Protein AF-0000000084468673 (afdb_homodimer)

Structure (mmCIF, N/CA/C/O backbone):
data_AF-0000000084468673-model_v1
#
loop_
_entity.id
_entity.type
_entity.pdbx_description
1 polymer 'DUF775-domain-containing protein'
#
loop_
_atom_site.group_PDB
_atom_site.id
_atom_site.type_symbol
_atom_site.label_atom_id
_atom_site.label_alt_id
_atom_site.label_comp_id
_atom_site.label_asym_id
_atom_site.label_entity_id
_atom_site.label_seq_id
_atom_site.pdbx_PDB_ins_code
_atom_site.Cartn_x
_atom_site.Cartn_y
_atom_site.Cartn_z
_atom_site.occupancy
_atom_site.B_iso_or_equiv
_atom_site.auth_seq_id
_atom_site.auth_comp_id
_atom_site.auth_asym_id
_atom_site.auth_atom_id
_atom_site.pdbx_PDB_model_num
ATOM 1 N N . MET A 1 1 ? -8.273 -17.797 -14.602 1 93.62 1 MET A N 1
ATOM 2 C CA . MET A 1 1 ? -8.211 -16.484 -15.266 1 93.62 1 MET A CA 1
ATOM 3 C C . MET A 1 1 ? -7.746 -15.406 -14.297 1 93.62 1 MET A C 1
ATOM 5 O O . MET A 1 1 ? -6.793 -14.68 -14.586 1 93.62 1 MET A O 1
ATOM 9 N N . PHE A 1 2 ? -8.375 -15.32 -13.102 1 97.5 2 PHE A N 1
ATOM 10 C CA . PHE A 1 2 ? -8.047 -14.281 -12.125 1 97.5 2 PHE A CA 1
ATOM 11 C C . PHE A 1 2 ? -7.535 -14.898 -10.828 1 97.5 2 PHE A C 1
ATOM 13 O O . PHE A 1 2 ? -7.828 -16.062 -10.531 1 97.5 2 PHE A O 1
ATOM 20 N N . GLY A 1 3 ? -6.715 -14.148 -10.109 1 97.88 3 GLY A N 1
ATOM 21 C CA . GLY A 1 3 ? -6.297 -14.469 -8.758 1 97.88 3 GLY A CA 1
ATOM 22 C C . GLY A 1 3 ? -6.465 -13.305 -7.793 1 97.88 3 GLY A C 1
ATOM 23 O O . GLY A 1 3 ? -6.547 -12.148 -8.211 1 97.88 3 GLY A O 1
ATOM 24 N N . ALA A 1 4 ? -6.555 -13.641 -6.617 1 98.5 4 ALA A N 1
ATOM 25 C CA . ALA A 1 4 ? -6.672 -12.648 -5.555 1 98.5 4 ALA A CA 1
ATOM 26 C C . ALA A 1 4 ? -5.82 -13.031 -4.344 1 98.5 4 ALA A C 1
ATOM 28 O O . ALA A 1 4 ? -5.734 -14.211 -3.99 1 98.5 4 ALA A O 1
ATOM 29 N N . ILE A 1 5 ? -5.211 -12.039 -3.734 1 98.5 5 ILE A N 1
ATOM 30 C CA . ILE A 1 5 ? -4.41 -12.258 -2.537 1 98.5 5 ILE A CA 1
ATOM 31 C C . ILE A 1 5 ? -4.77 -11.219 -1.479 1 98.5 5 ILE A C 1
ATOM 33 O O . ILE A 1 5 ? -4.523 -10.023 -1.663 1 98.5 5 ILE A O 1
ATOM 37 N N . VAL A 1 6 ? -5.406 -11.703 -0.438 1 97.69 6 VAL A N 1
ATOM 38 C CA . VAL A 1 6 ? -5.43 -10.883 0.769 1 97.69 6 VAL A CA 1
ATOM 39 C C . VAL A 1 6 ? -4.059 -10.914 1.439 1 97.69 6 VAL A C 1
ATOM 41 O O . VAL A 1 6 ? -3.521 -11.98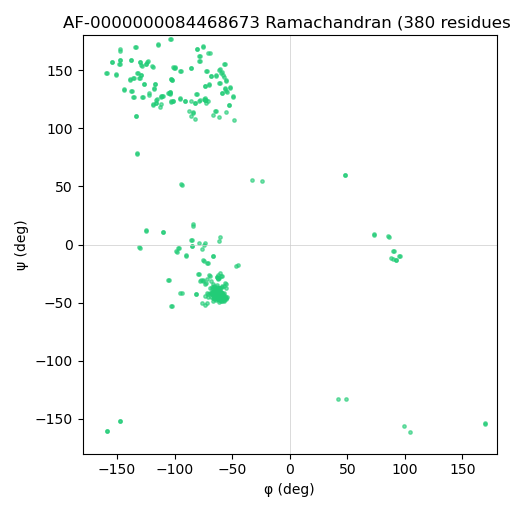4 1.72 1 97.69 6 VAL A O 1
ATOM 44 N N . ALA A 1 7 ? -3.477 -9.719 1.648 1 96.75 7 ALA A N 1
ATOM 45 C CA . ALA A 1 7 ? -2.145 -9.688 2.246 1 96.75 7 ALA A CA 1
ATOM 46 C C . ALA A 1 7 ? -2.082 -10.562 3.496 1 96.75 7 ALA A C 1
ATOM 48 O O . ALA A 1 7 ? -2.934 -10.445 4.383 1 96.75 7 ALA A O 1
ATOM 49 N N . GLY A 1 8 ? -1.075 -11.477 3.51 1 97.31 8 GLY A N 1
ATOM 50 C CA . GLY A 1 8 ? -0.888 -12.352 4.656 1 97.31 8 GLY A CA 1
ATOM 51 C C . GLY A 1 8 ? -1.551 -13.703 4.484 1 97.31 8 GLY A C 1
ATOM 52 O O . GLY A 1 8 ? -1.34 -14.609 5.289 1 97.31 8 GLY A O 1
ATOM 53 N N . ARG A 1 9 ? -2.342 -13.859 3.477 1 97.69 9 ARG A N 1
ATOM 54 C CA . ARG A 1 9 ? -3.059 -15.109 3.25 1 97.69 9 ARG A CA 1
ATOM 55 C C . ARG A 1 9 ? -2.59 -15.781 1.968 1 97.69 9 ARG A C 1
ATOM 57 O O . ARG A 1 9 ? -1.819 -15.203 1.199 1 97.69 9 ARG A O 1
ATOM 64 N N . LEU A 1 10 ? -3.068 -17 1.771 1 97.62 10 LEU A N 1
ATOM 65 C CA . LEU A 1 10 ? -2.73 -17.734 0.564 1 97.62 10 LEU A CA 1
ATOM 66 C C . LEU A 1 10 ? -3.441 -17.156 -0.652 1 97.62 10 LEU A C 1
ATOM 68 O O . LEU A 1 10 ? -4.555 -16.641 -0.538 1 97.62 10 LEU A O 1
ATOM 72 N N . VAL A 1 11 ? -2.807 -17.281 -1.728 1 97.94 11 VAL A N 1
ATOM 73 C CA . VAL A 1 11 ? -3.4 -16.859 -2.994 1 97.94 11 VAL A CA 1
ATOM 74 C C . VAL A 1 11 ? -4.672 -17.672 -3.256 1 97.94 11 VAL A C 1
ATOM 76 O O . VAL A 1 11 ? -4.727 -18.875 -2.975 1 97.94 11 VAL A O 1
ATOM 79 N N . GLN A 1 12 ? -5.691 -16.984 -3.758 1 97.06 12 GLN A N 1
ATOM 80 C CA . GLN A 1 12 ? -6.93 -17.641 -4.164 1 97.06 12 GLN A CA 1
ATOM 81 C C . GLN A 1 12 ? -7.09 -17.609 -5.68 1 97.06 12 GLN A C 1
ATOM 83 O O . GLN A 1 12 ? -6.93 -16.562 -6.312 1 97.06 12 GLN A O 1
ATOM 88 N N . THR A 1 13 ? -7.324 -18.75 -6.266 1 94.88 13 THR A N 1
ATOM 89 C CA . THR A 1 13 ? -7.621 -18.844 -7.688 1 94.88 13 THR A CA 1
ATOM 90 C C . THR A 1 13 ? -8.938 -19.578 -7.914 1 94.88 13 THR A C 1
ATOM 92 O O . THR A 1 13 ? -9.234 -20 -9.031 1 94.88 13 THR A O 1
ATOM 95 N N . ASN A 1 14 ? -9.672 -19.766 -6.82 1 93.88 14 ASN A N 1
ATOM 96 C CA . ASN A 1 14 ? -10.922 -20.531 -6.848 1 93.88 14 ASN A CA 1
ATOM 97 C C . ASN A 1 14 ? -12.125 -19.609 -7.055 1 93.88 14 ASN A C 1
ATOM 99 O O . ASN A 1 14 ? -13.125 -19.719 -6.336 1 93.88 14 ASN A O 1
ATOM 103 N N . MET A 1 15 ? -12.07 -18.781 -8.039 1 93.75 15 MET A N 1
ATOM 104 C CA . MET A 1 15 ? -13.18 -17.875 -8.297 1 93.75 15 MET A CA 1
ATOM 105 C C . MET A 1 15 ? -14.414 -18.625 -8.766 1 93.75 15 MET A C 1
ATOM 107 O O . MET A 1 15 ? -14.297 -19.688 -9.383 1 93.75 15 MET A O 1
ATOM 111 N N . GLN A 1 16 ? -15.484 -18.141 -8.375 1 96.56 16 GLN A N 1
ATOM 112 C CA . GLN A 1 16 ? -16.75 -18.656 -8.906 1 96.56 16 GLN A CA 1
ATOM 113 C C . GLN A 1 16 ? -17.188 -17.875 -10.141 1 96.56 16 GLN A C 1
ATOM 115 O O . GLN A 1 16 ? -17.328 -16.656 -10.094 1 96.56 16 GLN A O 1
ATOM 120 N N . ARG A 1 17 ? -17.375 -18.562 -11.148 1 96 17 ARG A N 1
ATOM 121 C CA . ARG A 1 17 ? -17.891 -17.938 -12.367 1 96 17 ARG A CA 1
ATOM 122 C C . ARG A 1 17 ? -19.406 -17.828 -12.328 1 96 17 ARG A C 1
ATOM 124 O O . ARG A 1 17 ? -20.109 -18.844 -12.281 1 96 17 ARG A O 1
ATOM 131 N N . ILE A 1 18 ? -19.906 -16.656 -12.281 1 96.38 18 ILE A N 1
ATOM 132 C CA . ILE A 1 18 ? -21.344 -16.422 -12.242 1 96.38 18 ILE A CA 1
ATOM 133 C C . ILE A 1 18 ? -21.922 -16.516 -13.648 1 96.38 18 ILE A C 1
ATOM 135 O O . ILE A 1 18 ? -23 -17.078 -13.852 1 96.38 18 ILE A O 1
ATOM 139 N N . ASP A 1 19 ? -21.172 -15.906 -14.648 1 95.94 19 ASP A N 1
ATOM 140 C CA . ASP A 1 19 ? -21.469 -15.992 -16.078 1 95.94 19 ASP A CA 1
ATOM 141 C C . ASP A 1 19 ? -20.219 -15.688 -16.906 1 95.94 19 ASP A C 1
ATOM 143 O O . ASP A 1 19 ? -19.094 -15.805 -16.406 1 95.94 19 ASP A O 1
ATOM 147 N N . ASP A 1 20 ? -20.391 -15.359 -18.109 1 94.62 20 ASP A N 1
ATOM 148 C CA . ASP A 1 20 ? -19.25 -15.25 -19.016 1 94.62 20 ASP A CA 1
ATOM 149 C C . ASP A 1 20 ? -18.406 -14.023 -18.688 1 94.62 20 ASP A C 1
ATOM 151 O O . ASP A 1 20 ? -17.25 -13.93 -19.094 1 94.62 20 ASP A O 1
ATOM 155 N N . THR A 1 21 ? -18.922 -13.086 -17.922 1 96 21 THR A N 1
ATOM 156 C CA . THR A 1 21 ? -18.219 -11.836 -17.719 1 96 21 THR A CA 1
ATOM 157 C C . THR A 1 21 ? -18.125 -11.484 -16.234 1 96 21 THR A C 1
ATOM 159 O O . THR A 1 21 ? -17.547 -10.469 -15.859 1 96 21 THR A O 1
ATOM 162 N N . HIS A 1 22 ? -18.75 -12.344 -15.383 1 97.44 22 HIS A N 1
ATOM 163 C CA . HIS A 1 22 ? -18.75 -12.031 -13.953 1 97.44 22 HIS A CA 1
ATOM 164 C C . HIS A 1 22 ? -18.125 -13.164 -13.141 1 97.44 22 HIS A C 1
ATOM 166 O O . HIS A 1 22 ? -18.5 -14.32 -13.281 1 97.44 22 HIS A O 1
ATOM 172 N N . PHE A 1 23 ? -17.234 -12.789 -12.32 1 97.81 23 PHE A N 1
ATOM 173 C CA . PHE A 1 23 ? -16.5 -13.711 -11.461 1 97.81 23 PHE A CA 1
ATOM 174 C C . PHE A 1 23 ? -16.469 -13.203 -10.023 1 97.81 23 PHE A C 1
ATOM 176 O O . PHE A 1 23 ? -16.375 -12 -9.789 1 97.81 23 PHE A O 1
ATOM 183 N N . VAL A 1 24 ? -16.469 -14.156 -9.094 1 98.31 24 VAL A N 1
ATOM 184 C CA . VAL A 1 24 ? -16.562 -13.727 -7.703 1 98.31 24 VAL A CA 1
ATOM 185 C C . VAL A 1 24 ? -15.586 -14.539 -6.848 1 98.31 24 VAL A C 1
ATOM 187 O O . VAL A 1 24 ? -15.469 -15.758 -7.016 1 98.31 24 VAL A O 1
ATOM 190 N N . PHE A 1 25 ? -14.82 -13.891 -6.02 1 98.19 25 PHE A N 1
ATOM 191 C CA . PHE A 1 25 ? -14.062 -14.508 -4.934 1 98.19 25 PHE A CA 1
ATOM 192 C C . PHE A 1 25 ? -14.75 -14.25 -3.592 1 98.19 25 PHE A C 1
ATOM 194 O O . PHE A 1 25 ? -15.258 -13.156 -3.346 1 98.19 25 PHE A O 1
ATOM 201 N N . THR A 1 26 ? -14.711 -15.211 -2.758 1 97.94 26 THR A N 1
ATOM 202 C CA . THR A 1 26 ? -15.18 -15.062 -1.386 1 97.94 26 THR A CA 1
ATOM 203 C C . THR A 1 26 ? -14.008 -14.938 -0.422 1 97.94 26 THR A C 1
ATOM 205 O O . THR A 1 26 ? -13.055 -15.711 -0.491 1 97.94 26 THR A O 1
ATOM 208 N N . LEU A 1 27 ? -14.07 -13.969 0.42 1 97.38 27 LEU A N 1
ATOM 209 C CA . LEU A 1 27 ? -12.969 -13.695 1.332 1 97.38 27 LEU A CA 1
ATOM 210 C C . LEU A 1 27 ? -13.414 -13.836 2.783 1 97.38 27 LEU A C 1
ATOM 212 O O . LEU A 1 27 ? -14.266 -13.078 3.252 1 97.38 27 LEU A O 1
ATOM 216 N N . GLU A 1 28 ? -12.797 -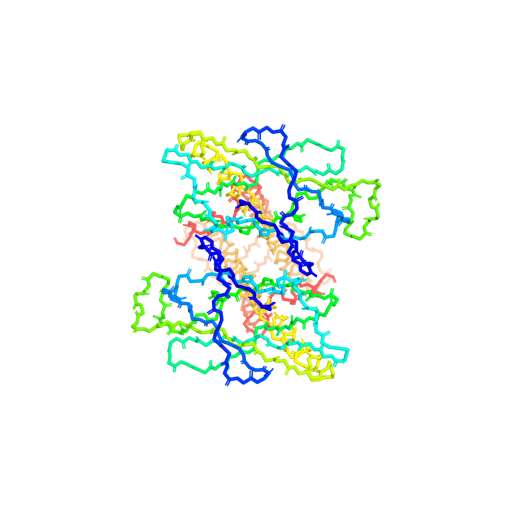14.688 3.469 1 95.94 28 GLU A N 1
ATOM 217 C CA . GLU A 1 28 ? -13.109 -14.883 4.883 1 95.94 28 GLU A CA 1
ATOM 218 C C . GLU A 1 28 ? -12.477 -13.789 5.742 1 95.94 28 GLU A C 1
ATOM 220 O O . GLU A 1 28 ? -11.602 -13.062 5.281 1 95.94 28 GLU A O 1
ATOM 225 N N . ARG A 1 29 ? -12.977 -13.625 7 1 94.94 29 ARG A N 1
ATOM 226 C CA . ARG A 1 29 ? -12.469 -12.633 7.945 1 94.94 29 ARG A CA 1
ATOM 227 C C . ARG A 1 29 ? -12.328 -11.266 7.277 1 94.94 29 ARG A C 1
ATOM 229 O O . ARG A 1 29 ? -11.242 -10.68 7.285 1 94.94 29 ARG A O 1
ATOM 236 N N . PRO A 1 30 ? -13.469 -10.766 6.781 1 96.19 30 PRO A N 1
ATOM 237 C CA . PRO A 1 30 ? -13.43 -9.586 5.918 1 96.19 30 PRO A CA 1
ATOM 238 C C . PRO A 1 30 ? -12.883 -8.352 6.633 1 96.19 30 PRO A C 1
ATOM 240 O O . PRO A 1 30 ? -12.18 -7.539 6.02 1 96.19 30 PRO A O 1
ATOM 243 N N . TYR A 1 31 ? -13.055 -8.258 7.898 1 93.88 31 TYR A N 1
ATOM 244 C CA . TYR A 1 31 ? -12.75 -7.008 8.586 1 93.88 31 TYR A CA 1
ATOM 245 C C . TYR A 1 31 ? -11.273 -6.934 8.953 1 93.88 31 TYR A C 1
ATOM 247 O O . TYR A 1 31 ? -10.797 -5.906 9.445 1 93.88 31 TYR A O 1
ATOM 255 N N . ASP A 1 32 ? -10.531 -7.992 8.625 1 92.88 32 ASP A N 1
ATOM 256 C CA . ASP A 1 32 ? -9.086 -8.008 8.844 1 92.88 32 ASP A CA 1
ATOM 257 C C . ASP A 1 32 ? -8.336 -7.641 7.57 1 92.88 32 ASP A C 1
ATOM 259 O O . ASP A 1 32 ? -7.102 -7.551 7.57 1 92.88 32 ASP A O 1
ATOM 263 N N . ILE A 1 33 ? -9.109 -7.445 6.535 1 94.75 33 ILE A N 1
ATOM 264 C CA . ILE A 1 33 ? -8.477 -7.203 5.238 1 94.75 33 ILE A CA 1
ATOM 265 C C . ILE A 1 33 ? -7.992 -5.758 5.164 1 94.75 33 ILE A C 1
ATOM 267 O O . ILE A 1 33 ? -8.773 -4.82 5.359 1 94.75 33 ILE A O 1
ATOM 271 N N . ASN A 1 34 ? -6.715 -5.621 4.91 1 91.69 34 ASN A N 1
ATOM 272 C CA . ASN A 1 34 ? -6.145 -4.293 4.703 1 91.69 34 ASN A CA 1
ATOM 273 C C . ASN A 1 34 ? -5.906 -4.008 3.225 1 91.69 34 ASN A C 1
ATOM 275 O O . ASN A 1 34 ? -6.441 -3.043 2.68 1 91.69 34 ASN A O 1
ATOM 279 N N . TYR A 1 35 ? -5.207 -4.879 2.555 1 94.44 35 TYR A N 1
ATOM 280 C CA . TYR A 1 35 ? -4.871 -4.75 1.142 1 94.44 35 TYR A CA 1
ATOM 281 C C . TYR A 1 35 ? -5.223 -6.023 0.378 1 94.44 35 TYR A C 1
ATOM 283 O O . TYR A 1 35 ? -5.113 -7.129 0.914 1 94.44 35 TYR A O 1
ATOM 291 N N . LEU A 1 36 ? -5.598 -5.754 -0.799 1 96.62 36 LEU A N 1
ATOM 292 C CA . LEU A 1 36 ? -5.965 -6.824 -1.72 1 96.62 36 LEU A CA 1
ATOM 293 C C . LEU A 1 36 ? -5.211 -6.695 -3.037 1 96.62 36 LEU A C 1
ATOM 295 O O . LEU A 1 36 ? -5.16 -5.609 -3.625 1 96.62 36 LEU A O 1
ATOM 299 N N . THR A 1 37 ? -4.555 -7.738 -3.436 1 98.31 37 THR A N 1
ATOM 300 C CA . THR A 1 37 ? -3.982 -7.801 -4.777 1 98.31 37 THR A CA 1
ATOM 301 C C . THR A 1 37 ? -4.855 -8.641 -5.699 1 98.31 37 THR A C 1
ATOM 303 O O . THR A 1 37 ? -5.199 -9.781 -5.371 1 98.31 37 THR A O 1
ATOM 306 N N . VAL A 1 38 ? -5.301 -8.094 -6.801 1 98.56 38 VAL A N 1
ATOM 307 C CA . VAL A 1 38 ? -6.051 -8.82 -7.82 1 98.56 38 VAL A CA 1
ATOM 308 C C . VAL A 1 38 ? -5.262 -8.836 -9.133 1 98.56 38 VAL A C 1
ATOM 310 O O . VAL A 1 38 ? -4.656 -7.828 -9.508 1 98.56 38 VAL A O 1
ATOM 313 N N . PHE A 1 39 ? -5.25 -9.984 -9.805 1 98.5 39 PHE A N 1
ATOM 314 C CA . PHE A 1 39 ? -4.375 -10.078 -10.969 1 98.5 39 PHE A CA 1
ATOM 315 C C . PHE A 1 39 ? -4.895 -11.109 -11.953 1 98.5 39 PHE A C 1
ATOM 317 O O . PHE A 1 39 ? -5.676 -11.992 -11.586 1 98.5 39 PHE A O 1
ATOM 324 N N . LEU A 1 40 ? -4.5 -10.977 -13.219 1 97.75 40 LEU A N 1
ATOM 325 C CA . LEU A 1 40 ? -4.629 -12.039 -14.219 1 97.75 40 LEU A CA 1
ATOM 326 C C . LEU A 1 40 ? -3.596 -13.133 -13.977 1 97.75 40 LEU A C 1
ATOM 328 O O . LEU A 1 40 ? -2.432 -12.844 -13.688 1 97.75 40 LEU A O 1
ATOM 332 N N . THR A 1 41 ? -3.967 -14.359 -14.07 1 94.69 41 THR A N 1
ATOM 333 C CA . THR A 1 41 ? -3.043 -15.453 -13.797 1 94.69 41 THR A CA 1
ATOM 334 C C . THR A 1 41 ? -2.059 -15.625 -14.953 1 94.69 41 THR A C 1
ATOM 336 O O . THR A 1 41 ? -1.041 -16.312 -14.812 1 94.69 41 THR A O 1
ATOM 339 N N . GLY A 1 42 ? -2.326 -15.008 -16.078 1 89.75 42 GLY A N 1
ATOM 340 C CA . GLY A 1 42 ? -1.45 -15.102 -17.234 1 89.75 42 GLY A CA 1
ATOM 341 C C . GLY A 1 42 ? -1.794 -16.25 -18.156 1 89.75 42 GLY A C 1
ATOM 342 O O . GLY A 1 42 ? -1.178 -16.422 -19.219 1 89.75 42 GLY A O 1
ATOM 343 N N . GLU A 1 43 ? -2.727 -17.031 -17.719 1 89.88 43 GLU A N 1
ATOM 344 C CA . GLU A 1 43 ? -3.16 -18.141 -18.578 1 89.88 43 GLU A CA 1
ATOM 345 C C . GLU A 1 43 ? -3.795 -17.641 -19.859 1 89.88 43 GLU A C 1
ATOM 347 O O . GLU A 1 43 ? -3.553 -18.188 -20.938 1 89.88 43 GLU A O 1
ATOM 352 N N . MET A 1 44 ? -4.641 -16.625 -19.781 1 91.5 44 MET A N 1
ATOM 353 C CA . MET A 1 44 ? -5.297 -15.992 -20.922 1 91.5 44 MET A CA 1
ATOM 354 C C . MET A 1 44 ? -5.441 -14.484 -20.719 1 91.5 44 MET A C 1
ATOM 356 O O . MET A 1 44 ? -5.883 -14.047 -19.656 1 91.5 44 MET A O 1
ATOM 360 N N . PRO A 1 45 ? -5.078 -13.805 -21.75 1 95.44 45 PRO A N 1
ATOM 361 C CA . PRO A 1 45 ? -5.34 -12.367 -21.672 1 95.44 45 PRO A CA 1
ATOM 362 C C . PRO A 1 45 ? -6.812 -12.023 -21.875 1 95.44 45 PRO A C 1
ATOM 364 O O . PRO A 1 45 ? -7.609 -12.898 -22.234 1 95.44 45 PRO A O 1
ATOM 367 N N . PHE A 1 46 ? -7.113 -10.812 -21.609 1 96.69 46 PHE A N 1
ATOM 368 C CA . PHE A 1 46 ? -8.43 -10.344 -22.047 1 96.69 46 PHE A CA 1
ATOM 369 C C . PHE A 1 46 ? -8.539 -10.359 -23.562 1 96.69 46 PHE A C 1
ATOM 371 O O . PHE A 1 46 ? -7.559 -10.133 -24.266 1 96.69 46 PHE A O 1
ATOM 378 N N . PRO A 1 47 ? -9.773 -10.672 -24.016 1 95.56 47 PRO A N 1
ATOM 379 C CA . PRO A 1 47 ? -9.961 -10.453 -25.438 1 95.56 47 PRO A CA 1
ATOM 380 C C . PRO A 1 47 ? -9.648 -9.016 -25.875 1 95.56 47 PRO A C 1
ATOM 382 O O . PRO A 1 47 ? -9.688 -8.102 -25.047 1 95.56 47 PRO A O 1
ATOM 385 N N . GLU A 1 48 ? -9.328 -8.898 -27.094 1 96.06 48 GLU A N 1
ATOM 386 C CA . GLU A 1 48 ? -9.047 -7.555 -27.594 1 96.06 48 GLU A CA 1
ATOM 387 C C . GLU A 1 48 ? -10.219 -6.609 -27.328 1 96.06 48 GLU A C 1
ATOM 389 O O . GLU A 1 48 ? -11.375 -6.965 -27.562 1 96.06 48 GLU A O 1
ATOM 394 N N . GLY A 1 49 ? -9.922 -5.453 -26.797 1 96.75 49 GLY A N 1
ATOM 395 C CA . GLY A 1 49 ? -10.938 -4.445 -26.547 1 96.75 49 GLY A CA 1
ATOM 396 C C . GLY A 1 49 ? -11.648 -4.629 -25.219 1 96.75 49 GLY A C 1
ATOM 397 O O . GLY A 1 49 ? -12.625 -3.938 -24.922 1 96.75 49 GLY A O 1
ATOM 398 N N . TYR A 1 50 ? -11.156 -5.551 -24.438 1 98 50 TYR A N 1
ATOM 399 C CA . TYR A 1 50 ? -11.836 -5.805 -23.172 1 98 50 TYR A CA 1
ATOM 400 C C . TYR A 1 50 ? -10.875 -5.656 -22 1 98 50 TYR A C 1
ATOM 402 O O . TYR A 1 50 ? -9.656 -5.711 -22.172 1 98 50 TYR A O 1
ATOM 410 N N . GLY A 1 51 ? -11.336 -5.418 -20.891 1 98.25 51 GLY A N 1
ATOM 411 C CA . GLY A 1 51 ? -10.703 -5.402 -19.578 1 98.25 51 GLY A CA 1
ATOM 412 C C . GLY A 1 51 ? -11.641 -5.832 -18.469 1 98.25 51 GLY A C 1
ATOM 413 O O . GLY A 1 51 ? -12.531 -6.652 -18.688 1 98.25 51 GLY A O 1
ATOM 414 N N . ALA A 1 52 ? -11.359 -5.293 -17.266 1 98.38 52 ALA A N 1
ATOM 415 C CA . ALA A 1 52 ? -12.227 -5.695 -16.156 1 98.38 52 ALA A CA 1
ATOM 416 C C . ALA A 1 52 ? -12.32 -4.598 -15.102 1 98.38 52 ALA A C 1
ATOM 418 O O . ALA A 1 52 ? -11.391 -3.807 -14.938 1 98.38 52 ALA A O 1
ATOM 419 N N . THR A 1 53 ? -13.461 -4.535 -14.531 1 98.06 53 THR A N 1
ATOM 420 C CA . THR A 1 53 ? -13.625 -3.73 -13.328 1 98.06 53 THR A CA 1
ATOM 421 C C . THR A 1 53 ? -13.641 -4.613 -12.086 1 98.06 53 THR A C 1
ATOM 423 O O . THR A 1 53 ? -14.164 -5.73 -12.117 1 98.06 53 THR A O 1
ATOM 426 N N . VAL A 1 54 ? -13.047 -4.16 -11.031 1 97.94 54 VAL A N 1
ATOM 427 C CA . VAL A 1 54 ? -12.945 -4.895 -9.781 1 97.94 54 VAL A CA 1
ATOM 428 C C . VAL A 1 54 ? -13.781 -4.207 -8.703 1 97.94 54 VAL A C 1
ATOM 430 O O . VAL A 1 54 ? -13.609 -3.014 -8.445 1 97.94 54 VAL A O 1
ATOM 433 N N . HIS A 1 55 ? -14.633 -4.977 -8.086 1 97.88 55 HIS A N 1
ATOM 434 C CA . HIS A 1 55 ? -15.547 -4.469 -7.066 1 97.88 55 HIS A CA 1
ATOM 435 C C . HIS A 1 55 ? -15.398 -5.246 -5.762 1 97.88 55 HIS A C 1
ATOM 437 O O . HIS A 1 55 ? -14.977 -6.402 -5.766 1 97.88 55 HIS A O 1
ATOM 443 N N . PHE A 1 56 ? -15.773 -4.57 -4.719 1 97.62 56 PHE A N 1
ATOM 444 C CA . PHE A 1 56 ? -15.703 -5.176 -3.393 1 97.62 56 PHE A CA 1
ATOM 445 C C . PHE A 1 56 ? -17.016 -5 -2.643 1 97.62 56 PHE A C 1
ATOM 447 O O . PHE A 1 56 ? -17.672 -3.971 -2.779 1 97.62 56 PHE A O 1
ATOM 454 N N . ALA A 1 57 ? -17.375 -6.023 -1.887 1 97.12 57 ALA A N 1
ATOM 455 C CA . ALA A 1 57 ? -18.562 -5.934 -1.046 1 97.12 57 ALA A CA 1
ATOM 456 C C . ALA A 1 57 ? -18.297 -6.496 0.346 1 97.12 57 ALA A C 1
ATOM 458 O O . ALA A 1 57 ? -17.844 -7.637 0.485 1 97.12 57 ALA A O 1
ATOM 459 N N . TRP A 1 58 ? -18.594 -5.715 1.303 1 95.75 58 TRP A N 1
ATOM 460 C CA . TRP A 1 58 ? -18.578 -6.195 2.68 1 95.75 58 TRP A CA 1
ATOM 461 C C . TRP A 1 58 ? -19.75 -7.152 2.928 1 95.75 58 TRP A C 1
ATOM 463 O O . TRP A 1 58 ? -20.656 -7.266 2.102 1 95.75 58 TRP A O 1
ATOM 473 N N . PRO A 1 59 ? -19.609 -7.867 4.051 1 94.06 59 PRO A N 1
ATOM 474 C CA . PRO A 1 59 ? -20.734 -8.758 4.352 1 94.06 59 PRO A CA 1
ATOM 475 C C . PRO A 1 59 ? -22.078 -8.031 4.344 1 94.06 59 PRO A C 1
ATOM 477 O O . PRO A 1 59 ? -22.281 -7.098 5.121 1 94.06 59 PRO A O 1
ATOM 480 N N . GLY A 1 60 ? -22.922 -8.484 3.48 1 90.31 60 GLY A N 1
ATOM 481 C CA . GLY A 1 60 ? -24.266 -7.922 3.416 1 90.31 60 GLY A CA 1
ATOM 482 C C . GLY A 1 60 ? -24.297 -6.531 2.809 1 90.31 60 GLY A C 1
ATOM 483 O O . GLY A 1 60 ? -25.328 -5.863 2.822 1 90.31 60 GLY A O 1
ATOM 484 N N . GLY A 1 61 ? -23.203 -6.082 2.268 1 92 61 GLY A N 1
ATOM 485 C CA . GLY A 1 61 ? -23.141 -4.734 1.724 1 92 61 GLY A CA 1
ATOM 486 C C . GLY A 1 61 ? -23.203 -4.699 0.208 1 92 61 GLY A C 1
ATOM 487 O O . GLY A 1 61 ? -23.297 -5.746 -0.44 1 92 61 GLY A O 1
ATOM 488 N N . GLU A 1 62 ? -23.219 -3.438 -0.267 1 94.38 62 GLU A N 1
ATOM 489 C CA . GLU A 1 62 ? -23.219 -3.232 -1.712 1 94.38 62 GLU A CA 1
ATOM 490 C C . GLU A 1 62 ? -21.812 -3.244 -2.283 1 94.38 62 GLU A C 1
ATOM 492 O O . GLU A 1 62 ? -20.844 -2.922 -1.58 1 94.38 62 GLU A O 1
ATOM 497 N N . TYR A 1 63 ? -21.797 -3.645 -3.494 1 95.56 63 TYR A N 1
ATOM 498 C CA . TYR A 1 63 ? -20.516 -3.607 -4.188 1 95.56 63 TYR A CA 1
ATOM 499 C C . TYR A 1 63 ? -20.094 -2.172 -4.457 1 95.56 63 TYR A C 1
ATOM 501 O O . TYR A 1 63 ? -20.906 -1.326 -4.816 1 95.56 63 TYR A O 1
ATOM 509 N N . PHE A 1 64 ? -18.828 -1.932 -4.234 1 94 64 PHE A N 1
ATOM 510 C CA . PHE A 1 64 ? -18.25 -0.662 -4.672 1 94 64 PHE A CA 1
ATOM 511 C C . PHE A 1 64 ? -16.984 -0.89 -5.492 1 94 64 PHE A C 1
ATOM 513 O O . PHE A 1 64 ? -16.312 -1.91 -5.336 1 94 64 PHE A O 1
ATOM 520 N N . LEU A 1 65 ? -16.719 0.106 -6.367 1 95.56 65 LEU A N 1
ATOM 521 C CA . LEU A 1 65 ? -15.609 0.007 -7.312 1 95.56 65 LEU A CA 1
ATOM 522 C C . LEU A 1 65 ? -14.266 0.198 -6.609 1 95.56 65 LEU A C 1
ATOM 524 O O . LEU A 1 65 ? -14.078 1.183 -5.891 1 95.56 65 LEU A O 1
ATOM 528 N N . LEU A 1 66 ? -13.375 -0.761 -6.793 1 94.12 66 LEU A N 1
ATOM 529 C CA . LEU A 1 66 ? -12.016 -0.621 -6.293 1 94.12 66 LEU A CA 1
ATOM 530 C C . LEU A 1 66 ? -11.094 -0.081 -7.383 1 94.12 66 LEU A C 1
ATOM 532 O O . LEU A 1 66 ? -10.227 0.758 -7.109 1 94.12 66 LEU A O 1
ATOM 536 N N . GLY A 1 67 ? -11.305 -0.637 -8.602 1 96.31 67 GLY A N 1
ATOM 537 C CA . GLY A 1 67 ? -10.469 -0.229 -9.719 1 96.31 67 GLY A CA 1
ATOM 538 C C . GLY A 1 67 ? -10.648 -1.098 -10.953 1 96.31 67 GLY A C 1
ATOM 539 O O . GLY A 1 67 ? -11.75 -1.58 -11.219 1 96.31 67 GLY A O 1
ATOM 540 N N . THR A 1 68 ? -9.562 -1.129 -11.758 1 97.56 68 THR A N 1
ATOM 541 C CA . THR A 1 68 ? -9.695 -1.806 -13.047 1 97.56 68 THR A CA 1
ATOM 542 C C . THR A 1 68 ? -8.461 -2.643 -13.352 1 97.56 68 THR A C 1
ATOM 544 O O . THR A 1 68 ? -7.418 -2.471 -12.711 1 97.56 68 THR A O 1
ATOM 547 N N . LEU A 1 69 ? -8.625 -3.604 -14.227 1 97.81 69 LEU A N 1
ATOM 548 C CA . LEU A 1 69 ? -7.551 -4.402 -14.82 1 97.81 69 LEU A CA 1
ATOM 549 C C . LEU A 1 69 ? -7.625 -4.371 -16.344 1 97.81 69 LEU A C 1
ATOM 551 O O . LEU A 1 69 ? -8.711 -4.414 -16.922 1 97.81 69 LEU A O 1
ATOM 555 N N . THR A 1 70 ? -6.555 -4.254 -16.953 1 97.81 70 THR A N 1
ATOM 556 C CA . THR A 1 70 ? -6.41 -4.344 -18.391 1 97.81 70 THR A CA 1
ATOM 557 C C . THR A 1 70 ? -5.223 -5.227 -18.766 1 97.81 70 THR A C 1
ATOM 559 O O . THR A 1 70 ? -4.48 -5.676 -17.891 1 97.81 70 THR A O 1
ATOM 562 N N . ASN A 1 71 ? -5.137 -5.543 -20.078 1 97.25 71 ASN A N 1
ATOM 563 C CA . ASN A 1 71 ? -3.963 -6.297 -20.5 1 97.25 71 ASN A CA 1
ATOM 564 C C . ASN A 1 71 ? -2.674 -5.52 -20.25 1 97.25 71 ASN A C 1
ATOM 566 O O . ASN A 1 71 ? -1.623 -6.109 -20 1 97.25 71 ASN A O 1
ATOM 570 N N . ALA A 1 72 ? -2.734 -4.23 -20.281 1 95.94 72 ALA A N 1
ATOM 571 C CA . ALA A 1 72 ? -1.57 -3.383 -20.031 1 95.94 72 ALA A CA 1
ATOM 572 C C . ALA A 1 72 ? -1.281 -3.264 -18.531 1 95.94 72 ALA A C 1
ATOM 574 O O . ALA A 1 72 ? -0.15 -2.979 -18.141 1 95.94 72 ALA A O 1
ATOM 575 N N . ARG A 1 73 ? -2.295 -3.449 -17.703 1 97.12 73 ARG A N 1
ATOM 576 C CA . ARG A 1 73 ? -2.199 -3.424 -16.25 1 97.12 73 ARG A CA 1
ATOM 577 C C . ARG A 1 73 ? -2.914 -4.621 -15.633 1 97.12 73 ARG A C 1
ATOM 579 O O . ARG A 1 73 ? -3.998 -4.48 -15.062 1 97.12 73 ARG A O 1
ATOM 586 N N . PRO A 1 74 ? -2.24 -5.75 -15.688 1 98.31 74 PRO A N 1
ATOM 587 C CA . PRO A 1 74 ? -2.934 -7.012 -15.406 1 98.31 74 PRO A CA 1
ATOM 588 C C . PRO A 1 74 ? -2.996 -7.332 -13.914 1 98.31 74 PRO A C 1
ATOM 590 O O . PRO A 1 74 ? -3.447 -8.414 -13.523 1 98.31 74 PRO A O 1
ATOM 593 N N . SER A 1 75 ? -2.502 -6.414 -13.102 1 98.44 75 SER A N 1
ATOM 594 C CA . SER A 1 75 ? -2.615 -6.57 -11.648 1 98.44 75 SER A CA 1
ATOM 595 C C . SER A 1 75 ? -2.744 -5.215 -10.961 1 98.44 75 SER A C 1
ATOM 597 O O . SER A 1 75 ? -2.42 -4.18 -11.547 1 98.44 75 SER A O 1
ATOM 599 N N . ALA A 1 76 ? -3.287 -5.281 -9.75 1 97.38 76 ALA A N 1
ATOM 600 C CA . ALA A 1 76 ? -3.398 -4.059 -8.961 1 97.38 76 ALA A CA 1
ATOM 601 C C . ALA A 1 76 ? -3.545 -4.383 -7.473 1 97.38 76 ALA A C 1
ATOM 603 O O . ALA A 1 76 ? -4.039 -5.453 -7.109 1 97.38 76 ALA A O 1
ATOM 604 N N . ILE A 1 77 ? -3.016 -3.52 -6.664 1 96.19 77 ILE A N 1
ATOM 605 C CA . ILE A 1 77 ? -3.178 -3.584 -5.215 1 96.19 77 ILE A CA 1
ATOM 606 C C . ILE A 1 77 ? -4.191 -2.539 -4.762 1 96.19 77 ILE A C 1
ATOM 608 O O . ILE A 1 77 ? -4.098 -1.368 -5.141 1 96.19 77 ILE A O 1
ATOM 612 N N . TYR A 1 78 ? -5.148 -2.939 -3.98 1 93.75 78 TYR A N 1
ATOM 613 C CA . TYR A 1 78 ? -6.195 -2.057 -3.482 1 93.75 78 TYR A CA 1
ATOM 614 C C . TYR A 1 78 ? -6.16 -1.971 -1.961 1 93.75 78 TYR A C 1
ATOM 616 O O . TYR A 1 78 ? -5.992 -2.986 -1.28 1 93.75 78 TYR A O 1
ATOM 624 N N . LYS A 1 79 ? -6.254 -0.813 -1.452 1 91.12 79 LYS A N 1
ATOM 625 C CA . LYS A 1 79 ? -6.469 -0.625 -0.021 1 91.12 79 LYS A CA 1
ATOM 626 C C . LYS A 1 79 ? -7.949 -0.757 0.333 1 91.12 79 LYS A C 1
ATOM 628 O O . LYS A 1 79 ? -8.781 -0.016 -0.188 1 91.12 79 LYS A O 1
ATOM 633 N N . VAL A 1 80 ? -8.273 -1.649 1.184 1 91.12 80 VAL A N 1
ATOM 634 C CA . VAL A 1 80 ? -9.664 -1.931 1.521 1 91.12 80 VAL A CA 1
ATOM 635 C C . VAL A 1 80 ? -9.992 -1.356 2.898 1 91.12 80 VAL A C 1
ATOM 637 O O . VAL A 1 80 ? -11.125 -0.944 3.156 1 91.12 80 VAL A O 1
ATOM 640 N N . ARG A 1 81 ? -8.969 -1.324 3.746 1 86 81 ARG A N 1
ATOM 641 C CA . ARG A 1 81 ? -9.141 -0.91 5.133 1 86 81 ARG A CA 1
ATOM 642 C C . ARG A 1 81 ? -9.766 0.478 5.219 1 86 81 ARG A C 1
ATOM 644 O O . ARG A 1 81 ? -10.531 0.767 6.141 1 86 81 ARG A O 1
ATOM 651 N N . GLY A 1 82 ? -9.461 1.344 4.273 1 80.38 82 GLY A N 1
ATOM 652 C CA . GLY A 1 82 ? -9.984 2.701 4.273 1 80.38 82 GLY A CA 1
ATOM 653 C C . GLY A 1 82 ? -11.484 2.76 4.066 1 80.38 82 GLY A C 1
ATOM 654 O O . GLY A 1 82 ? -12.109 3.795 4.305 1 80.38 82 GLY A O 1
ATOM 655 N N . HIS A 1 83 ? -12.062 1.688 3.729 1 84.81 83 HIS A N 1
ATOM 656 C CA . HIS A 1 83 ? -13.484 1.647 3.406 1 84.81 83 HIS A CA 1
ATOM 657 C C . HIS A 1 83 ? -14.266 0.907 4.484 1 84.81 83 HIS A C 1
ATOM 659 O O . HIS A 1 83 ? -15.422 0.538 4.27 1 84.81 83 HIS A O 1
ATOM 665 N N . LEU A 1 84 ? -13.625 0.649 5.539 1 86.12 84 LEU A N 1
ATOM 666 C CA . LEU A 1 84 ? -14.305 -0.079 6.605 1 86.12 84 LEU A CA 1
ATOM 667 C C . LEU A 1 84 ? -15.625 0.589 6.961 1 86.12 84 LEU A C 1
ATOM 669 O O . LEU A 1 84 ? -15.695 1.814 7.074 1 86.12 84 LEU A O 1
ATOM 673 N N . PRO A 1 85 ? -16.641 -0.204 7.102 1 86 85 PRO A N 1
ATOM 674 C CA . PRO A 1 85 ? -17.938 0.374 7.496 1 86 85 PRO A CA 1
ATOM 675 C C . PRO A 1 85 ? -17.859 1.1 8.836 1 86 85 PRO A C 1
ATOM 677 O O . PRO A 1 85 ? -17.078 0.722 9.711 1 86 85 PRO A O 1
ATOM 680 N N . PRO A 1 86 ? -18.641 2.062 8.93 1 83.81 86 PRO A N 1
ATOM 681 C CA . PRO A 1 86 ? -18.672 2.785 10.203 1 83.81 86 PRO A CA 1
ATOM 682 C C . PRO A 1 86 ? -18.984 1.878 11.391 1 83.81 86 PRO A C 1
ATOM 684 O O . PRO A 1 86 ? -19.859 1.02 11.297 1 83.81 86 PRO A O 1
ATOM 687 N N . GLY A 1 87 ? -18.219 2.035 12.469 1 84.88 87 GLY A N 1
ATOM 688 C CA . GLY A 1 87 ? -18.469 1.299 13.695 1 84.88 87 GLY A CA 1
ATOM 689 C C . GLY A 1 87 ? -17.781 -0.047 13.75 1 84.88 87 GLY A C 1
ATOM 690 O O . GLY A 1 87 ? -17.844 -0.749 14.758 1 84.88 87 GLY A O 1
ATOM 691 N N . VAL A 1 88 ? -17.266 -0.465 12.664 1 87.25 88 VAL A N 1
ATOM 692 C CA . VAL A 1 88 ? -16.594 -1.76 12.633 1 87.25 88 VAL A CA 1
ATOM 693 C C . VAL A 1 88 ? -15.094 -1.569 12.844 1 87.25 88 VAL A C 1
ATOM 695 O O . VAL A 1 88 ? -14.461 -0.766 12.148 1 87.25 88 VAL A O 1
ATOM 698 N N . ALA A 1 89 ? -14.531 -2.273 13.82 1 83.5 89 ALA A N 1
ATOM 699 C CA . ALA A 1 89 ? -13.102 -2.227 14.102 1 83.5 89 ALA A CA 1
ATOM 700 C C . ALA A 1 89 ? -12.391 -3.443 13.516 1 83.5 89 ALA A C 1
ATOM 702 O O . ALA A 1 89 ? -12.992 -4.508 13.352 1 83.5 89 ALA A O 1
ATOM 703 N N . PRO A 1 90 ? -11.117 -3.23 13.195 1 81.19 90 PRO A N 1
ATOM 704 C CA . PRO A 1 90 ? -10.359 -4.406 12.773 1 81.19 90 PRO A CA 1
ATOM 705 C C . PRO A 1 90 ? -10.398 -5.539 13.797 1 81.19 90 PRO A C 1
ATOM 707 O O . PRO A 1 90 ? -10.359 -5.281 15.008 1 81.19 90 PRO A O 1
ATOM 710 N N . GLY A 1 91 ? -10.5 -6.754 13.281 1 82.69 91 GLY A N 1
ATOM 711 C CA . GLY A 1 91 ? -10.539 -7.898 14.18 1 82.69 91 GLY A CA 1
ATOM 712 C C . GLY A 1 91 ?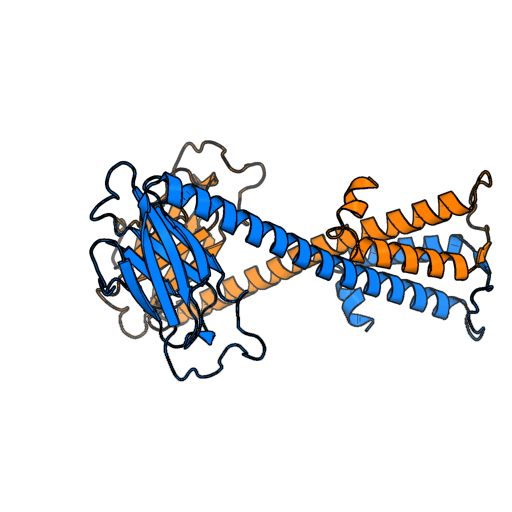 -11.945 -8.312 14.562 1 82.69 91 GLY A C 1
ATOM 713 O O . GLY A 1 91 ? -12.148 -9.375 15.148 1 82.69 91 GLY A O 1
ATOM 714 N N . THR A 1 92 ? -12.898 -7.43 14.258 1 88.19 92 THR A N 1
ATOM 715 C CA . THR A 1 92 ? -14.289 -7.793 14.516 1 88.19 92 THR A CA 1
ATOM 716 C C . THR A 1 92 ? -14.664 -9.062 13.75 1 88.19 92 THR A C 1
ATOM 718 O O . THR A 1 92 ? -14.328 -9.203 12.578 1 88.19 92 THR A O 1
ATOM 721 N N . VAL A 1 93 ? -15.242 -9.969 14.477 1 87.94 93 VAL A N 1
ATOM 722 C CA . VAL A 1 93 ? -15.648 -11.227 13.852 1 87.94 93 VAL A CA 1
ATOM 723 C C . VAL A 1 93 ? -16.859 -10.992 12.953 1 87.94 93 VAL A C 1
ATOM 725 O O . VAL A 1 93 ? -17.891 -10.461 13.406 1 87.94 93 VAL A O 1
ATOM 728 N N . ALA A 1 94 ? -16.734 -11.367 11.711 1 86.5 94 ALA A N 1
ATOM 729 C CA . ALA A 1 94 ? -17.828 -11.195 10.75 1 86.5 94 ALA A CA 1
ATOM 730 C C . ALA A 1 94 ? -18.672 -12.461 10.648 1 86.5 94 ALA A C 1
ATOM 732 O O . ALA A 1 94 ? -18.156 -13.57 10.812 1 86.5 94 ALA A O 1
ATOM 733 N N . ASN A 1 95 ? -19.922 -12.297 10.367 1 86.62 95 ASN A N 1
ATOM 734 C CA . ASN A 1 95 ? 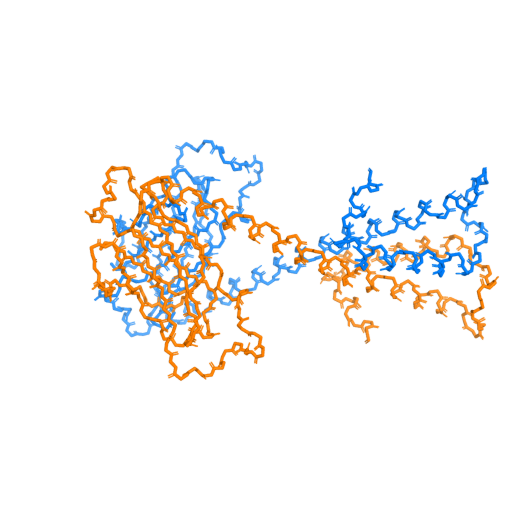-20.844 -13.422 10.227 1 86.62 95 ASN A CA 1
ATOM 735 C C . ASN A 1 95 ? -20.906 -13.93 8.789 1 86.62 95 ASN A C 1
ATOM 737 O O . ASN A 1 95 ? -21.562 -14.938 8.508 1 86.62 95 ASN A O 1
ATOM 741 N N . ALA A 1 96 ? -20.344 -13.266 7.914 1 93.44 96 ALA A N 1
ATOM 742 C CA . ALA A 1 96 ? -20.328 -13.602 6.496 1 93.44 96 ALA A CA 1
ATOM 743 C C . ALA A 1 96 ? -19.047 -13.133 5.832 1 93.44 96 ALA A C 1
ATOM 745 O O . ALA A 1 96 ? -18.375 -12.227 6.336 1 93.44 96 ALA A O 1
ATOM 746 N N . PRO A 1 97 ? -18.688 -13.773 4.766 1 96.5 97 PRO A N 1
ATOM 747 C CA . PRO A 1 97 ? -17.469 -13.344 4.062 1 96.5 97 PRO A CA 1
ATOM 748 C C . PRO A 1 97 ? -17.703 -12.102 3.205 1 96.5 97 PRO A C 1
ATOM 750 O O . PRO A 1 97 ? -18.844 -11.719 2.955 1 96.5 97 PRO A O 1
ATOM 753 N N . ALA A 1 98 ? -16.672 -11.406 2.916 1 97.5 98 ALA A N 1
ATOM 754 C CA . ALA A 1 98 ? -16.688 -10.375 1.878 1 97.5 98 ALA A CA 1
ATOM 755 C C . ALA A 1 98 ? -16.547 -10.992 0.491 1 97.5 98 ALA A C 1
ATOM 757 O O . ALA A 1 98 ? -16.266 -12.188 0.363 1 97.5 98 ALA A O 1
ATOM 758 N N . GLN A 1 99 ? -16.781 -10.203 -0.507 1 98 99 GLN A N 1
ATOM 759 C CA . GLN A 1 99 ? -16.672 -10.719 -1.868 1 98 99 GLN A CA 1
ATOM 760 C C . GLN A 1 99 ? -15.938 -9.727 -2.771 1 98 99 GLN A C 1
ATOM 762 O O . GLN A 1 99 ? -16.094 -8.516 -2.633 1 98 99 GLN A O 1
ATOM 767 N N . ILE A 1 100 ? -15.172 -10.234 -3.646 1 98.25 100 ILE A N 1
ATOM 768 C CA . ILE A 1 100 ? -14.648 -9.5 -4.789 1 98.25 100 ILE A CA 1
ATOM 769 C C . ILE A 1 100 ? -15.422 -9.883 -6.051 1 98.25 100 ILE A C 1
ATOM 771 O O . ILE A 1 100 ? -15.578 -11.062 -6.355 1 98.25 100 ILE A O 1
ATOM 775 N N . GLY A 1 101 ? -15.945 -8.953 -6.641 1 98.38 101 GLY A N 1
ATOM 776 C CA . GLY A 1 101 ? -16.547 -9.156 -7.949 1 98.38 101 GLY A CA 1
ATOM 777 C C . GLY A 1 101 ? -15.727 -8.586 -9.086 1 98.38 101 GLY A C 1
ATOM 778 O O . GLY A 1 101 ? -15.32 -7.426 -9.039 1 98.38 101 GLY A O 1
ATOM 779 N N . ILE A 1 102 ? -15.508 -9.359 -10.062 1 98.38 102 ILE A N 1
ATOM 780 C CA . ILE A 1 102 ? -14.773 -8.938 -11.25 1 98.38 102 ILE A CA 1
ATOM 781 C C . ILE A 1 102 ? -15.695 -8.977 -12.461 1 98.38 102 ILE A C 1
ATOM 783 O O . ILE A 1 102 ? -16.328 -9.992 -12.734 1 98.38 102 ILE A O 1
ATOM 787 N N . GLU A 1 103 ? -15.758 -7.895 -13.078 1 98.19 103 GLU A N 1
ATOM 788 C CA . GLU A 1 103 ? -16.594 -7.805 -14.266 1 98.19 103 GLU A CA 1
ATOM 789 C C . GLU A 1 103 ? -15.758 -7.523 -15.508 1 98.19 103 GLU A C 1
ATOM 791 O O . GLU A 1 103 ? -15.062 -6.508 -15.578 1 98.19 103 GLU A O 1
ATOM 796 N N . VAL A 1 104 ? -15.852 -8.422 -16.484 1 98 104 VAL A N 1
ATOM 797 C CA . VAL A 1 104 ? -15.211 -8.188 -17.766 1 98 104 VAL A CA 1
ATOM 798 C C . VAL A 1 104 ? -16.094 -7.281 -18.625 1 98 104 VAL A C 1
ATOM 800 O O . VAL A 1 104 ? -17.297 -7.523 -18.75 1 98 104 VAL A O 1
ATOM 803 N N . ALA A 1 105 ? -15.523 -6.258 -19.141 1 98.12 105 ALA A N 1
ATOM 804 C CA . ALA A 1 105 ? -16.266 -5.25 -19.875 1 98.12 105 ALA A CA 1
ATOM 805 C C . ALA A 1 105 ? -15.422 -4.656 -21 1 98.12 105 ALA A C 1
ATOM 807 O O . ALA A 1 105 ? -14.227 -4.934 -21.094 1 98.12 105 ALA A O 1
ATOM 808 N N . THR A 1 106 ? -16.125 -3.949 -21.859 1 97.62 106 THR A N 1
ATOM 809 C CA . THR A 1 106 ? -15.398 -3.275 -22.938 1 97.62 106 THR A CA 1
ATOM 810 C C . THR A 1 106 ? -14.398 -2.273 -22.375 1 97.62 106 THR A C 1
ATOM 812 O O . THR A 1 106 ? -14.609 -1.713 -21.297 1 97.62 106 THR A O 1
ATOM 815 N N . ILE A 1 107 ? -13.336 -2.037 -23.078 1 97 107 ILE A N 1
ATOM 816 C CA . ILE A 1 107 ? -12.258 -1.16 -22.625 1 97 107 ILE A CA 1
ATOM 817 C C . ILE A 1 107 ? -12.812 0.239 -22.359 1 97 107 ILE A C 1
ATOM 819 O O . ILE A 1 107 ? -12.359 0.931 -21.453 1 97 107 ILE A O 1
ATOM 823 N N . GLY A 1 108 ? -13.781 0.683 -23.188 1 96.12 108 GLY A N 1
ATOM 824 C CA . GLY A 1 108 ? -14.438 1.958 -22.938 1 96.12 108 GLY A CA 1
ATOM 825 C C . GLY A 1 108 ? -15.078 2.039 -21.562 1 96.12 108 GLY A C 1
ATOM 826 O O . GLY A 1 108 ? -14.914 3.033 -20.844 1 96.12 108 GLY A O 1
ATOM 827 N N . ALA A 1 109 ? -15.82 1.062 -21.188 1 95.75 109 ALA A N 1
ATOM 828 C CA . ALA A 1 109 ? -16.469 0.998 -19.875 1 95.75 109 ALA A CA 1
ATOM 829 C C . ALA A 1 109 ? -15.43 0.946 -18.766 1 95.75 109 ALA A C 1
ATOM 831 O O . ALA A 1 109 ? -15.602 1.573 -17.719 1 95.75 109 ALA A O 1
ATOM 832 N N . VAL A 1 110 ? -14.391 0.251 -18.984 1 96.69 110 VAL A N 1
ATOM 833 C CA . VAL A 1 110 ? -13.32 0.084 -18 1 96.69 110 VAL A CA 1
ATOM 834 C C . VAL A 1 110 ? -12.625 1.423 -17.766 1 96.69 110 VAL A C 1
ATOM 836 O O . VAL A 1 110 ? -12.352 1.788 -16.625 1 96.69 110 VAL A O 1
ATOM 839 N N . GLU A 1 111 ? -12.367 2.109 -18.812 1 94.19 111 GLU A N 1
ATOM 840 C CA . GLU A 1 111 ? -11.719 3.414 -18.703 1 94.19 111 GLU A CA 1
ATOM 841 C C . GLU A 1 111 ? -12.602 4.406 -17.953 1 94.19 111 GLU A C 1
ATOM 843 O O . GLU A 1 111 ? -12.102 5.219 -17.172 1 94.19 111 GLU A O 1
ATOM 848 N N . THR A 1 112 ? -13.875 4.391 -18.234 1 93.81 112 THR A N 1
ATOM 849 C CA . THR A 1 112 ? -14.82 5.246 -17.516 1 93.81 112 THR A CA 1
ATOM 850 C C . THR A 1 112 ? -14.805 4.938 -16.016 1 93.81 112 THR A C 1
ATOM 852 O O . THR A 1 112 ? -14.805 5.855 -15.195 1 93.81 112 THR A O 1
ATOM 855 N N . ALA A 1 113 ? -14.734 3.688 -15.734 1 92 113 ALA A N 1
ATOM 856 C CA . ALA A 1 113 ? -14.68 3.26 -14.336 1 92 113 ALA A CA 1
ATOM 857 C C . ALA A 1 113 ? -13.375 3.697 -13.68 1 92 113 ALA A C 1
ATOM 859 O O . ALA A 1 113 ? -13.359 4.082 -12.508 1 92 113 ALA A O 1
ATOM 860 N N . ALA A 1 114 ? -12.305 3.557 -14.422 1 90.88 114 ALA A N 1
ATOM 861 C CA . ALA A 1 114 ? -10.992 3.965 -13.922 1 90.88 114 ALA A CA 1
ATOM 862 C C . ALA A 1 114 ? -10.992 5.441 -13.531 1 90.88 114 ALA A C 1
ATOM 864 O O . ALA A 1 114 ? -10.422 5.82 -12.508 1 90.88 114 ALA A O 1
ATOM 865 N N . GLN A 1 115 ? -11.594 6.191 -14.344 1 88.69 115 GLN A N 1
ATOM 866 C CA . GLN A 1 115 ? -11.68 7.625 -14.078 1 88.69 115 GLN A CA 1
ATOM 867 C C . GLN A 1 115 ? -12.5 7.902 -12.82 1 88.69 115 GLN A C 1
ATOM 869 O O . GLN A 1 115 ? -12.133 8.766 -12.016 1 88.69 115 GLN A O 1
ATOM 874 N N . ALA A 1 116 ? -13.477 7.184 -12.633 1 84.06 116 ALA A N 1
ATOM 875 C CA . ALA A 1 116 ? -14.328 7.34 -11.453 1 84.06 116 ALA A CA 1
ATOM 876 C C . ALA A 1 116 ? -13.57 6.984 -10.18 1 84.06 116 ALA A C 1
ATOM 878 O O . ALA A 1 116 ? -13.703 7.668 -9.156 1 84.06 116 ALA A O 1
ATOM 879 N N . SER A 1 117 ? -12.797 5.949 -10.211 1 82.75 117 SER A N 1
ATOM 880 C CA . SER A 1 117 ? -12.039 5.496 -9.055 1 82.75 117 SER A CA 1
ATOM 881 C C . SER A 1 117 ? -10.93 6.48 -8.703 1 82.75 117 SER A C 1
ATOM 883 O O . SER A 1 117 ? -10.664 6.734 -7.523 1 82.75 117 SER A O 1
ATOM 885 N N . ALA A 1 118 ? -10.297 6.949 -9.703 1 77.56 118 ALA A N 1
ATOM 886 C CA . ALA A 1 118 ? -9.211 7.906 -9.5 1 77.56 118 ALA A CA 1
ATOM 887 C C . ALA A 1 118 ? -9.719 9.18 -8.836 1 77.56 118 ALA A C 1
ATOM 889 O O . ALA A 1 118 ? -9.055 9.75 -7.969 1 77.56 118 ALA A O 1
ATOM 890 N N . GLU A 1 119 ? -10.867 9.562 -9.203 1 71.31 119 GLU A N 1
ATOM 891 C CA . GLU A 1 119 ? -11.469 10.766 -8.641 1 71.31 119 GLU A CA 1
ATOM 892 C C . GLU A 1 119 ? -11.797 10.586 -7.16 1 71.31 119 GLU A C 1
ATOM 894 O O . GLU A 1 119 ? -11.578 11.484 -6.352 1 71.31 119 GLU A O 1
ATOM 899 N N . LYS A 1 120 ? -12.203 9.414 -6.848 1 70.5 120 LYS A N 1
ATOM 900 C CA . LYS A 1 120 ? -12.547 9.117 -5.461 1 70.5 120 LYS A CA 1
ATOM 901 C C . LYS A 1 120 ? -11.305 9.07 -4.578 1 70.5 120 LYS A C 1
ATOM 903 O O . LYS A 1 120 ? -11.305 9.594 -3.465 1 70.5 120 LYS A O 1
ATOM 908 N N . THR A 1 121 ? -10.305 8.406 -5.066 1 68.12 121 THR A N 1
ATOM 909 C CA . THR A 1 121 ? -9.047 8.305 -4.34 1 68.12 121 THR A CA 1
ATOM 910 C C . THR A 1 121 ? -8.414 9.688 -4.164 1 68.12 121 THR A C 1
ATOM 912 O O . THR A 1 121 ? -7.879 10 -3.096 1 68.12 121 THR A O 1
ATOM 915 N N . GLY A 1 122 ? -8.414 10.367 -5.234 1 62.31 122 GLY A N 1
ATOM 916 C CA . GLY A 1 122 ? -7.891 11.719 -5.156 1 62.31 122 GLY A CA 1
ATOM 917 C C . GLY A 1 122 ? -8.578 12.57 -4.105 1 62.31 122 GLY A C 1
ATOM 918 O O . GLY A 1 122 ? -7.918 13.234 -3.309 1 62.31 122 GLY A O 1
ATOM 919 N N . LYS A 1 123 ? -9.844 12.523 -4.066 1 60.66 123 LYS A N 1
ATOM 920 C CA . LYS A 1 123 ? -10.625 13.289 -3.094 1 60.66 123 LYS A CA 1
ATOM 921 C C . LYS A 1 123 ? -10.344 12.812 -1.671 1 60.66 123 LYS A C 1
ATOM 923 O O . LYS A 1 123 ? -10.258 13.617 -0.746 1 60.66 123 LYS A O 1
ATOM 928 N N . GLY A 1 124 ? -10.195 11.508 -1.585 1 59.69 124 GLY A N 1
ATOM 929 C CA . GLY A 1 124 ? -9.875 10.961 -0.276 1 59.69 124 GLY A CA 1
ATOM 930 C C . GLY A 1 124 ? -8.523 11.406 0.249 1 59.69 124 GLY A C 1
ATOM 931 O O . GLY A 1 124 ? -8.398 11.773 1.419 1 59.69 124 GLY A O 1
ATOM 932 N N . ARG A 1 125 ? -7.621 11.367 -0.607 1 62.69 125 ARG A N 1
ATOM 933 C CA . ARG A 1 125 ? -6.281 11.812 -0.234 1 62.69 125 ARG A CA 1
ATOM 934 C C . ARG A 1 125 ? -6.289 13.281 0.17 1 62.69 125 ARG A C 1
ATOM 936 O O . ARG A 1 125 ? -5.609 13.672 1.12 1 62.69 125 ARG A O 1
ATOM 943 N N . GLU A 1 126 ? -7.004 13.984 -0.524 1 60.72 126 GLU A N 1
ATOM 944 C CA . GLU A 1 126 ? -7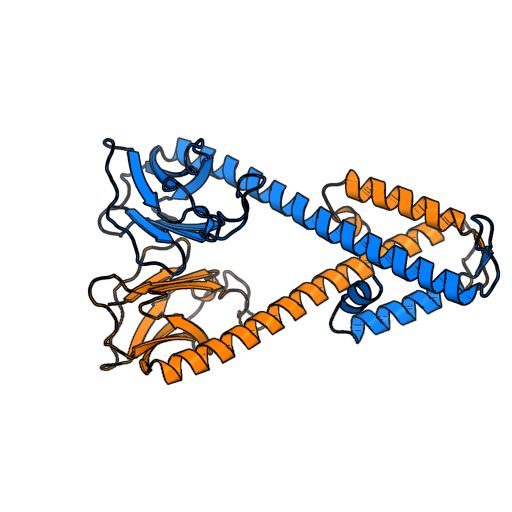.117 15.406 -0.219 1 60.72 126 GLU A CA 1
ATOM 945 C C . GLU A 1 126 ? -7.727 15.633 1.163 1 60.72 126 GLU A C 1
ATOM 947 O O . GLU A 1 126 ? -7.246 16.469 1.932 1 60.72 126 GLU A O 1
ATOM 952 N N . VAL A 1 127 ? -8.75 14.93 1.41 1 59.31 127 VAL A N 1
ATOM 953 C CA . VAL A 1 127 ? -9.422 15.047 2.699 1 59.31 127 VAL A CA 1
ATOM 954 C C . VAL A 1 127 ? -8.477 14.617 3.818 1 59.31 127 VAL A C 1
ATOM 956 O O . VAL A 1 127 ? -8.375 15.281 4.848 1 59.31 127 VAL A O 1
ATOM 959 N N . ALA A 1 128 ? -7.785 13.508 3.617 1 60 128 ALA A N 1
ATOM 960 C CA . ALA A 1 128 ? -6.84 13.016 4.613 1 60 128 ALA A CA 1
ATOM 961 C C . ALA A 1 128 ? -5.734 14.031 4.871 1 60 128 ALA A C 1
ATOM 963 O O . ALA A 1 128 ? -5.34 14.25 6.02 1 60 128 ALA A O 1
ATOM 964 N N . GLN A 1 129 ? -5.238 14.531 3.877 1 62.31 129 GLN A N 1
ATOM 965 C CA . GLN A 1 129 ? -4.199 15.547 4.004 1 62.31 129 GLN A CA 1
ATOM 966 C C . GLN A 1 129 ? -4.711 16.766 4.766 1 62.31 129 GLN A C 1
ATOM 968 O O . GLN A 1 129 ? -3.994 17.344 5.59 1 62.31 129 GLN A O 1
ATOM 973 N N . ARG A 1 130 ? -5.949 17.172 4.586 1 60.94 130 ARG A N 1
ATOM 974 C CA . ARG A 1 130 ? -6.559 18.297 5.266 1 60.94 130 ARG A CA 1
ATOM 975 C C . ARG A 1 130 ? -6.676 18.047 6.766 1 60.94 130 ARG A C 1
ATOM 977 O O . ARG A 1 130 ? -6.406 18.938 7.574 1 60.94 130 ARG A O 1
ATOM 984 N N . VAL A 1 131 ? -7.082 16.875 7.004 1 61.78 131 VAL A N 1
ATOM 985 C CA . VAL A 1 131 ? -7.273 16.531 8.406 1 61.78 131 VAL A CA 1
ATOM 986 C C . VAL A 1 131 ? -5.93 16.531 9.133 1 61.78 131 VAL A C 1
ATOM 988 O O . VAL A 1 131 ? -5.816 17.062 10.242 1 61.78 131 VAL A O 1
ATOM 991 N N . ASP A 1 132 ? -4.98 16.062 8.469 1 69.62 132 ASP A N 1
ATOM 992 C CA . ASP A 1 132 ? -3.65 16 9.062 1 69.62 132 ASP A CA 1
ATOM 993 C C . ASP A 1 132 ? -3.076 17.391 9.281 1 69.62 132 ASP A C 1
ATOM 995 O O . ASP A 1 132 ? -2.531 17.688 10.344 1 69.62 132 ASP A O 1
ATOM 999 N N . VAL A 1 133 ? -3.271 18.203 8.312 1 68.06 133 VAL A N 1
ATOM 1000 C CA . VAL A 1 133 ? -2.777 19.578 8.398 1 68.06 133 VAL A CA 1
ATOM 1001 C C . VAL A 1 133 ? -3.527 20.328 9.5 1 68.06 133 VAL A C 1
ATOM 1003 O O . VAL A 1 133 ? -2.93 21.094 10.258 1 68.06 133 VAL A O 1
ATOM 1006 N N . GLY A 1 134 ? -4.848 20.109 9.531 1 69.94 134 GLY A N 1
ATOM 1007 C CA . GLY A 1 134 ? -5.656 20.719 10.57 1 69.94 134 GLY A CA 1
ATOM 1008 C C . GLY A 1 134 ? -5.223 20.344 11.969 1 69.94 134 GLY A C 1
ATOM 1009 O O . GLY A 1 134 ? -5.141 21.203 12.852 1 69.94 134 GLY A O 1
ATOM 1010 N N . LEU A 1 135 ? -4.957 19.125 12.102 1 73.19 135 LEU A N 1
ATOM 1011 C CA . LEU A 1 135 ? -4.531 18.641 13.414 1 73.19 135 LEU A CA 1
ATOM 1012 C C . LEU A 1 135 ? -3.174 19.219 13.789 1 73.19 135 LEU A C 1
ATOM 1014 O O . LEU A 1 135 ? -2.965 19.641 14.93 1 73.19 135 LEU A O 1
ATOM 1018 N N . VAL A 1 136 ? -2.402 19.234 12.836 1 74.38 136 VAL A N 1
ATOM 1019 C CA . VAL A 1 136 ? -1.072 19.797 13.07 1 74.38 136 VAL A CA 1
ATOM 1020 C C . VAL A 1 136 ? -1.182 21.281 13.383 1 74.38 136 VAL A C 1
ATOM 1022 O O . VAL A 1 136 ? -0.524 21.781 14.297 1 74.38 136 VAL A O 1
ATOM 1025 N N . ALA A 1 137 ? -1.978 22.016 12.68 1 75.62 137 ALA A N 1
ATOM 1026 C CA . ALA A 1 137 ? -2.197 23.438 12.914 1 75.62 137 ALA A CA 1
ATOM 1027 C C . ALA A 1 137 ? -2.725 23.688 14.32 1 75.62 137 ALA A C 1
ATOM 1029 O O . ALA A 1 137 ? -2.264 24.609 15.008 1 75.62 137 ALA A O 1
ATOM 1030 N N . GLN A 1 138 ? -3.604 22.891 14.695 1 77.31 138 GLN A N 1
ATOM 1031 C CA . GLN A 1 138 ? -4.172 23.016 16.031 1 77.31 138 GLN A CA 1
ATOM 1032 C C . GLN A 1 138 ? -3.113 22.781 17.109 1 77.31 138 GLN A C 1
ATOM 1034 O O . GLN A 1 138 ? -3.084 23.484 18.125 1 77.31 138 GLN A O 1
ATOM 1039 N N . LYS A 1 139 ? -2.311 21.859 16.859 1 79.62 139 LYS A N 1
ATOM 1040 C CA . LYS A 1 139 ? -1.246 21.562 17.812 1 79.62 139 LYS A CA 1
ATOM 1041 C C . LYS A 1 139 ? -0.243 22.719 17.891 1 79.62 139 LYS A C 1
ATOM 1043 O O . LYS A 1 139 ? 0.236 23.047 18.969 1 79.62 139 LYS A O 1
ATOM 1048 N N . ILE A 1 140 ? 0.066 23.25 16.812 1 80 140 ILE A N 1
ATOM 1049 C CA . ILE A 1 140 ? 1.002 24.359 16.766 1 80 140 ILE A CA 1
ATOM 1050 C C . ILE A 1 140 ? 0.416 25.562 17.5 1 80 140 ILE A C 1
ATOM 1052 O O . ILE A 1 140 ? 1.104 26.219 18.281 1 80 140 ILE A O 1
ATOM 1056 N N . VAL A 1 141 ? -0.816 25.844 17.25 1 78.12 141 VAL A N 1
ATOM 1057 C CA . VAL A 1 141 ? -1.488 26.984 17.875 1 78.12 141 VAL A CA 1
ATOM 1058 C C . VAL A 1 141 ? -1.539 26.766 19.391 1 78.12 141 VAL A C 1
ATOM 1060 O O . VAL A 1 141 ? -1.272 27.688 20.156 1 78.12 141 VAL A O 1
ATOM 1063 N N . LYS A 1 142 ? -1.915 25.641 19.703 1 82.19 142 LYS A N 1
ATOM 1064 C CA . LYS A 1 142 ? -1.935 25.312 21.125 1 82.19 142 LYS A CA 1
ATOM 1065 C C . LYS A 1 142 ? -0.555 25.5 21.75 1 82.19 142 LYS A C 1
ATOM 1067 O O . LYS A 1 142 ? -0.434 26.031 22.859 1 82.19 142 LYS A O 1
ATOM 1072 N N . ASN A 1 143 ? 0.443 25.031 21.109 1 82.38 143 ASN A N 1
ATOM 1073 C CA . ASN A 1 143 ? 1.821 25.219 21.547 1 82.38 143 ASN A CA 1
ATOM 1074 C C . ASN A 1 143 ? 2.172 26.688 21.719 1 82.38 143 ASN A C 1
ATOM 1076 O O . ASN A 1 143 ? 2.789 27.078 22.703 1 82.38 143 ASN A O 1
ATOM 1080 N N . LEU A 1 144 ? 1.8 27.453 20.766 1 83.38 144 LEU A N 1
ATOM 1081 C CA . LEU A 1 144 ? 2.027 28.891 20.797 1 83.38 144 LEU A CA 1
ATOM 1082 C C . LEU A 1 144 ? 1.32 29.516 22 1 83.38 144 LEU A C 1
ATOM 1084 O O . LEU A 1 144 ? 1.925 30.281 22.75 1 83.38 144 LEU A O 1
ATOM 1088 N N . PHE A 1 145 ? 0.103 29.109 22.141 1 80.06 145 PHE A N 1
ATOM 1089 C CA . PHE A 1 145 ? -0.681 29.672 23.234 1 80.06 145 PHE A CA 1
ATOM 1090 C C . PHE A 1 145 ? -0.093 29.281 24.578 1 80.06 145 PHE A C 1
ATOM 1092 O O . PHE A 1 145 ? -0.053 30.109 25.516 1 80.06 145 PHE A O 1
ATOM 1099 N N . ASN A 1 146 ? 0.31 28.141 24.688 1 82.19 146 ASN A N 1
ATOM 1100 C CA . ASN A 1 146 ? 0.975 27.688 25.906 1 82.19 146 ASN A CA 1
ATOM 1101 C C . ASN A 1 146 ? 2.248 28.484 26.172 1 82.19 146 ASN A C 1
ATOM 1103 O O . ASN A 1 146 ? 2.533 28.844 27.312 1 82.19 146 ASN A O 1
ATOM 1107 N N . TYR A 1 147 ? 2.947 28.688 25.156 1 84.75 147 TYR A N 1
ATOM 1108 C CA . TYR A 1 147 ? 4.164 29.484 25.25 1 84.75 147 TYR A CA 1
ATOM 1109 C C . TYR A 1 147 ? 3.852 30.906 25.719 1 84.75 147 TYR A C 1
ATOM 1111 O O . TYR A 1 147 ? 4.527 31.438 26.594 1 84.75 147 TYR A O 1
ATOM 1119 N N . LEU A 1 148 ? 2.838 31.5 25.078 1 80.25 148 LEU A N 1
ATOM 1120 C CA . LEU A 1 148 ? 2.449 32.875 25.438 1 80.25 148 LEU A CA 1
ATOM 1121 C C . LEU A 1 148 ? 1.968 32.938 26.875 1 80.25 148 LEU A C 1
ATOM 1123 O O . LEU A 1 148 ? 2.242 33.906 27.594 1 80.25 148 LEU A O 1
ATOM 1127 N N . HIS A 1 149 ? 1.286 31.875 27.281 1 78.75 149 HIS A N 1
ATOM 1128 C CA . HIS A 1 149 ? 0.799 31.812 28.656 1 78.75 149 HIS A CA 1
ATOM 1129 C C . HIS A 1 149 ? 1.951 31.672 29.641 1 78.75 149 HIS A C 1
ATOM 1131 O O . HIS A 1 149 ? 1.872 32.156 30.781 1 78.75 149 HIS A O 1
ATOM 1137 N N . SER A 1 150 ? 2.959 31.047 29.219 1 76.62 150 SER A N 1
ATOM 1138 C CA . SER A 1 150 ? 4.121 30.859 30.094 1 76.62 150 SER A CA 1
ATOM 1139 C C . SER A 1 150 ? 4.875 32.188 30.266 1 76.62 150 SER A C 1
ATOM 1141 O O . SER A 1 150 ? 5.484 32.406 31.312 1 76.62 150 SER A O 1
ATOM 1143 N N . PHE A 1 151 ? 4.855 32.969 29.234 1 67 151 PHE A N 1
ATOM 1144 C CA . PHE A 1 151 ? 5.496 34.281 29.266 1 67 151 PHE A CA 1
ATOM 1145 C C . PHE A 1 151 ? 4.703 35.25 30.141 1 67 151 PHE A C 1
ATOM 1147 O O . PHE A 1 151 ? 5.285 36.062 30.859 1 67 151 PHE A O 1
ATOM 1154 N N . GLY A 1 152 ? 3.453 35.344 29.922 1 64.81 152 GLY A N 1
ATOM 1155 C CA . GLY A 1 152 ? 2.607 36.281 30.625 1 64.81 152 GLY A CA 1
ATOM 1156 C C . GLY A 1 152 ? 2.559 36.062 32.125 1 64.81 152 GLY A C 1
ATOM 1157 O O . GLY A 1 152 ? 2.059 36.938 32.875 1 64.81 152 GLY A O 1
ATOM 1158 N N . GLY A 1 153 ? 3.332 35.094 32.656 1 61.38 153 GLY A N 1
ATOM 1159 C CA . GLY A 1 153 ? 3.242 34.844 34.094 1 61.38 153 GLY A CA 1
ATOM 1160 C C . GLY A 1 153 ? 1.813 34.719 34.562 1 61.38 153 GLY A C 1
ATOM 1161 O O . GLY A 1 153 ? 1.001 34.031 33.969 1 61.38 153 GLY A O 1
ATOM 1162 N N . ASP A 1 154 ? 1.446 35.469 35.75 1 61.22 154 ASP A N 1
ATOM 1163 C CA . ASP A 1 154 ? 0.167 35.469 36.438 1 61.22 154 ASP A CA 1
ATOM 1164 C C . ASP A 1 154 ? -0.85 36.344 35.719 1 61.22 154 ASP A C 1
ATOM 1166 O O . ASP A 1 154 ? -1.981 36.5 36.188 1 61.22 154 ASP A O 1
ATOM 1170 N N . VAL A 1 155 ? -0.418 36.938 34.562 1 61.25 155 VAL A N 1
ATOM 1171 C CA . VAL A 1 155 ? -1.326 37.875 33.938 1 61.25 155 VAL A CA 1
ATOM 1172 C C . VAL A 1 155 ? -2.271 37.125 33 1 61.25 155 VAL A C 1
ATOM 1174 O O . VAL A 1 155 ? -1.835 36.281 32.188 1 61.25 155 VAL A O 1
ATOM 1177 N N . LYS A 1 156 ? -3.482 37.156 33.344 1 69.75 156 LYS A N 1
ATOM 1178 C CA . LYS A 1 156 ? -4.512 36.562 32.469 1 69.75 156 LYS A CA 1
ATOM 1179 C C . LYS A 1 156 ? -4.441 37.15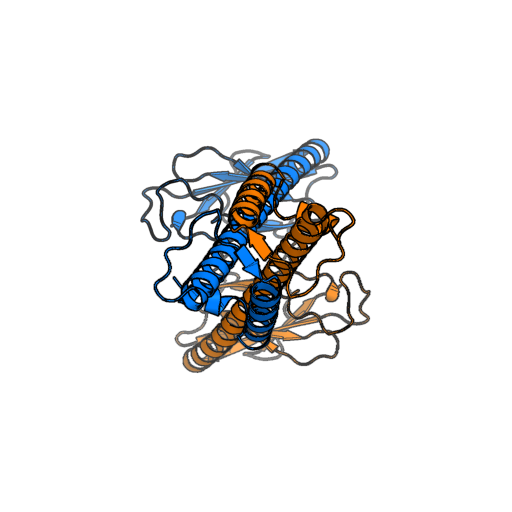6 31.062 1 69.75 156 LYS A C 1
ATOM 1181 O O . LYS A 1 156 ? -4.609 38.375 30.875 1 69.75 156 LYS A O 1
ATOM 1186 N N . LEU A 1 157 ? -4.094 36.375 30.109 1 71.94 157 LEU A N 1
ATOM 1187 C CA . LEU A 1 157 ? -4.039 36.812 28.719 1 71.94 157 LEU A CA 1
ATOM 1188 C C . LEU A 1 157 ? -5.438 37.125 28.203 1 71.94 157 LEU A C 1
ATOM 1190 O O . LEU A 1 157 ? -6.371 36.344 28.391 1 71.94 157 LEU A O 1
ATOM 1194 N N . THR A 1 158 ? -5.652 38.406 27.969 1 76.44 158 THR A N 1
ATOM 1195 C CA . THR A 1 158 ? -6.883 38.875 27.344 1 76.44 158 THR A CA 1
ATOM 1196 C C . THR A 1 158 ? -6.641 39.188 25.859 1 76.44 158 THR A C 1
ATOM 1198 O O . THR A 1 158 ? -5.496 39.344 25.438 1 76.44 158 THR A O 1
ATOM 1201 N N . PRO A 1 159 ? -7.52 39.125 25.062 1 77.62 159 PRO A N 1
ATOM 1202 C CA . PRO A 1 159 ? -7.383 39.469 23.641 1 77.62 159 PRO A CA 1
ATOM 1203 C C . PRO A 1 159 ? -6.66 40.781 23.422 1 77.62 159 PRO A C 1
ATOM 1205 O O . PRO A 1 159 ? -6.078 41 22.359 1 77.62 159 PRO A O 1
ATOM 1208 N N . GLU A 1 160 ? -6.598 41.594 24.438 1 79.06 160 GLU A N 1
ATOM 1209 C CA . GLU A 1 160 ? -6.02 42.938 24.297 1 79.06 160 GLU A CA 1
ATOM 1210 C C . GLU A 1 160 ? -4.574 42.969 24.797 1 79.06 160 GLU A C 1
ATOM 1212 O O . GLU A 1 160 ? -3.885 43.969 24.641 1 79.06 160 GLU A O 1
ATOM 1217 N N . THR A 1 161 ? -4.211 41.875 25.328 1 78.19 161 THR A N 1
ATOM 1218 C CA . THR A 1 161 ? -2.857 41.844 25.875 1 78.19 161 THR A CA 1
ATOM 1219 C C . THR A 1 161 ? -1.821 42 24.766 1 78.19 161 THR A C 1
ATOM 1221 O O . THR A 1 161 ? -1.783 41.219 23.812 1 78.19 161 THR A O 1
ATOM 1224 N N . PRO A 1 162 ? -1.09 43.094 24.797 1 79.25 162 PRO A N 1
ATOM 1225 C CA . PRO A 1 162 ? -0.056 43.312 23.766 1 79.25 162 PRO A CA 1
ATOM 1226 C C . PRO A 1 162 ? 1.155 42.406 23.969 1 79.25 162 PRO A C 1
ATOM 1228 O O . PRO A 1 162 ? 1.69 42.312 25.078 1 79.25 162 PRO A O 1
ATOM 1231 N N . ILE A 1 163 ? 1.427 41.656 23 1 79.62 163 ILE A N 1
ATOM 1232 C CA . ILE A 1 163 ? 2.602 40.812 23.031 1 79.62 163 ILE A CA 1
ATOM 1233 C C . ILE A 1 163 ? 3.627 41.281 22 1 79.62 163 ILE A C 1
ATOM 1235 O O . ILE A 1 163 ? 3.314 41.406 20.812 1 79.62 163 ILE A O 1
ATOM 1239 N N . PRO A 1 164 ? 4.785 41.594 22.562 1 81.62 164 PRO A N 1
ATOM 1240 C CA . PRO A 1 164 ? 5.816 42 21.609 1 81.62 164 PRO A CA 1
ATOM 1241 C C . PRO A 1 164 ? 6.094 40.938 20.562 1 81.62 164 PRO A C 1
ATOM 1243 O O . PRO A 1 164 ? 6.059 39.75 20.859 1 81.62 164 PRO A O 1
ATOM 1246 N N . LEU A 1 165 ? 6.371 41.375 19.375 1 80.94 165 LEU A N 1
ATOM 1247 C CA . LEU A 1 165 ? 6.664 40.469 18.266 1 80.94 165 LEU A CA 1
ATOM 1248 C C . LEU A 1 165 ? 7.859 39.594 18.594 1 80.94 165 LEU A C 1
ATOM 1250 O O . LEU A 1 165 ? 7.938 38.469 18.141 1 80.94 165 LEU A O 1
ATOM 1254 N N . SER A 1 166 ? 8.727 40.094 19.438 1 83.38 166 SER A N 1
ATOM 1255 C CA . SER A 1 166 ? 9.938 39.375 19.797 1 83.38 166 SER A CA 1
ATOM 1256 C C . SER A 1 166 ? 9.594 38.062 20.516 1 83.38 166 SER A C 1
ATOM 1258 O O . SER A 1 166 ? 10.352 37.094 20.453 1 83.38 166 SER A O 1
ATOM 1260 N N . VAL A 1 167 ? 8.469 38.094 21.156 1 81.69 167 VAL A N 1
ATOM 1261 C CA . VAL A 1 167 ? 8.039 36.906 21.875 1 81.69 167 VAL A CA 1
ATOM 1262 C C . VAL A 1 167 ? 7.672 35.812 20.875 1 81.69 167 VAL A C 1
ATOM 1264 O O . VAL A 1 167 ? 8.023 34.625 21.047 1 81.69 167 VAL A O 1
ATOM 1267 N N . PHE A 1 168 ? 7.102 36.219 19.828 1 79.19 168 PHE A N 1
ATOM 1268 C CA . PHE A 1 168 ? 6.73 35.281 18.781 1 79.19 168 PHE A CA 1
ATOM 1269 C C . PHE A 1 168 ? 7.969 34.781 18.062 1 79.19 168 PHE A C 1
ATOM 1271 O O . PHE A 1 168 ? 8.047 33.594 17.719 1 79.19 168 PHE A O 1
ATOM 1278 N N . GLN A 1 169 ? 8.812 35.656 17.828 1 81.25 169 GLN A N 1
ATOM 1279 C CA . GLN A 1 169 ? 10.047 35.281 17.156 1 81.25 169 GLN A CA 1
ATOM 1280 C C . GLN A 1 169 ? 10.836 34.25 17.984 1 81.25 169 GLN A C 1
ATOM 1282 O O . GLN A 1 169 ? 11.398 33.312 17.438 1 81.25 169 GLN A O 1
ATOM 1287 N N . ARG A 1 170 ? 10.852 34.531 19.234 1 86.56 170 ARG A N 1
ATOM 1288 C CA . ARG A 1 170 ? 11.539 33.594 20.109 1 86.56 170 ARG A CA 1
ATOM 1289 C C . ARG A 1 170 ? 10.867 32.25 20.109 1 86.56 170 ARG A C 1
ATOM 1291 O O . ARG A 1 170 ? 11.539 31.203 20.078 1 86.56 170 ARG A O 1
ATOM 1298 N N . TRP A 1 171 ? 9.586 32.281 20.219 1 86.25 171 TRP A N 1
ATOM 1299 C CA . TRP A 1 171 ? 8.836 31.047 20.156 1 86.25 171 TRP A CA 1
ATOM 1300 C C . TRP A 1 171 ? 9.141 30.297 18.859 1 86.25 171 TRP A C 1
ATOM 1302 O O . TRP A 1 171 ? 9.352 29.078 18.875 1 86.25 171 TRP A O 1
ATOM 1312 N N . PHE A 1 172 ? 9.164 31.031 17.812 1 81.06 172 PHE A N 1
ATOM 1313 C CA . PHE A 1 172 ? 9.391 30.438 16.516 1 81.06 172 PHE A CA 1
ATOM 1314 C C . PHE A 1 172 ? 10.758 29.766 16.453 1 81.06 172 PHE A C 1
ATOM 1316 O O . PHE A 1 172 ? 10.883 28.641 15.953 1 81.06 172 PHE A O 1
ATOM 1323 N N . ASP A 1 173 ? 11.641 30.516 16.891 1 84.31 173 ASP A N 1
ATOM 1324 C CA . ASP A 1 173 ? 12.992 29.969 16.906 1 84.31 173 ASP A CA 1
ATOM 1325 C C . ASP A 1 173 ? 13.062 28.688 17.734 1 84.31 173 ASP A C 1
ATOM 1327 O O . ASP A 1 173 ? 13.688 27.703 17.312 1 84.31 173 ASP A O 1
ATOM 1331 N N . ASN A 1 174 ? 12.453 28.812 18.906 1 83.38 174 ASN A N 1
ATOM 1332 C CA . ASN A 1 174 ? 12.398 27.641 19.766 1 83.38 174 ASN A CA 1
ATOM 1333 C C . ASN A 1 174 ? 11.664 26.484 19.094 1 83.38 174 ASN A C 1
ATOM 1335 O O . ASN A 1 174 ? 12.109 25.328 19.156 1 83.38 174 ASN A O 1
ATOM 1339 N N . PHE A 1 175 ? 10.617 26.797 18.5 1 81.19 175 PHE A N 1
ATOM 1340 C CA . PHE A 1 175 ? 9.773 25.812 17.812 1 81.19 175 PHE A CA 1
ATOM 1341 C C . PHE A 1 175 ? 10.547 25.156 16.688 1 81.19 175 PHE A C 1
ATOM 1343 O O . PHE A 1 175 ? 10.508 23.922 16.531 1 81.19 175 PHE A O 1
ATOM 1350 N N . ASN A 1 176 ? 11.219 25.984 15.938 1 76.38 176 ASN A N 1
ATOM 1351 C CA . ASN A 1 176 ? 12 25.469 14.812 1 76.38 176 ASN A CA 1
ATOM 1352 C C . ASN A 1 176 ? 13.125 24.562 15.289 1 76.38 176 ASN A C 1
ATOM 1354 O O . ASN A 1 176 ? 13.422 23.547 14.641 1 76.38 176 ASN A O 1
ATOM 1358 N N . ARG A 1 177 ? 13.672 24.969 16.281 1 79.56 177 ARG A N 1
ATOM 1359 C CA . ARG A 1 177 ? 14.742 24.156 16.844 1 79.56 177 ARG A CA 1
ATOM 1360 C C . ARG A 1 177 ? 14.203 22.797 17.297 1 79.56 177 ARG A C 1
ATOM 1362 O O . ARG A 1 177 ? 14.844 21.781 17.078 1 79.56 177 ARG A O 1
ATOM 1369 N N . LYS A 1 178 ? 13.055 22.906 17.969 1 77.06 178 LYS A N 1
ATOM 1370 C CA . LYS A 1 178 ? 12.445 21.672 18.453 1 77.06 178 LYS A CA 1
ATOM 1371 C C . LYS A 1 178 ? 12.062 20.766 17.281 1 77.06 178 LYS A C 1
ATOM 1373 O O . LYS A 1 178 ? 12.258 19.547 17.359 1 77.06 178 LYS A O 1
ATOM 1378 N N . ILE A 1 179 ? 11.578 21.312 16.297 1 71.81 179 ILE A N 1
ATOM 1379 C CA . ILE A 1 179 ? 11.188 20.578 15.094 1 71.81 179 ILE A CA 1
ATOM 1380 C C . ILE A 1 179 ? 12.422 19.938 14.461 1 71.81 179 ILE A C 1
ATOM 1382 O O . ILE A 1 179 ? 12.359 18.797 14 1 71.81 179 ILE A O 1
ATOM 1386 N N . ALA A 1 180 ? 13.438 20.797 14.445 1 68.69 180 ALA A N 1
ATOM 1387 C CA . ALA A 1 180 ? 14.68 20.328 13.844 1 68.69 180 ALA A CA 1
ATOM 1388 C C . ALA A 1 180 ? 15.297 19.203 14.68 1 68.69 180 ALA A C 1
ATOM 1390 O O . ALA A 1 180 ? 15.867 18.25 14.125 1 68.69 180 ALA A O 1
ATOM 1391 N N . ASN A 1 181 ? 15.336 19.531 15.961 1 65.88 181 ASN A N 1
ATOM 1392 C CA . ASN A 1 181 ? 15.984 18.578 16.859 1 65.88 181 ASN A CA 1
ATOM 1393 C C . ASN A 1 181 ? 15.125 17.344 17.094 1 65.88 181 ASN A C 1
ATOM 1395 O O . ASN A 1 181 ? 15.648 16.25 17.328 1 65.88 181 ASN A O 1
ATOM 1399 N N . ASP A 1 182 ? 13.914 17.688 17.469 1 56.62 182 ASP A N 1
ATOM 1400 C CA . ASP A 1 182 ? 13.055 16.578 17.859 1 56.62 182 ASP A CA 1
ATOM 1401 C C . ASP A 1 182 ? 12.422 15.914 16.641 1 56.62 182 ASP A C 1
ATOM 1403 O O . ASP A 1 182 ? 12.109 16.594 15.656 1 56.62 182 ASP A O 1
ATOM 1407 N N . SER A 1 183 ? 12.914 14.844 16.438 1 53.12 183 SER A N 1
ATOM 1408 C CA . SER A 1 183 ? 12.5 13.938 15.367 1 53.12 183 SER A CA 1
ATOM 1409 C C . SER A 1 183 ? 11.062 14.219 14.938 1 53.12 183 SER A C 1
ATOM 1411 O O . SER A 1 183 ? 10.188 13.359 15.07 1 53.12 183 SER A O 1
ATOM 1413 N N . GLY A 1 184 ? 10.711 15.469 14.562 1 55.06 184 GLY A N 1
ATOM 1414 C CA . GLY A 1 184 ? 9.398 15.805 14.039 1 55.06 184 GLY A CA 1
ATOM 1415 C C . GLY A 1 184 ? 8.531 16.531 15.047 1 55.06 184 GLY A C 1
ATOM 1416 O O . GLY A 1 184 ? 9.023 17.328 15.844 1 55.06 184 GLY A O 1
ATOM 1417 N N . ALA A 1 185 ? 7.23 16.625 14.961 1 57.25 185 ALA A N 1
ATOM 1418 C CA . ALA A 1 185 ? 6.238 17.328 15.773 1 57.25 185 ALA A CA 1
ATOM 1419 C C . ALA A 1 185 ? 5.824 16.5 16.984 1 57.25 185 ALA A C 1
ATOM 1421 O O . ALA A 1 185 ? 4.734 16.688 17.531 1 57.25 185 ALA A O 1
ATOM 1422 N N . ALA A 1 186 ? 6.727 15.531 17.203 1 58.12 186 ALA A N 1
ATOM 1423 C CA . ALA A 1 186 ? 6.363 14.68 18.328 1 58.12 186 ALA A CA 1
ATOM 1424 C C . ALA A 1 186 ? 6.137 15.5 19.594 1 58.12 186 ALA A C 1
ATOM 1426 O O . ALA A 1 186 ? 5.305 15.148 20.438 1 58.12 186 ALA A O 1
ATOM 1427 N N . PHE A 1 187 ? 6.973 16.516 19.734 1 61.25 187 PHE A N 1
ATOM 1428 C CA . PHE A 1 187 ? 6.828 17.359 20.906 1 61.25 187 PHE A CA 1
ATOM 1429 C C . PHE A 1 187 ? 5.449 18.016 20.938 1 61.25 187 PHE A C 1
ATOM 1431 O O . PHE A 1 187 ? 4.941 18.344 22.016 1 61.25 187 PHE A O 1
ATOM 1438 N N . LEU A 1 188 ? 4.926 18.125 19.766 1 61.31 188 LEU A N 1
ATOM 1439 C CA . LEU A 1 188 ? 3.574 18.672 19.719 1 61.31 188 LEU A CA 1
ATOM 1440 C C . LEU A 1 188 ? 2.568 17.688 20.297 1 61.31 188 LEU A C 1
ATOM 1442 O O . LEU A 1 188 ? 1.512 18.094 20.797 1 61.31 188 LEU A O 1
ATOM 1446 N N . ASP A 1 189 ? 2.996 16.391 20.188 1 59.5 189 ASP A N 1
ATOM 1447 C CA . ASP A 1 189 ? 2.107 15.359 20.734 1 59.5 189 ASP A CA 1
ATOM 1448 C C . ASP A 1 189 ? 2.203 15.289 22.25 1 59.5 189 ASP A C 1
ATOM 1450 O O . ASP A 1 189 ? 1.269 14.836 22.922 1 59.5 189 ASP A O 1
ATOM 1454 N N . ARG A 1 190 ? 3.324 15.578 22.734 1 53.53 190 ARG A N 1
ATOM 1455 C CA . ARG A 1 190 ? 3.547 15.523 24.172 1 53.53 190 ARG A CA 1
ATOM 1456 C C . ARG A 1 190 ? 2.898 16.703 24.875 1 53.53 190 ARG A C 1
ATOM 1458 O O . ARG A 1 190 ? 2.623 16.656 26.078 1 53.53 190 ARG A O 1
ATOM 1465 N N . GLU A 1 191 ? 2.873 17.688 24.219 1 46.25 191 GLU A N 1
ATOM 1466 C CA . GLU A 1 191 ? 2.346 18.859 24.891 1 46.25 191 GLU A CA 1
ATOM 1467 C C . GLU A 1 191 ? 0.83 18.781 25.062 1 46.25 191 GLU A C 1
ATOM 1469 O O . GLU A 1 191 ? 0.194 19.719 25.531 1 46.25 191 GLU A O 1
ATOM 1474 N N . ASP A 1 192 ? 0.247 17.625 24.594 1 42.62 192 ASP A N 1
ATOM 1475 C CA . ASP A 1 192 ? -1.148 17.453 25 1 42.62 192 ASP A CA 1
ATOM 1476 C C . ASP A 1 192 ? -1.261 17.031 26.453 1 42.62 192 ASP A C 1
ATOM 1478 O O . ASP A 1 192 ? -0.452 16.234 26.938 1 42.62 192 ASP A O 1
ATOM 1482 N N . MET B 1 1 ? 6.617 -22.859 -6.227 1 93.62 1 MET B N 1
ATOM 1483 C CA . MET B 1 1 ? 6.641 -22.641 -4.781 1 93.62 1 MET B CA 1
ATOM 1484 C C . MET B 1 1 ? 6.301 -21.203 -4.441 1 93.62 1 MET B C 1
ATOM 1486 O O . MET B 1 1 ? 5.398 -20.938 -3.643 1 93.62 1 MET B O 1
ATOM 1490 N N . PHE B 1 2 ? 6.984 -20.234 -5.105 1 97.5 2 PHE B N 1
ATOM 1491 C CA . PHE B 1 2 ? 6.773 -18.812 -4.809 1 97.5 2 PHE B CA 1
ATOM 1492 C C . PHE B 1 2 ? 6.27 -18.078 -6.039 1 97.5 2 PHE B C 1
ATOM 1494 O O . PHE B 1 2 ? 6.484 -18.516 -7.168 1 97.5 2 PHE B O 1
ATOM 1501 N N . GLY B 1 3 ? 5.535 -16.984 -5.812 1 97.88 3 GLY B N 1
ATOM 1502 C CA . GLY B 1 3 ? 5.148 -16.031 -6.84 1 97.88 3 GLY B CA 1
ATOM 1503 C C . GLY B 1 3 ? 5.445 -14.602 -6.461 1 97.88 3 GLY B C 1
ATOM 1504 O O . GLY B 1 3 ? 5.594 -14.281 -5.277 1 97.88 3 GLY B O 1
ATOM 1505 N N . ALA B 1 4 ? 5.555 -13.836 -7.41 1 98.44 4 ALA B N 1
ATOM 1506 C CA . ALA B 1 4 ? 5.793 -12.406 -7.219 1 98.44 4 ALA B CA 1
ATOM 1507 C C . ALA B 1 4 ? 4.969 -11.578 -8.195 1 98.44 4 ALA B C 1
ATOM 1509 O O . ALA B 1 4 ? 4.801 -11.961 -9.359 1 98.44 4 ALA B O 1
ATOM 1510 N N . ILE B 1 5 ? 4.473 -10.461 -7.723 1 98.44 5 ILE B N 1
ATOM 1511 C CA . ILE B 1 5 ? 3.705 -9.547 -8.562 1 98.44 5 ILE B CA 1
ATOM 1512 C C . ILE B 1 5 ? 4.188 -8.117 -8.344 1 98.44 5 ILE B C 1
ATOM 1514 O O . ILE B 1 5 ? 4.031 -7.562 -7.254 1 98.44 5 ILE B O 1
ATOM 1518 N N . VAL B 1 6 ? 4.824 -7.598 -9.359 1 97.75 6 VAL B N 1
ATOM 1519 C CA . VAL B 1 6 ? 4.957 -6.145 -9.391 1 97.75 6 VAL B CA 1
ATOM 1520 C C . VAL B 1 6 ? 3.615 -5.512 -9.75 1 97.75 6 VAL B C 1
ATOM 1522 O O . VAL B 1 6 ? 3.008 -5.859 -10.766 1 97.75 6 VAL B O 1
ATOM 1525 N N . ALA B 1 7 ? 3.137 -4.602 -8.867 1 96.81 7 ALA B N 1
ATOM 1526 C CA . ALA B 1 7 ? 1.837 -3.992 -9.133 1 96.81 7 ALA B CA 1
ATOM 1527 C C . ALA B 1 7 ? 1.759 -3.469 -10.562 1 96.81 7 ALA B C 1
ATOM 1529 O O . ALA B 1 7 ? 2.65 -2.748 -11.016 1 96.81 7 ALA B O 1
ATOM 1530 N N . GLY B 1 8 ? 0.679 -3.904 -11.273 1 97.38 8 GLY B N 1
ATOM 1531 C CA . GLY B 1 8 ? 0.471 -3.465 -12.641 1 97.38 8 GLY B CA 1
ATOM 1532 C C . GLY B 1 8 ? 1.02 -4.434 -13.672 1 97.38 8 GLY B C 1
ATOM 1533 O O . GLY B 1 8 ? 0.767 -4.285 -14.867 1 97.38 8 GLY B O 1
ATOM 1534 N N . ARG B 1 9 ? 1.762 -5.406 -13.25 1 97.62 9 ARG B N 1
ATOM 1535 C CA . ARG B 1 9 ? 2.371 -6.363 -14.164 1 97.62 9 ARG B CA 1
ATOM 1536 C C . ARG B 1 9 ? 1.798 -7.762 -13.953 1 97.62 9 ARG B C 1
ATOM 1538 O O . ARG B 1 9 ? 1.04 -7.992 -13.008 1 97.62 9 ARG B O 1
ATOM 1545 N N . LEU B 1 10 ? 2.182 -8.656 -14.852 1 97.62 10 LEU B N 1
ATOM 1546 C CA . LEU B 1 10 ? 1.735 -10.039 -14.75 1 97.62 10 LEU B CA 1
ATOM 1547 C C . LEU B 1 10 ? 2.438 -10.75 -13.594 1 97.62 10 LEU B C 1
ATOM 1549 O O . LEU B 1 10 ? 3.592 -10.445 -13.281 1 97.62 10 LEU B O 1
ATOM 1553 N N . VAL B 1 11 ? 1.747 -11.648 -13.047 1 97.94 11 VAL B N 1
ATOM 1554 C CA . VAL B 1 11 ? 2.314 -12.492 -12 1 97.94 11 VAL B CA 1
ATOM 1555 C C . VAL B 1 11 ? 3.508 -13.266 -12.555 1 97.94 11 VAL B C 1
ATOM 1557 O O . VAL B 1 11 ? 3.479 -13.734 -13.695 1 97.94 11 VAL B O 1
ATOM 1560 N N . GLN B 1 12 ? 4.562 -13.359 -11.742 1 97.06 12 GLN B N 1
ATOM 1561 C CA . GLN B 1 12 ? 5.727 -14.172 -12.086 1 97.06 12 GLN B CA 1
ATOM 1562 C C . GLN B 1 12 ? 5.824 -15.406 -11.195 1 97.06 12 GLN B C 1
ATOM 1564 O O . GLN B 1 12 ? 5.715 -15.305 -9.977 1 97.06 12 GLN B O 1
ATOM 1569 N N . THR B 1 13 ? 5.941 -16.547 -11.805 1 94.88 13 THR B N 1
ATOM 1570 C CA . THR B 1 13 ? 6.172 -17.797 -11.07 1 94.88 13 THR B CA 1
ATOM 1571 C C . THR B 1 13 ? 7.414 -18.5 -11.602 1 94.88 13 THR B C 1
ATOM 1573 O O . THR B 1 13 ? 7.625 -19.688 -11.312 1 94.88 13 THR B O 1
ATOM 1576 N N . ASN B 1 14 ? 8.18 -17.766 -12.406 1 93.88 14 ASN B N 1
ATOM 1577 C CA . ASN B 1 14 ? 9.359 -18.328 -13.055 1 93.88 14 ASN B CA 1
ATOM 1578 C C . ASN B 1 14 ? 10.625 -18.062 -12.242 1 93.88 14 ASN B C 1
ATOM 1580 O O . ASN B 1 14 ? 11.641 -17.625 -12.789 1 93.88 14 ASN B O 1
ATOM 1584 N N . MET B 1 15 ? 10.602 -18.391 -11 1 93.75 15 MET B N 1
ATOM 1585 C CA . MET B 1 15 ? 11.766 -18.156 -10.148 1 93.75 15 MET B CA 1
ATOM 1586 C C . MET B 1 15 ? 12.922 -19.062 -10.539 1 93.75 15 MET B C 1
ATOM 1588 O O . MET B 1 15 ? 12.703 -20.172 -11.047 1 93.75 15 MET B O 1
ATOM 1592 N N . GLN B 1 16 ? 14.039 -18.547 -10.414 1 96.56 16 GLN B N 1
ATOM 1593 C CA . GLN B 1 16 ? 15.234 -19.359 -10.578 1 96.56 16 GLN B CA 1
ATOM 1594 C C . GLN B 1 16 ? 15.68 -19.953 -9.25 1 96.56 16 GLN B C 1
ATOM 1596 O O . GLN B 1 16 ? 15.93 -19.219 -8.289 1 96.56 16 GLN B O 1
ATOM 1601 N N . ARG B 1 17 ? 15.781 -21.188 -9.234 1 96 17 ARG B N 1
ATOM 1602 C CA . ARG B 1 17 ? 16.281 -21.875 -8.039 1 96 17 ARG B CA 1
ATOM 1603 C C . ARG B 1 17 ? 17.812 -21.891 -8.023 1 96 17 ARG B C 1
ATOM 1605 O O . ARG B 1 17 ? 18.438 -22.484 -8.906 1 96 17 ARG B O 1
ATOM 1612 N N . ILE B 1 18 ? 18.391 -21.219 -7.121 1 96.31 18 ILE B N 1
ATOM 1613 C CA . ILE B 1 18 ? 19.844 -21.156 -7.008 1 96.31 18 ILE B CA 1
ATOM 1614 C C . ILE B 1 18 ? 20.359 -22.406 -6.289 1 96.31 18 ILE B C 1
ATOM 1616 O O . ILE B 1 18 ? 21.375 -22.984 -6.68 1 96.31 18 ILE B O 1
ATOM 1620 N N . ASP B 1 19 ? 19.625 -22.812 -5.199 1 95.88 19 ASP B N 1
ATOM 1621 C CA . ASP B 1 19 ? 19.844 -24.047 -4.449 1 95.88 19 ASP B CA 1
ATOM 1622 C C . ASP B 1 19 ? 18.594 -24.453 -3.674 1 95.88 19 ASP B C 1
ATOM 1624 O O . ASP B 1 19 ? 17.484 -24.031 -4.008 1 95.88 19 ASP B O 1
ATOM 1628 N N . ASP B 1 20 ? 18.75 -25.266 -2.711 1 94.5 20 ASP B N 1
ATOM 1629 C CA . ASP B 1 20 ? 17.594 -25.844 -2.051 1 94.5 20 ASP B CA 1
ATOM 1630 C C . ASP B 1 20 ? 16.859 -24.812 -1.207 1 94.5 20 ASP B C 1
ATOM 1632 O O . ASP B 1 20 ? 15.695 -25 -0.846 1 94.5 20 ASP B O 1
ATOM 1636 N N . THR B 1 21 ? 17.484 -23.688 -0.915 1 95.94 21 THR B N 1
ATOM 1637 C CA . THR B 1 21 ? 16.875 -22.75 0.026 1 95.94 21 THR B CA 1
ATOM 1638 C C . THR B 1 21 ? 16.875 -21.328 -0.548 1 95.94 21 THR B C 1
ATOM 1640 O O . THR B 1 21 ? 16.391 -20.391 0.094 1 95.94 21 THR B O 1
ATOM 1643 N N . HIS B 1 22 ? 17.453 -21.172 -1.768 1 97.38 22 HIS B N 1
ATOM 1644 C CA . HIS B 1 22 ? 17.547 -19.828 -2.344 1 97.38 22 HIS B CA 1
ATOM 1645 C C . HIS B 1 22 ? 16.859 -19.766 -3.705 1 97.38 22 HIS B C 1
ATOM 1647 O O . HIS B 1 22 ? 17.156 -20.578 -4.586 1 97.38 22 HIS B O 1
ATOM 1653 N N . PHE B 1 23 ? 16.031 -18.828 -3.844 1 97.81 23 PHE B N 1
ATOM 1654 C CA . PHE B 1 23 ? 15.258 -18.594 -5.059 1 97.81 23 PHE B CA 1
ATOM 1655 C C . PHE B 1 23 ? 15.328 -17.141 -5.48 1 97.81 23 PHE B C 1
ATOM 1657 O O . PHE B 1 23 ? 15.336 -16.234 -4.633 1 97.81 23 PHE B O 1
ATOM 1664 N N . VAL B 1 24 ? 15.289 -16.922 -6.797 1 98.31 24 VAL B N 1
ATOM 1665 C CA . VAL B 1 24 ? 15.477 -15.547 -7.262 1 98.31 24 VAL B CA 1
ATOM 1666 C C . VAL B 1 24 ? 14.477 -15.242 -8.375 1 98.31 24 VAL B C 1
ATOM 1668 O O . VAL B 1 24 ? 14.25 -16.062 -9.258 1 98.31 24 VAL B O 1
ATOM 1671 N N . PHE B 1 25 ? 13.797 -14.133 -8.289 1 98.12 25 PHE B N 1
ATOM 1672 C CA . PHE B 1 25 ? 13.047 -13.539 -9.383 1 98.12 25 PHE B CA 1
ATOM 1673 C C . PHE B 1 25 ? 13.797 -12.359 -9.984 1 98.12 25 PHE B C 1
ATOM 1675 O O . PHE B 1 25 ? 14.406 -11.57 -9.258 1 98.12 25 PHE B O 1
ATOM 1682 N N . THR B 1 26 ? 13.711 -12.227 -11.242 1 97.94 26 THR B N 1
ATOM 1683 C CA . THR B 1 26 ? 14.25 -11.062 -11.938 1 97.94 26 THR B CA 1
ATOM 1684 C C . THR B 1 26 ? 13.133 -10.109 -12.344 1 97.94 26 THR B C 1
ATOM 1686 O O . THR B 1 26 ? 12.117 -10.531 -12.898 1 97.94 26 THR B O 1
ATOM 1689 N N . LEU B 1 27 ? 13.312 -8.875 -12.047 1 97.38 27 LEU B N 1
ATOM 1690 C CA . LEU B 1 27 ? 12.273 -7.883 -12.305 1 97.38 27 LEU B CA 1
ATOM 1691 C C . LEU B 1 27 ? 12.766 -6.816 -13.273 1 97.38 27 LEU B C 1
ATOM 1693 O O . LEU B 1 27 ? 13.695 -6.07 -12.961 1 97.38 27 LEU B O 1
ATOM 1697 N N . GLU B 1 28 ? 12.117 -6.699 -14.352 1 95.94 28 GLU B N 1
ATOM 1698 C CA . GLU B 1 28 ? 12.469 -5.684 -15.336 1 95.94 28 GLU B CA 1
ATOM 1699 C C . GLU B 1 28 ? 11.961 -4.309 -14.922 1 95.94 28 GLU B C 1
ATOM 1701 O O . GLU B 1 28 ? 11.125 -4.191 -14.023 1 95.94 28 GLU B O 1
ATOM 1706 N N . ARG B 1 29 ? 12.516 -3.219 -15.523 1 94.94 29 ARG B N 1
ATOM 1707 C CA . ARG B 1 29 ? 12.125 -1.842 -15.242 1 94.94 29 ARG B CA 1
ATOM 1708 C C . ARG B 1 29 ? 12.062 -1.59 -13.734 1 94.94 29 ARG B C 1
ATOM 1710 O O . ARG B 1 29 ? 11.023 -1.159 -13.219 1 94.94 29 ARG B O 1
ATOM 1717 N N . PRO B 1 30 ? 13.219 -1.796 -13.086 1 96.25 30 PRO B N 1
ATOM 1718 C CA . PRO B 1 30 ? 13.242 -1.818 -11.617 1 96.25 30 PRO B CA 1
ATOM 1719 C C . PRO B 1 30 ? 12.812 -0.488 -11 1 96.25 30 PRO B C 1
ATOM 1721 O O . PRO B 1 30 ? 12.148 -0.47 -9.961 1 96.25 30 PRO B O 1
ATOM 1724 N N . TYR B 1 31 ? 13.047 0.582 -11.672 1 94 31 TYR B N 1
ATOM 1725 C CA . TYR B 1 31 ? 12.867 1.884 -11.039 1 94 31 TYR B CA 1
ATOM 1726 C C . TYR B 1 31 ? 11.422 2.34 -11.133 1 94 31 TYR B C 1
ATOM 1728 O O . TYR B 1 31 ? 11.047 3.367 -10.555 1 94 31 TYR B O 1
ATOM 1736 N N . ASP B 1 32 ? 10.586 1.535 -11.781 1 93.12 32 ASP B N 1
ATOM 1737 C CA . ASP B 1 32 ? 9.156 1.815 -11.867 1 93.12 32 ASP B CA 1
ATOM 1738 C C . ASP B 1 32 ? 8.383 1.048 -10.797 1 93.12 32 ASP B C 1
ATOM 1740 O O . ASP B 1 32 ? 7.168 1.195 -10.68 1 93.12 32 ASP B O 1
ATOM 1744 N N . ILE B 1 33 ? 9.125 0.25 -10.07 1 94.88 33 ILE B N 1
ATOM 1745 C CA . ILE B 1 33 ? 8.461 -0.616 -9.102 1 94.88 33 ILE B CA 1
ATOM 1746 C C . ILE B 1 33 ? 8.086 0.194 -7.863 1 94.88 33 ILE B C 1
ATOM 1748 O O . ILE B 1 33 ? 8.945 0.832 -7.246 1 94.88 33 ILE B O 1
ATOM 1752 N N . ASN B 1 34 ? 6.812 0.154 -7.551 1 91.88 34 ASN B N 1
ATOM 1753 C CA . ASN B 1 34 ? 6.34 0.793 -6.328 1 91.88 34 ASN B CA 1
ATOM 1754 C C . ASN B 1 34 ? 6.059 -0.231 -5.23 1 91.88 34 ASN B C 1
ATOM 1756 O O . ASN B 1 34 ? 6.645 -0.161 -4.148 1 91.88 34 ASN B O 1
ATOM 1760 N N . TYR B 1 35 ? 5.277 -1.211 -5.531 1 94.5 35 TYR B N 1
ATOM 1761 C CA . TYR B 1 35 ? 4.895 -2.264 -4.598 1 94.5 35 TYR B CA 1
ATOM 1762 C C . TYR B 1 35 ? 5.117 -3.643 -5.203 1 94.5 35 TYR B C 1
ATOM 1764 O O . TYR B 1 35 ? 4.945 -3.83 -6.41 1 94.5 35 TYR B O 1
ATOM 1772 N N . LEU B 1 36 ? 5.465 -4.48 -4.316 1 96.62 36 LEU B N 1
ATOM 1773 C CA . LEU B 1 36 ? 5.711 -5.875 -4.672 1 96.62 36 LEU B CA 1
ATOM 1774 C C . LEU B 1 36 ? 4.914 -6.812 -3.771 1 96.62 36 LEU B C 1
ATOM 1776 O O . LEU B 1 36 ? 4.93 -6.664 -2.547 1 96.62 36 LEU B O 1
ATOM 1780 N N . THR B 1 37 ? 4.168 -7.691 -4.371 1 98.31 37 THR B N 1
ATOM 1781 C CA . THR B 1 37 ? 3.537 -8.773 -3.621 1 98.31 37 THR B CA 1
ATOM 1782 C C . THR B 1 37 ? 4.305 -10.078 -3.807 1 98.31 37 THR B C 1
ATOM 1784 O O . THR B 1 37 ? 4.57 -10.492 -4.938 1 98.31 37 THR B O 1
ATOM 1787 N N . VAL B 1 38 ? 4.742 -10.695 -2.734 1 98.56 38 VAL B N 1
ATOM 1788 C CA . VAL B 1 38 ? 5.391 -12 -2.762 1 98.56 38 VAL B CA 1
ATOM 1789 C C . VAL B 1 38 ? 4.551 -13.008 -1.988 1 98.56 38 VAL B C 1
ATOM 1791 O O . VAL B 1 38 ? 4.02 -12.695 -0.921 1 98.56 38 VAL B O 1
ATOM 1794 N N . PHE B 1 39 ? 4.422 -14.219 -2.533 1 98.5 39 PHE B N 1
ATOM 1795 C CA . PHE B 1 39 ? 3.494 -15.148 -1.901 1 98.5 39 PHE B CA 1
ATOM 1796 C C . PHE B 1 39 ? 3.891 -16.594 -2.195 1 98.5 39 PHE B C 1
ATOM 1798 O O . PHE B 1 39 ? 4.613 -16.859 -3.156 1 98.5 39 PHE B O 1
ATOM 1805 N N . LEU B 1 40 ? 3.461 -17.531 -1.342 1 97.81 40 LEU B N 1
ATOM 1806 C CA . LEU B 1 40 ? 3.461 -18.953 -1.634 1 97.81 40 LEU B CA 1
ATOM 1807 C C . LEU B 1 40 ? 2.355 -19.312 -2.623 1 97.81 40 LEU B C 1
ATOM 1809 O O . LEU B 1 40 ? 1.232 -18.812 -2.508 1 97.81 40 LEU B O 1
ATOM 1813 N N . THR B 1 41 ? 2.627 -20.109 -3.572 1 94.75 41 THR B N 1
ATOM 1814 C CA . THR B 1 41 ? 1.631 -20.453 -4.582 1 94.75 41 THR B CA 1
ATOM 1815 C C . THR B 1 41 ? 0.587 -21.406 -4.012 1 94.75 41 THR B C 1
ATOM 1817 O O . THR B 1 41 ? -0.476 -21.609 -4.605 1 94.75 41 THR B O 1
ATOM 1820 N N . GLY B 1 42 ? 0.858 -22 -2.855 1 90.12 42 GLY B N 1
ATOM 1821 C CA . GLY B 1 42 ? -0.072 -22.922 -2.227 1 90.12 42 GLY B CA 1
ATOM 1822 C C . GLY B 1 42 ? 0.138 -24.359 -2.65 1 90.12 42 GLY B C 1
ATOM 1823 O O . GLY B 1 42 ? -0.533 -25.266 -2.148 1 90.12 42 GLY B O 1
ATOM 1824 N N . GLU B 1 43 ? 1.024 -24.531 -3.57 1 90.19 43 GLU B N 1
ATOM 1825 C CA . GLU B 1 43 ? 1.331 -25.891 -4 1 90.19 43 GLU B CA 1
ATOM 1826 C C . GLU B 1 43 ? 1.949 -26.703 -2.865 1 90.19 43 GLU B C 1
ATOM 1828 O O . GLU B 1 43 ? 1.613 -27.875 -2.678 1 90.19 43 GLU B O 1
ATOM 1833 N N . MET B 1 44 ? 2.879 -26.125 -2.125 1 91.69 44 MET B N 1
ATOM 1834 C CA . MET B 1 44 ? 3.535 -26.75 -0.979 1 91.69 44 MET B CA 1
ATOM 1835 C C . MET B 1 44 ? 3.805 -25.719 0.117 1 91.69 44 MET B C 1
ATOM 1837 O O . MET B 1 44 ? 4.316 -24.641 -0.157 1 91.69 44 MET B O 1
ATOM 1841 N N . PRO B 1 45 ? 3.461 -26.141 1.284 1 95.62 45 PRO B N 1
ATOM 1842 C CA . PRO B 1 45 ? 3.836 -25.266 2.396 1 95.62 45 PRO B CA 1
ATOM 1843 C C . PRO B 1 45 ? 5.324 -25.344 2.736 1 95.62 45 PRO B C 1
ATOM 1845 O O . PRO B 1 45 ? 6.035 -26.203 2.203 1 95.62 45 PRO B O 1
ATOM 1848 N N . PHE B 1 46 ? 5.727 -24.469 3.559 1 96.75 46 PHE B N 1
ATOM 1849 C CA . PHE B 1 46 ? 7.055 -24.641 4.133 1 96.75 46 PHE B CA 1
ATOM 1850 C C . PHE B 1 46 ? 7.109 -25.906 4.992 1 96.75 46 PHE B C 1
ATOM 1852 O O . PHE B 1 46 ? 6.117 -26.281 5.625 1 96.75 46 PHE B O 1
ATOM 1859 N N . PRO B 1 47 ? 8.297 -26.531 4.957 1 95.62 47 PRO B N 1
ATOM 1860 C CA . PRO B 1 47 ? 8.445 -27.594 5.957 1 95.62 47 PRO B CA 1
ATOM 1861 C C . PRO B 1 47 ? 8.234 -27.094 7.383 1 95.62 47 PRO B C 1
ATOM 1863 O O . PRO B 1 47 ? 8.383 -25.891 7.648 1 95.62 47 PRO B O 1
ATOM 1866 N N . GLU B 1 48 ? 7.871 -28 8.203 1 96.12 48 GLU B N 1
ATOM 1867 C CA . GLU B 1 48 ? 7.68 -27.625 9.602 1 96.12 48 GLU B CA 1
ATOM 1868 C C . GLU B 1 48 ? 8.93 -26.953 10.164 1 96.12 48 GLU B C 1
ATOM 1870 O O . GLU B 1 48 ? 10.047 -27.438 9.969 1 96.12 48 GLU B O 1
ATOM 1875 N N . GLY B 1 49 ? 8.75 -25.812 10.812 1 96.75 49 GLY B N 1
ATOM 1876 C CA . GLY B 1 49 ? 9.852 -25.109 11.445 1 96.75 49 GLY B CA 1
ATOM 1877 C C . GLY B 1 49 ? 10.594 -24.188 10.5 1 96.75 49 GLY B C 1
ATOM 1878 O O . GLY B 1 49 ? 11.641 -23.625 10.859 1 96.75 49 GLY B O 1
ATOM 1879 N N . TYR B 1 50 ? 10.062 -24.062 9.312 1 98.06 50 TYR B N 1
ATOM 1880 C CA . TYR B 1 50 ? 10.773 -23.219 8.344 1 98.06 50 TYR B CA 1
ATOM 1881 C C . TYR B 1 50 ? 9.875 -22.109 7.824 1 98.06 50 TYR B C 1
ATOM 1883 O O . TYR B 1 50 ? 8.648 -22.188 7.93 1 98.06 50 TYR B O 1
ATOM 1891 N N . GLY B 1 51 ? 10.391 -21.109 7.359 1 98.25 51 GLY B N 1
ATOM 1892 C CA . GLY B 1 51 ? 9.82 -19.984 6.641 1 98.25 51 GLY B CA 1
ATOM 1893 C C . GLY B 1 51 ? 10.766 -19.391 5.605 1 98.25 51 GLY B C 1
ATOM 1894 O O . GLY B 1 51 ? 11.586 -20.109 5.031 1 98.25 51 GLY B O 1
ATOM 1895 N N . ALA B 1 52 ? 10.57 -18.078 5.352 1 98.38 52 ALA B N 1
ATOM 1896 C CA . ALA B 1 52 ? 11.445 -17.484 4.348 1 98.38 52 ALA B CA 1
ATOM 1897 C C . ALA B 1 52 ? 11.672 -16 4.629 1 98.38 52 ALA B C 1
ATOM 1899 O O . ALA B 1 52 ? 10.812 -15.344 5.211 1 98.38 52 ALA B O 1
ATOM 1900 N N . THR B 1 53 ? 12.828 -15.586 4.301 1 98.06 53 THR B N 1
ATOM 1901 C CA . THR B 1 53 ? 13.109 -14.156 4.254 1 98.06 53 THR B CA 1
ATOM 1902 C C . THR B 1 53 ? 13.109 -13.656 2.812 1 98.06 53 THR B C 1
ATOM 1904 O O . THR B 1 53 ? 13.531 -14.367 1.9 1 98.06 53 THR B O 1
ATOM 1907 N N . VAL B 1 54 ? 12.586 -12.492 2.607 1 97.94 54 VAL B N 1
ATOM 1908 C CA . VAL B 1 54 ? 12.484 -11.891 1.284 1 97.94 54 VAL B CA 1
ATOM 1909 C C . VAL B 1 54 ? 13.414 -10.68 1.191 1 97.94 54 VAL B C 1
ATOM 1911 O O . VAL B 1 54 ? 13.344 -9.773 2.018 1 97.94 54 VAL B O 1
ATOM 1914 N N . HIS B 1 55 ? 14.234 -10.68 0.17 1 97.88 55 HIS B N 1
ATOM 1915 C CA . HIS B 1 55 ? 15.227 -9.633 -0.041 1 97.88 55 HIS B CA 1
ATOM 1916 C C . HIS B 1 55 ? 15.078 -9.008 -1.423 1 97.88 55 HIS B C 1
ATOM 1918 O O . HIS B 1 55 ? 14.578 -9.648 -2.352 1 97.88 55 HIS B O 1
ATOM 1924 N N . PHE B 1 56 ? 15.539 -7.793 -1.493 1 97.62 56 PHE B N 1
ATOM 1925 C CA . PHE B 1 56 ? 15.477 -7.059 -2.75 1 97.62 56 PHE B CA 1
ATOM 1926 C C . PHE B 1 56 ? 16.828 -6.445 -3.092 1 97.62 56 PHE B C 1
ATOM 1928 O O . PHE B 1 56 ? 17.562 -6.02 -2.201 1 97.62 56 PHE B O 1
ATOM 1935 N N . ALA B 1 57 ? 17.141 -6.449 -4.375 1 97.06 57 ALA B N 1
ATOM 1936 C CA . ALA B 1 57 ? 18.359 -5.809 -4.836 1 97.06 57 ALA B CA 1
ATOM 1937 C C . ALA B 1 57 ? 18.109 -4.977 -6.09 1 97.06 57 ALA B C 1
ATOM 1939 O O . ALA B 1 57 ? 17.578 -5.48 -7.082 1 97.06 57 ALA B O 1
ATOM 1940 N N . TRP B 1 58 ? 18.5 -3.771 -6.012 1 95.75 58 TRP B N 1
ATOM 1941 C CA . TRP B 1 58 ? 18.516 -2.924 -7.199 1 95.75 58 TRP B CA 1
ATOM 1942 C C . TRP B 1 58 ? 19.594 -3.367 -8.172 1 95.75 58 TRP B C 1
ATOM 1944 O O . TRP B 1 58 ? 20.469 -4.18 -7.824 1 95.75 58 TRP B O 1
ATOM 1954 N N . PRO B 1 59 ? 19.453 -2.848 -9.398 1 94.06 59 PRO B N 1
ATOM 1955 C CA . PRO B 1 59 ? 20.516 -3.205 -10.344 1 94.06 59 PRO B CA 1
ATOM 1956 C C . PRO B 1 59 ? 21.906 -2.9 -9.805 1 94.06 59 PRO B C 1
ATOM 1958 O O . PRO B 1 59 ? 22.219 -1.745 -9.5 1 94.06 59 PRO B O 1
ATOM 1961 N N . GLY B 1 60 ? 22.688 -3.938 -9.703 1 90.25 60 GLY B N 1
ATOM 1962 C CA . GLY B 1 60 ? 24.062 -3.771 -9.258 1 90.25 60 GLY B CA 1
ATOM 1963 C C . GLY B 1 60 ? 24.172 -3.473 -7.777 1 90.25 60 GLY B C 1
ATOM 1964 O O . GLY B 1 60 ? 25.266 -3.17 -7.281 1 90.25 60 GLY B O 1
ATOM 1965 N N . GLY B 1 61 ? 23.094 -3.557 -7.055 1 91.88 61 GLY B N 1
ATOM 1966 C CA . GLY B 1 61 ? 23.125 -3.219 -5.641 1 91.88 61 GLY B CA 1
ATOM 1967 C C . GLY B 1 61 ? 23.125 -4.438 -4.738 1 91.88 61 GLY B C 1
ATOM 1968 O O . GLY B 1 61 ? 23.094 -5.57 -5.215 1 91.88 61 GLY B O 1
ATOM 1969 N N . GLU B 1 62 ? 23.219 -4.102 -3.438 1 94.25 62 GLU B N 1
ATOM 1970 C CA . GLU B 1 62 ? 23.188 -5.16 -2.434 1 94.25 62 GLU B CA 1
ATOM 1971 C C . GLU B 1 62 ? 21.75 -5.52 -2.057 1 94.25 62 GLU B C 1
ATOM 1973 O O . GLU B 1 62 ? 20.844 -4.688 -2.162 1 94.25 62 GLU B O 1
ATOM 1978 N N . TYR B 1 63 ? 21.672 -6.738 -1.683 1 95.5 63 TYR B N 1
ATOM 1979 C CA . TYR B 1 63 ? 20.359 -7.18 -1.2 1 95.5 63 TYR B CA 1
ATOM 1980 C C . TYR B 1 63 ? 20.031 -6.543 0.143 1 95.5 63 TYR B C 1
ATOM 1982 O O . TYR B 1 63 ? 20.906 -6.41 1.007 1 95.5 63 TYR B O 1
ATOM 1990 N N . PHE B 1 64 ? 18.797 -6.129 0.26 1 94.06 64 PHE B N 1
ATOM 1991 C CA . PHE B 1 64 ? 18.312 -5.711 1.569 1 94.06 64 PHE B CA 1
ATOM 1992 C C . PHE B 1 64 ? 17 -6.41 1.907 1 94.06 64 PHE B C 1
ATOM 1994 O O . PHE B 1 64 ? 16.25 -6.812 1.011 1 94.06 64 PHE B O 1
ATOM 2001 N N . LEU B 1 65 ? 16.766 -6.531 3.242 1 95.5 65 LEU B N 1
ATOM 2002 C CA . LEU B 1 65 ? 15.617 -7.273 3.75 1 95.5 65 LEU B CA 1
ATOM 2003 C C . LEU B 1 65 ? 14.328 -6.48 3.553 1 95.5 65 LEU B C 1
ATOM 2005 O O . LEU B 1 65 ? 14.242 -5.316 3.945 1 95.5 65 LEU B O 1
ATOM 2009 N N . LEU B 1 66 ? 13.359 -7.109 2.896 1 94.12 66 LEU B N 1
ATOM 2010 C CA . LEU B 1 66 ? 12.031 -6.516 2.777 1 94.12 66 LEU B CA 1
ATOM 2011 C C . LEU B 1 66 ? 11.109 -7.02 3.883 1 94.12 66 LEU B C 1
ATOM 2013 O O . LEU B 1 66 ? 10.328 -6.246 4.445 1 94.12 66 LEU B O 1
ATOM 2017 N N . GLY B 1 67 ? 11.234 -8.352 4.129 1 96.25 67 GLY B N 1
ATOM 2018 C CA . GLY B 1 67 ? 10.383 -8.961 5.137 1 96.25 67 GLY B CA 1
ATOM 2019 C C . GLY B 1 67 ? 10.445 -10.477 5.137 1 96.25 67 GLY B C 1
ATOM 2020 O O . GLY B 1 67 ? 11.492 -11.062 4.848 1 96.25 67 GLY B O 1
ATOM 2021 N N . THR B 1 68 ? 9.328 -11.078 5.637 1 97.56 68 THR B N 1
ATOM 2022 C CA . THR B 1 68 ? 9.359 -12.523 5.82 1 97.56 68 THR B CA 1
ATOM 2023 C C . THR B 1 68 ? 8.039 -13.148 5.367 1 97.56 68 THR B C 1
ATOM 2025 O O . THR B 1 68 ? 7.043 -12.453 5.188 1 97.56 68 THR B O 1
ATOM 2028 N N . LEU B 1 69 ? 8.102 -14.43 5.082 1 97.81 69 LEU B N 1
ATOM 2029 C CA . LEU B 1 69 ? 6.945 -15.281 4.816 1 97.81 69 LEU B CA 1
ATOM 2030 C C . LEU B 1 69 ? 6.957 -16.516 5.723 1 97.81 69 LEU B C 1
ATOM 2032 O O . LEU B 1 69 ? 8.016 -17.094 5.973 1 97.81 69 LEU B O 1
ATOM 2036 N N . THR B 1 70 ? 5.871 -16.859 6.215 1 97.81 70 THR B N 1
ATOM 2037 C CA . THR B 1 70 ? 5.66 -18.078 6.984 1 97.81 70 THR B CA 1
ATOM 2038 C C . THR B 1 70 ? 4.395 -18.797 6.523 1 97.81 70 THR B C 1
ATOM 2040 O O . THR B 1 70 ? 3.658 -18.281 5.68 1 97.81 70 THR B O 1
ATOM 2043 N N . ASN B 1 71 ? 4.227 -20.031 7.027 1 97.31 71 ASN B N 1
ATOM 2044 C CA . ASN B 1 71 ? 2.98 -20.734 6.707 1 97.31 71 ASN B CA 1
ATOM 2045 C C . ASN B 1 71 ? 1.768 -19.984 7.25 1 97.31 71 ASN B C 1
ATOM 2047 O O . ASN B 1 71 ? 0.687 -20.031 6.664 1 97.31 71 ASN B O 1
ATOM 2051 N N . ALA B 1 72 ? 1.935 -19.266 8.312 1 95.94 72 ALA B N 1
ATOM 2052 C CA . ALA B 1 72 ? 0.852 -18.484 8.906 1 95.94 72 ALA B CA 1
ATOM 2053 C C . ALA B 1 72 ? 0.633 -17.172 8.148 1 95.94 72 ALA B C 1
ATOM 2055 O O . ALA B 1 72 ? -0.457 -16.609 8.195 1 95.94 72 ALA B O 1
ATOM 2056 N N . ARG B 1 73 ? 1.662 -16.688 7.484 1 97.12 73 ARG B N 1
ATOM 2057 C CA . ARG B 1 73 ? 1.627 -15.477 6.668 1 97.12 73 ARG B CA 1
ATOM 2058 C C . ARG B 1 73 ? 2.273 -15.719 5.305 1 97.12 73 ARG B C 1
ATOM 2060 O O . ARG B 1 73 ? 3.393 -15.266 5.059 1 97.12 73 ARG B O 1
ATOM 2067 N N . PRO B 1 74 ? 1.516 -16.344 4.434 1 98.31 74 PRO B N 1
ATOM 2068 C CA . PRO B 1 74 ? 2.121 -16.891 3.219 1 98.31 74 PRO B CA 1
ATOM 2069 C C . PRO B 1 74 ? 2.221 -15.867 2.092 1 98.31 74 PRO B C 1
ATOM 2071 O O . PRO B 1 74 ? 2.596 -16.219 0.969 1 98.31 74 PRO B O 1
ATOM 2074 N N . SER B 1 75 ? 1.831 -14.648 2.389 1 98.44 75 SER B N 1
ATOM 2075 C CA . SER B 1 75 ? 1.991 -13.562 1.42 1 98.44 75 SER B CA 1
ATOM 2076 C C . SER B 1 75 ? 2.256 -12.234 2.115 1 98.44 75 SER B C 1
ATOM 2078 O O . SER B 1 75 ? 2 -12.094 3.312 1 98.44 75 SER B O 1
ATOM 2080 N N . ALA B 1 76 ? 2.834 -11.32 1.343 1 97.31 76 ALA B N 1
ATOM 2081 C CA . ALA B 1 76 ? 3.076 -9.977 1.875 1 97.31 76 ALA B CA 1
ATOM 2082 C C . ALA B 1 76 ? 3.254 -8.969 0.749 1 97.31 76 ALA B C 1
ATOM 2084 O O . ALA B 1 76 ? 3.678 -9.32 -0.354 1 97.31 76 ALA B O 1
ATOM 2085 N N . ILE B 1 77 ? 2.838 -7.773 1 1 96.25 77 ILE B N 1
ATOM 2086 C CA . ILE B 1 77 ? 3.049 -6.641 0.102 1 96.25 77 ILE B CA 1
ATOM 2087 C C . ILE B 1 77 ? 4.16 -5.75 0.65 1 96.25 77 ILE B C 1
ATOM 2089 O O . ILE B 1 77 ? 4.145 -5.379 1.826 1 96.25 77 ILE B O 1
ATOM 2093 N N . TYR B 1 78 ? 5.105 -5.426 -0.169 1 93.69 78 TYR B N 1
ATOM 2094 C CA . TYR B 1 78 ? 6.238 -4.594 0.219 1 93.69 78 TYR B CA 1
ATOM 2095 C C . TYR B 1 78 ? 6.27 -3.303 -0.589 1 93.69 78 TYR B C 1
ATOM 2097 O O . TYR B 1 78 ? 6.055 -3.316 -1.803 1 93.69 78 TYR B O 1
ATOM 2105 N N . LYS B 1 79 ? 6.465 -2.225 0.065 1 91.12 79 LYS B N 1
ATOM 2106 C CA . LYS B 1 79 ? 6.754 -0.968 -0.619 1 91.12 79 LYS B CA 1
ATOM 2107 C C . LYS B 1 79 ? 8.234 -0.873 -0.991 1 91.12 79 LYS B C 1
ATOM 2109 O O . LYS B 1 79 ? 9.102 -0.934 -0.12 1 91.12 79 LYS B O 1
ATOM 2114 N N . VAL B 1 80 ? 8.523 -0.719 -2.225 1 91.25 80 VAL B N 1
ATOM 2115 C CA . VAL B 1 80 ? 9.898 -0.716 -2.705 1 91.25 80 VAL B CA 1
ATOM 2116 C C . VAL B 1 80 ? 10.328 0.71 -3.045 1 91.25 80 VAL B C 1
ATOM 2118 O O . VAL B 1 80 ? 11.5 1.064 -2.904 1 91.25 80 VAL B O 1
ATOM 2121 N N . ARG B 1 81 ? 9.344 1.5 -3.463 1 86.12 81 ARG B N 1
ATOM 2122 C CA . ARG B 1 81 ? 9.602 2.857 -3.934 1 86.12 81 ARG B CA 1
ATOM 2123 C C . ARG B 1 81 ? 10.344 3.67 -2.879 1 86.12 81 ARG B C 1
ATOM 2125 O O . ARG B 1 81 ? 11.164 4.527 -3.213 1 86.12 81 ARG B O 1
ATOM 2132 N N . GLY B 1 82 ? 10.062 3.412 -1.61 1 80.56 82 GLY B N 1
ATOM 2133 C CA . GLY B 1 82 ? 10.695 4.152 -0.528 1 80.56 82 GLY B CA 1
ATOM 2134 C C . GLY B 1 82 ? 12.188 3.895 -0.422 1 80.56 82 GLY B C 1
ATOM 2135 O O . GLY B 1 82 ? 12.898 4.633 0.259 1 80.56 82 GLY B O 1
ATOM 2136 N N . HIS B 1 83 ? 12.656 2.963 -1.128 1 84.81 83 HIS B N 1
ATOM 2137 C CA . HIS B 1 83 ? 14.062 2.564 -1.036 1 84.81 83 HIS B CA 1
ATOM 2138 C C . HIS B 1 83 ? 14.828 2.961 -2.293 1 84.81 83 HIS B C 1
ATOM 2140 O O . HIS B 1 83 ? 15.945 2.484 -2.52 1 84.81 83 HIS B O 1
ATOM 2146 N N . LEU B 1 84 ? 14.203 3.727 -3.08 1 86.06 84 LEU B N 1
ATOM 2147 C CA . LEU B 1 84 ? 14.867 4.129 -4.316 1 86.06 84 LEU B CA 1
ATOM 2148 C C . LEU B 1 84 ? 16.25 4.699 -4.027 1 86.06 84 LEU B C 1
ATOM 2150 O O . LEU B 1 84 ? 16.422 5.48 -3.094 1 86.06 84 LEU B O 1
ATOM 2154 N N . PRO B 1 85 ? 17.219 4.289 -4.809 1 86.12 85 PRO B N 1
ATOM 2155 C CA . PRO B 1 85 ? 18.562 4.84 -4.621 1 86.12 85 PRO B CA 1
ATOM 2156 C C . PRO B 1 85 ? 18.609 6.355 -4.801 1 86.12 85 PRO B C 1
ATOM 2158 O O . PRO B 1 85 ? 17.844 6.91 -5.582 1 86.12 85 PRO B O 1
ATOM 2161 N N . PRO B 1 86 ? 19.453 6.934 -4.09 1 83.81 86 PRO B N 1
ATOM 2162 C CA . PRO B 1 86 ? 19.578 8.391 -4.234 1 83.81 86 PRO B CA 1
ATOM 2163 C C . PRO B 1 86 ? 19.875 8.812 -5.672 1 83.81 86 PRO B C 1
ATOM 2165 O O . PRO B 1 86 ? 20.688 8.188 -6.352 1 83.81 86 PRO B O 1
ATOM 2168 N N . GLY B 1 87 ? 19.156 9.828 -6.141 1 84.75 87 GLY B N 1
ATOM 2169 C CA . GLY B 1 87 ? 19.406 10.383 -7.457 1 84.75 87 GLY B CA 1
ATOM 2170 C C . GLY B 1 87 ? 18.609 9.703 -8.555 1 84.75 87 GLY B C 1
ATOM 2171 O O . GLY B 1 87 ? 18.656 10.125 -9.711 1 84.75 87 GLY B O 1
ATOM 2172 N N . VAL B 1 88 ? 18.031 8.625 -8.258 1 87.38 88 VAL B N 1
ATOM 2173 C CA . VAL B 1 88 ? 17.266 7.902 -9.273 1 87.38 88 VAL B CA 1
ATOM 2174 C C . VAL B 1 88 ? 15.789 8.289 -9.18 1 87.38 88 VAL B C 1
ATOM 2176 O O . VAL B 1 88 ? 15.195 8.227 -8.102 1 87.38 88 VAL B O 1
ATOM 2179 N N . ALA B 1 89 ? 15.227 8.734 -10.289 1 84.38 89 ALA B N 1
ATOM 2180 C CA . ALA B 1 89 ? 13.812 9.094 -10.352 1 84.38 89 ALA B CA 1
ATOM 2181 C C . ALA B 1 89 ? 12.992 7.973 -10.969 1 84.38 89 ALA B C 1
ATOM 2183 O O . ALA B 1 89 ? 13.5 7.188 -11.773 1 84.38 89 ALA B O 1
ATOM 2184 N N . PRO B 1 90 ? 11.719 7.934 -10.562 1 81.5 90 PRO B N 1
ATOM 2185 C CA . PRO B 1 90 ? 10.852 6.973 -11.25 1 81.5 90 PRO B CA 1
ATOM 2186 C C . PRO B 1 90 ? 10.844 7.156 -12.766 1 81.5 90 PRO B C 1
ATOM 2188 O O . PRO B 1 90 ? 10.867 8.289 -13.25 1 81.5 90 PRO B O 1
ATOM 2191 N N . GLY B 1 91 ? 10.82 6.035 -13.453 1 83.38 91 GLY B N 1
ATOM 2192 C CA . GLY B 1 91 ? 10.805 6.109 -14.906 1 83.38 91 GLY B CA 1
ATOM 2193 C C . GLY B 1 91 ? 12.195 6.066 -15.523 1 83.38 91 GLY B C 1
ATOM 2194 O O . GLY B 1 91 ? 12.336 5.918 -16.734 1 83.38 91 GLY B O 1
ATOM 2195 N N . THR B 1 92 ? 13.211 6.246 -14.672 1 88.31 92 THR B N 1
ATOM 2196 C CA . THR B 1 92 ? 14.57 6.133 -15.172 1 88.31 92 THR B CA 1
ATOM 2197 C C . THR B 1 92 ? 14.812 4.754 -15.781 1 88.31 92 THR B C 1
ATOM 2199 O O . THR B 1 92 ? 14.422 3.738 -15.203 1 88.31 92 THR B O 1
ATOM 2202 N N . VAL B 1 93 ? 15.352 4.77 -16.969 1 88.25 93 VAL B N 1
ATOM 2203 C CA . VAL B 1 93 ? 15.625 3.512 -17.656 1 88.25 93 VAL B CA 1
ATOM 2204 C C . VAL B 1 93 ? 16.828 2.822 -17 1 88.25 93 VAL B C 1
ATOM 2206 O O . VAL B 1 93 ? 17.906 3.412 -16.875 1 88.25 93 VAL B O 1
ATOM 2209 N N . ALA B 1 94 ? 16.625 1.601 -16.578 1 86.69 94 ALA B N 1
ATOM 2210 C CA . ALA B 1 94 ? 17.688 0.833 -15.93 1 86.69 94 ALA B CA 1
ATOM 2211 C C . ALA B 1 94 ? 18.406 -0.052 -16.938 1 86.69 94 ALA B C 1
ATOM 2213 O O . ALA B 1 94 ? 17.812 -0.515 -17.906 1 86.69 94 ALA B O 1
ATOM 2214 N N . ASN B 1 95 ? 19.672 -0.292 -16.703 1 86.62 95 ASN B N 1
ATOM 2215 C CA . ASN B 1 95 ? 20.484 -1.126 -17.578 1 86.62 95 ASN B CA 1
ATOM 2216 C C . ASN B 1 95 ? 20.438 -2.592 -17.156 1 86.62 95 ASN B C 1
ATOM 2218 O O . ASN B 1 95 ? 21 -3.453 -17.844 1 86.62 95 ASN B O 1
ATOM 2222 N N . ALA B 1 96 ? 19.906 -2.857 -16.078 1 93.31 96 ALA B N 1
ATOM 2223 C CA . ALA B 1 96 ? 19.812 -4.207 -15.523 1 93.31 96 ALA B CA 1
ATOM 2224 C C . ALA B 1 96 ? 18.531 -4.375 -14.703 1 93.31 96 ALA B C 1
ATOM 2226 O O . ALA B 1 96 ? 17.953 -3.389 -14.234 1 93.31 96 ALA B O 1
ATOM 2227 N N . PRO B 1 97 ? 18.109 -5.582 -14.594 1 96.5 97 PRO B N 1
ATOM 2228 C CA . PRO B 1 97 ? 16.906 -5.816 -13.789 1 96.5 97 PRO B CA 1
ATOM 2229 C C . PRO B 1 97 ? 17.188 -5.812 -12.289 1 96.5 97 PRO B C 1
ATOM 2231 O O . PRO B 1 97 ? 18.359 -5.883 -11.883 1 96.5 97 PRO B O 1
ATOM 2234 N N . ALA B 1 98 ? 16.203 -5.57 -11.516 1 97.5 98 ALA B N 1
ATOM 2235 C CA . ALA B 1 98 ? 16.266 -5.824 -10.078 1 97.5 98 ALA B CA 1
ATOM 2236 C C . ALA B 1 98 ? 16.016 -7.297 -9.773 1 97.5 98 ALA B C 1
ATOM 2238 O O . ALA B 1 98 ? 15.641 -8.07 -10.664 1 97.5 98 ALA B O 1
ATOM 2239 N N . GLN B 1 99 ? 16.281 -7.676 -8.555 1 98 99 GLN B N 1
ATOM 2240 C CA . GLN B 1 99 ? 16.078 -9.07 -8.18 1 98 99 GLN B CA 1
ATOM 2241 C C . GLN B 1 99 ? 15.383 -9.188 -6.824 1 98 99 GLN B C 1
ATOM 2243 O O . GLN B 1 99 ? 15.641 -8.383 -5.926 1 98 99 GLN B O 1
ATOM 2248 N N . ILE B 1 100 ? 14.547 -10.141 -6.707 1 98.19 100 ILE B N 1
ATOM 2249 C CA . ILE B 1 100 ? 14.031 -10.602 -5.426 1 98.19 100 ILE B CA 1
ATOM 2250 C C . ILE B 1 100 ? 14.719 -11.914 -5.035 1 98.19 100 ILE B C 1
ATOM 2252 O O . ILE B 1 100 ? 14.766 -12.852 -5.832 1 98.19 100 ILE B O 1
ATOM 2256 N N . GLY B 1 101 ? 15.297 -11.906 -3.959 1 98.38 101 GLY B N 1
ATOM 2257 C CA . GLY B 1 101 ? 15.828 -13.133 -3.391 1 98.38 101 GLY B CA 1
ATOM 2258 C C . GLY B 1 101 ? 15 -13.664 -2.236 1 98.38 101 GLY B C 1
ATOM 2259 O O . GLY B 1 101 ? 14.695 -12.938 -1.292 1 98.38 101 GLY B O 1
ATOM 2260 N N . ILE B 1 102 ? 14.68 -14.883 -2.289 1 98.38 102 ILE B N 1
ATOM 2261 C CA . ILE B 1 102 ? 13.93 -15.547 -1.227 1 98.38 102 ILE B CA 1
ATOM 2262 C C . ILE B 1 102 ? 14.797 -16.641 -0.59 1 98.38 102 ILE B C 1
ATOM 2264 O O . ILE B 1 102 ? 15.336 -17.5 -1.289 1 98.38 102 ILE B O 1
ATOM 2268 N N . GLU B 1 103 ? 14.922 -16.516 0.638 1 98.19 103 GLU B N 1
ATOM 2269 C CA . GLU B 1 103 ? 15.719 -17.5 1.366 1 98.19 103 GLU B CA 1
ATOM 2270 C C . GLU B 1 103 ? 14.852 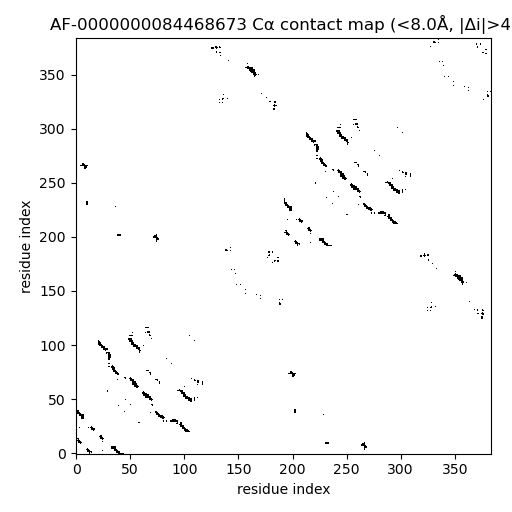-18.281 2.35 1 98.19 103 GLU B C 1
ATOM 2272 O O . GLU B 1 103 ? 14.234 -17.703 3.244 1 98.19 103 GLU B O 1
ATOM 2277 N N . VAL B 1 104 ? 14.836 -19.594 2.168 1 98 104 VAL B N 1
ATOM 2278 C CA . VAL B 1 104 ? 14.164 -20.469 3.133 1 98 104 VAL B CA 1
ATOM 2279 C C . VAL B 1 104 ? 15.086 -20.703 4.332 1 98 104 VAL B C 1
ATOM 2281 O O . VAL B 1 104 ? 16.266 -21.047 4.164 1 98 104 VAL B O 1
ATOM 2284 N N . ALA B 1 105 ? 14.578 -20.5 5.492 1 98.06 105 ALA B N 1
ATOM 2285 C CA . ALA B 1 105 ? 15.375 -20.578 6.715 1 98.06 105 ALA B CA 1
ATOM 2286 C C . ALA B 1 105 ? 14.531 -21.094 7.883 1 98.06 105 ALA B C 1
ATOM 2288 O O . ALA B 1 105 ? 13.312 -21.234 7.758 1 98.06 105 ALA B O 1
ATOM 2289 N N . THR B 1 106 ? 15.234 -21.422 8.93 1 97.62 106 THR B N 1
ATOM 2290 C CA . THR B 1 106 ? 14.531 -21.859 10.133 1 97.62 106 THR B CA 1
ATOM 2291 C C . THR B 1 106 ? 13.633 -20.75 10.664 1 97.62 106 THR B C 1
ATOM 2293 O O . THR B 1 106 ? 13.93 -19.562 10.492 1 97.62 106 THR B O 1
ATOM 2296 N N . ILE B 1 107 ? 12.562 -21.109 11.305 1 97 107 ILE B N 1
ATOM 2297 C CA . ILE B 1 107 ? 11.578 -20.141 11.797 1 97 107 ILE B CA 1
ATOM 2298 C C . ILE B 1 107 ? 12.25 -19.172 12.766 1 97 107 ILE B C 1
ATOM 2300 O O . ILE B 1 107 ? 11.891 -17.984 12.812 1 97 107 ILE B O 1
ATOM 2304 N N . GLY B 1 108 ? 13.219 -19.656 13.57 1 96.06 108 GLY B N 1
ATOM 2305 C CA . GLY B 1 108 ? 13.977 -18.766 14.438 1 96.06 108 GLY B CA 1
ATOM 2306 C C . GLY B 1 108 ? 14.672 -17.656 13.68 1 96.06 108 GLY B C 1
ATOM 2307 O O . GLY B 1 108 ? 14.617 -16.484 14.086 1 96.06 108 GLY B O 1
ATOM 2308 N N . ALA B 1 109 ? 15.352 -17.969 12.633 1 95.75 109 ALA B N 1
ATOM 2309 C CA . ALA B 1 109 ? 16.047 -17 11.797 1 95.75 109 ALA B CA 1
ATOM 2310 C C . ALA B 1 109 ? 15.047 -16.031 11.148 1 95.75 109 ALA B C 1
ATOM 2312 O O . ALA B 1 109 ? 15.32 -14.828 11.047 1 95.75 109 ALA B O 1
ATOM 2313 N N . VAL B 1 110 ? 13.953 -16.531 10.758 1 96.69 110 VAL B N 1
ATOM 2314 C CA . VAL B 1 110 ? 12.914 -15.75 10.102 1 96.69 110 VAL B CA 1
ATOM 2315 C C . VAL B 1 110 ? 12.336 -14.727 11.078 1 96.69 110 VAL B C 1
ATOM 2317 O O . VAL B 1 110 ? 12.133 -13.562 10.719 1 96.69 110 VAL B O 1
ATOM 2320 N N . GLU B 1 111 ? 12.086 -15.172 12.258 1 94.06 111 GLU B N 1
ATOM 2321 C CA . GLU B 1 111 ? 11.547 -14.289 13.281 1 94.06 111 GLU B CA 1
ATOM 2322 C C . GLU B 1 111 ? 12.539 -13.172 13.617 1 94.06 111 GLU B C 1
ATOM 2324 O O . GLU B 1 111 ? 12.133 -12.031 13.844 1 94.06 111 GLU B O 1
ATOM 2329 N N . THR B 1 112 ? 13.789 -13.492 13.711 1 93.62 112 THR B N 1
ATOM 2330 C CA . THR B 1 112 ? 14.82 -12.492 13.953 1 93.62 112 THR B CA 1
ATOM 2331 C C . THR B 1 112 ? 14.844 -11.453 12.844 1 93.62 112 THR B C 1
ATOM 2333 O O . THR B 1 112 ? 14.945 -10.25 13.109 1 93.62 112 THR B O 1
ATOM 2336 N N . ALA B 1 113 ? 14.688 -11.938 11.656 1 91.88 113 ALA B N 1
ATOM 2337 C CA . ALA B 1 113 ? 14.656 -11.039 10.5 1 91.88 113 ALA B CA 1
ATOM 2338 C C . ALA B 1 113 ? 13.414 -10.156 10.531 1 91.88 113 ALA B C 1
ATOM 2340 O O . ALA B 1 113 ? 13.477 -8.984 10.164 1 91.88 113 ALA B O 1
ATOM 2341 N N . ALA B 1 114 ? 12.305 -10.766 10.883 1 90.56 114 ALA B N 1
ATOM 2342 C CA . ALA B 1 114 ? 11.047 -10.023 10.977 1 90.56 114 ALA B CA 1
ATOM 2343 C C . ALA B 1 114 ? 11.172 -8.852 11.953 1 90.56 114 ALA B C 1
ATOM 2345 O O . ALA B 1 114 ? 10.672 -7.758 11.688 1 90.56 114 ALA B O 1
ATOM 2346 N N . GLN B 1 115 ? 11.805 -9.125 13.008 1 88.19 115 GLN B N 1
ATOM 2347 C CA . GLN B 1 115 ? 12 -8.086 14.016 1 88.19 115 GLN B CA 1
ATOM 2348 C C . GLN B 1 115 ? 12.891 -6.969 13.484 1 88.19 115 GLN B C 1
ATOM 2350 O O . GLN B 1 115 ? 12.625 -5.789 13.734 1 88.19 115 GLN B O 1
ATOM 2355 N N . ALA B 1 116 ? 13.82 -7.293 12.742 1 83.44 116 ALA B N 1
ATOM 2356 C CA . ALA B 1 116 ? 14.727 -6.312 12.156 1 83.44 116 ALA B CA 1
ATOM 2357 C C . ALA B 1 116 ? 14 -5.426 11.148 1 83.44 116 ALA B C 1
ATOM 2359 O O . ALA B 1 116 ? 14.227 -4.211 11.102 1 83.44 116 ALA B O 1
ATOM 2360 N N . SER B 1 117 ? 13.141 -5.996 10.359 1 81.81 117 SER B N 1
ATOM 2361 C CA . SER B 1 117 ? 12.398 -5.262 9.336 1 81.81 117 SER B CA 1
ATOM 2362 C C . SER B 1 117 ? 11.375 -4.32 9.969 1 81.81 117 SER B C 1
ATOM 2364 O O . SER B 1 117 ? 11.18 -3.203 9.492 1 81.81 117 SER B O 1
ATOM 2366 N N . ALA B 1 118 ? 10.742 -4.816 10.961 1 76.31 118 ALA B N 1
ATOM 2367 C CA . ALA B 1 118 ? 9.734 -4.016 11.656 1 76.31 118 ALA B CA 1
ATOM 2368 C C . ALA B 1 118 ? 10.367 -2.777 12.289 1 76.31 118 ALA B C 1
ATOM 2370 O O . ALA B 1 118 ? 9.773 -1.694 12.266 1 76.31 118 ALA B O 1
ATOM 2371 N N . GLU B 1 119 ? 11.508 -2.945 12.773 1 70.62 119 GLU B N 1
ATOM 2372 C CA . GLU B 1 119 ? 12.219 -1.833 13.398 1 70.62 119 GLU B CA 1
ATOM 2373 C C . GLU B 1 119 ? 12.594 -0.769 12.375 1 70.62 119 GLU B C 1
ATOM 2375 O O . GLU B 1 119 ? 12.469 0.428 12.641 1 70.62 119 GLU B O 1
ATOM 2380 N N . LYS B 1 120 ? 12.883 -1.208 11.219 1 69 120 LYS B N 1
ATOM 2381 C CA . LYS B 1 120 ? 13.273 -0.284 10.156 1 69 120 LYS B CA 1
ATOM 2382 C C . LYS B 1 120 ? 12.07 0.49 9.633 1 69 120 LYS B C 1
ATOM 2384 O O . LYS B 1 120 ? 12.148 1.698 9.398 1 69 120 LYS B O 1
ATOM 2389 N N . THR B 1 121 ? 11.016 -0.245 9.43 1 66.94 121 THR B N 1
ATOM 2390 C CA . THR B 1 121 ? 9.789 0.371 8.945 1 66.94 121 THR B CA 1
ATOM 2391 C C . THR B 1 121 ? 9.234 1.358 9.969 1 66.94 121 THR B C 1
ATOM 2393 O O . THR B 1 121 ? 8.773 2.443 9.609 1 66.94 121 THR B O 1
ATOM 2396 N N . GLY B 1 122 ? 9.203 0.866 11.148 1 59.66 122 GLY B N 1
ATOM 2397 C CA . GLY B 1 122 ? 8.75 1.752 12.211 1 59.66 122 GLY B CA 1
ATOM 2398 C C . GLY B 1 122 ? 9.531 3.053 12.273 1 59.66 122 GLY B C 1
ATOM 2399 O O . GLY B 1 122 ? 8.945 4.133 12.352 1 59.66 122 GLY B O 1
ATOM 2400 N N . LYS B 1 123 ? 10.773 2.98 12.18 1 57.41 123 LYS B N 1
ATOM 2401 C CA . LYS B 1 123 ? 11.641 4.156 12.227 1 57.41 123 LYS B CA 1
ATOM 2402 C C . LYS B 1 123 ? 11.43 5.039 11 1 57.41 123 LYS B C 1
ATOM 2404 O O . LYS B 1 123 ? 11.422 6.27 11.109 1 57.41 123 LYS B O 1
ATOM 2409 N N . GLY B 1 124 ? 11.234 4.344 9.906 1 56.88 124 GLY B N 1
ATOM 2410 C CA . GLY B 1 124 ? 10.992 5.094 8.68 1 56.88 124 GLY B CA 1
ATOM 2411 C C . GLY B 1 124 ? 9.688 5.871 8.711 1 56.88 124 GLY B C 1
ATOM 2412 O O . GLY B 1 124 ? 9.648 7.039 8.312 1 56.88 124 GLY B O 1
ATOM 2413 N N . ARG B 1 125 ? 8.688 5.207 9.133 1 60.38 125 ARG B N 1
ATOM 2414 C CA . ARG B 1 125 ? 7.387 5.859 9.258 1 60.38 125 ARG B CA 1
ATOM 2415 C C . ARG B 1 125 ? 7.461 7.051 10.203 1 60.38 125 ARG B C 1
ATOM 2417 O O . ARG B 1 125 ? 6.863 8.094 9.945 1 60.38 125 ARG B O 1
ATOM 2424 N N . GLU B 1 126 ? 8.125 6.824 11.227 1 56.94 126 GLU B N 1
ATOM 2425 C CA . GLU B 1 126 ? 8.297 7.898 12.195 1 56.94 126 GLU B CA 1
ATOM 2426 C C . GLU B 1 126 ? 9.016 9.094 11.578 1 56.94 126 GLU B C 1
ATOM 2428 O O . GLU B 1 126 ? 8.617 10.242 11.789 1 56.94 126 GLU B O 1
ATOM 2433 N N . VAL B 1 127 ? 10.039 8.797 10.867 1 55.03 127 VAL B N 1
ATOM 2434 C CA . VAL B 1 127 ? 10.82 9.852 10.227 1 55.03 127 VAL B CA 1
ATOM 2435 C C . VAL B 1 127 ? 9.961 10.57 9.188 1 55.03 127 VAL B C 1
ATOM 2437 O O . VAL B 1 127 ? 9.945 11.797 9.125 1 55.03 127 VAL B O 1
ATOM 2440 N N . ALA B 1 128 ? 9.219 9.789 8.367 1 56.81 128 ALA B N 1
ATOM 2441 C CA . ALA B 1 128 ? 8.359 10.367 7.34 1 56.81 128 ALA B CA 1
ATOM 2442 C C . ALA B 1 128 ? 7.277 11.25 7.961 1 56.81 128 ALA B C 1
ATOM 2444 O O . ALA B 1 128 ? 6.988 12.336 7.461 1 56.81 128 ALA B O 1
ATOM 2445 N N . GLN B 1 129 ? 6.66 10.734 8.883 1 58.84 129 GLN B N 1
ATOM 2446 C CA . GLN B 1 129 ? 5.637 11.5 9.586 1 58.84 129 GLN B CA 1
ATOM 2447 C C . GLN B 1 129 ? 6.219 12.789 10.164 1 58.84 129 GLN B C 1
ATOM 2449 O O . GLN B 1 129 ? 5.578 13.836 10.125 1 58.84 129 GLN B O 1
ATOM 2454 N N . ARG B 1 130 ? 7.422 12.734 10.602 1 57.44 130 ARG B N 1
ATOM 2455 C CA . ARG B 1 130 ? 8.094 13.891 11.195 1 57.44 130 ARG B CA 1
ATOM 2456 C C . ARG B 1 130 ? 8.367 14.961 10.141 1 57.44 130 ARG B C 1
ATOM 2458 O O . ARG B 1 130 ? 8.18 16.156 10.391 1 57.44 130 ARG B O 1
ATOM 2465 N N . VAL B 1 131 ? 8.82 14.508 9.102 1 58.56 131 VAL B N 1
ATOM 2466 C CA . VAL B 1 131 ? 9.164 15.43 8.023 1 58.56 131 VAL B CA 1
ATOM 2467 C C . VAL B 1 131 ? 7.902 16.125 7.52 1 58.56 131 VAL B C 1
ATOM 2469 O O . VAL B 1 131 ? 7.902 17.344 7.305 1 58.56 131 VAL B O 1
ATOM 2472 N N . ASP B 1 132 ? 6.891 15.398 7.441 1 66.56 132 ASP B N 1
ATOM 2473 C CA . ASP B 1 132 ? 5.625 15.953 6.961 1 66.56 132 ASP B CA 1
ATOM 2474 C C . ASP B 1 132 ? 5.066 16.984 7.945 1 66.56 132 ASP B C 1
ATOM 2476 O O . ASP B 1 132 ? 4.648 18.062 7.547 1 66.56 132 ASP B O 1
ATOM 2480 N N . VAL B 1 133 ? 5.156 16.625 9.172 1 64.12 133 VAL B N 1
ATOM 2481 C CA . VAL B 1 133 ? 4.648 17.516 10.211 1 64.12 133 VAL B CA 1
ATOM 2482 C C . VAL B 1 133 ? 5.508 18.781 10.273 1 64.12 133 VAL B C 1
ATOM 2484 O O . VAL B 1 133 ? 4.988 19.891 10.43 1 64.12 133 VAL B O 1
ATOM 2487 N N . GLY B 1 134 ? 6.824 18.578 10.18 1 67.94 134 GLY B N 1
ATOM 2488 C CA . GLY B 1 134 ? 7.734 19.719 10.188 1 67.94 134 GLY B CA 1
ATOM 2489 C C . GLY B 1 134 ? 7.477 20.688 9.055 1 67.94 134 GLY B C 1
ATOM 2490 O O . GLY B 1 134 ? 7.473 21.906 9.258 1 67.94 134 GLY B O 1
ATOM 2491 N N . LEU B 1 135 ? 7.285 20.109 7.941 1 71.81 135 LEU B N 1
ATOM 2492 C CA . LEU B 1 135 ? 7.027 20.953 6.773 1 71.81 135 LEU B CA 1
ATOM 2493 C C . LEU B 1 135 ? 5.707 21.703 6.926 1 71.81 135 LEU B C 1
ATOM 2495 O O . LEU B 1 135 ? 5.625 22.891 6.613 1 71.81 135 LEU B O 1
ATOM 2499 N N . VAL B 1 136 ? 4.832 20.984 7.387 1 73.19 136 VAL B N 1
ATOM 2500 C CA . VAL B 1 136 ? 3.523 21.594 7.602 1 73.19 136 VAL B CA 1
ATOM 2501 C C . VAL B 1 136 ? 3.625 22.672 8.672 1 73.19 136 VAL B C 1
ATOM 2503 O O . VAL B 1 136 ? 3.072 23.766 8.516 1 73.19 136 VAL B O 1
ATOM 2506 N N . ALA B 1 137 ? 4.289 22.422 9.742 1 75.38 137 ALA B N 1
ATOM 2507 C CA . ALA B 1 137 ? 4.48 23.391 10.82 1 75.38 137 ALA B CA 1
ATOM 2508 C C . ALA B 1 137 ? 5.172 24.656 10.312 1 75.38 137 ALA B C 1
ATOM 2510 O O . ALA B 1 137 ? 4.766 25.766 10.648 1 75.38 137 ALA B O 1
ATOM 2511 N N . GLN B 1 138 ? 6.117 24.453 9.516 1 75.88 138 GLN B N 1
ATOM 2512 C CA . GLN B 1 138 ? 6.844 25.578 8.953 1 75.88 138 GLN B CA 1
ATOM 2513 C C . GLN B 1 138 ? 5.941 26.422 8.062 1 75.88 138 GLN B C 1
ATOM 2515 O O . GLN B 1 138 ? 6.012 27.656 8.086 1 75.88 138 GLN B O 1
ATOM 2520 N N . LYS B 1 139 ? 5.152 25.75 7.324 1 79.31 139 LYS B N 1
ATOM 2521 C CA . LYS B 1 139 ? 4.23 26.469 6.445 1 79.31 139 LYS B CA 1
ATOM 2522 C C . LYS B 1 139 ? 3.199 27.25 7.25 1 79.31 139 LYS B C 1
ATOM 2524 O O . LYS B 1 139 ? 2.85 28.375 6.891 1 79.31 139 LYS B O 1
ATOM 2529 N N . ILE B 1 140 ? 2.736 26.688 8.25 1 80 140 ILE B N 1
ATOM 2530 C CA . ILE B 1 140 ? 1.751 27.344 9.109 1 80 140 ILE B CA 1
ATOM 2531 C C . ILE B 1 140 ? 2.373 28.562 9.773 1 80 140 ILE B C 1
ATOM 2533 O O . ILE B 1 140 ? 1.766 29.641 9.805 1 80 140 ILE B O 1
ATOM 2537 N N . VAL B 1 141 ? 3.555 28.438 10.25 1 78.94 141 VAL B N 1
ATOM 2538 C CA . VAL B 1 141 ? 4.246 29.531 10.922 1 78.94 141 VAL B CA 1
ATOM 2539 C C . VAL B 1 141 ? 4.516 30.656 9.93 1 78.94 141 VAL B C 1
ATOM 2541 O O . VAL B 1 141 ? 4.324 31.844 10.25 1 78.94 141 VAL B O 1
ATOM 2544 N N . LYS B 1 142 ? 4.961 30.266 8.859 1 81.56 142 LYS B N 1
ATOM 2545 C CA . LYS B 1 142 ? 5.18 31.266 7.809 1 81.56 142 LYS B CA 1
ATOM 2546 C C . LYS B 1 142 ? 3.887 32 7.477 1 81.56 142 LYS B C 1
ATOM 2548 O O . LYS B 1 142 ? 3.895 33.219 7.281 1 81.56 142 LYS B O 1
ATOM 2553 N N . ASN B 1 143 ? 2.848 31.312 7.352 1 82.75 143 ASN B N 1
ATOM 2554 C CA . ASN B 1 143 ? 1.53 31.906 7.133 1 82.75 143 ASN B CA 1
ATOM 2555 C C . ASN B 1 143 ? 1.173 32.906 8.227 1 82.75 143 ASN B C 1
ATOM 2557 O O . ASN B 1 143 ? 0.663 34 7.941 1 82.75 143 ASN B O 1
ATOM 2561 N N . LEU B 1 144 ? 1.406 32.531 9.438 1 83.44 144 LEU B N 1
ATOM 2562 C CA . LEU B 1 144 ? 1.166 33.406 10.578 1 83.44 144 LEU B CA 1
ATOM 2563 C C . LEU B 1 144 ? 1.985 34.688 10.453 1 83.44 144 LEU B C 1
ATOM 2565 O O . LEU B 1 144 ? 1.45 35.781 10.602 1 83.44 144 LEU B O 1
ATOM 2569 N N . PHE B 1 145 ? 3.229 34.5 10.125 1 80.12 145 PHE B N 1
ATOM 2570 C CA . PHE B 1 145 ? 4.113 35.656 10.031 1 80.12 145 PHE B CA 1
ATOM 2571 C C . PHE B 1 145 ? 3.686 36.562 8.898 1 80.12 145 PHE B C 1
ATOM 2573 O O . PHE B 1 145 ? 3.729 37.781 9.039 1 80.12 145 PHE B O 1
ATOM 2580 N N . ASN B 1 146 ? 3.299 36.031 7.875 1 82.19 146 ASN B N 1
ATOM 2581 C CA . ASN B 1 146 ? 2.781 36.812 6.766 1 82.19 146 ASN B CA 1
ATOM 2582 C C . ASN B 1 146 ? 1.527 37.594 7.164 1 82.19 146 ASN B C 1
ATOM 2584 O O . ASN B 1 146 ? 1.361 38.75 6.789 1 82.19 146 ASN B O 1
ATOM 2588 N N . TYR B 1 147 ? 0.702 36.938 7.844 1 84.81 147 TYR B N 1
ATOM 2589 C CA . TYR B 1 147 ? -0.516 37.562 8.336 1 84.81 147 TYR B CA 1
ATOM 2590 C C . TYR B 1 147 ? -0.188 38.719 9.266 1 84.81 147 TYR B C 1
ATOM 2592 O O . TYR B 1 147 ? -0.779 39.812 9.148 1 84.81 147 TYR B O 1
ATOM 2600 N N . LEU B 1 148 ? 0.754 38.531 10.211 1 80.12 148 LEU B N 1
ATOM 2601 C CA . LEU B 1 148 ? 1.15 39.562 11.141 1 80.12 148 LEU B CA 1
ATOM 2602 C C . LEU B 1 148 ? 1.766 40.75 10.398 1 80.12 148 LEU B C 1
ATOM 2604 O O . LEU B 1 148 ? 1.54 41.906 10.766 1 80.12 148 LEU B O 1
ATOM 2608 N N . HIS B 1 149 ? 2.465 40.406 9.344 1 77.5 149 HIS B N 1
ATOM 2609 C CA . HIS B 1 149 ? 3.088 41.469 8.547 1 77.5 149 HIS B CA 1
ATOM 2610 C C . HIS B 1 149 ? 2.045 42.25 7.762 1 77.5 149 HIS B C 1
ATOM 2612 O O . HIS B 1 149 ? 2.23 43.438 7.492 1 77.5 149 HIS B O 1
ATOM 2618 N N . SER B 1 150 ? 1.019 41.594 7.438 1 76.12 150 SER B N 1
ATOM 2619 C CA . SER B 1 150 ? -0.051 42.281 6.703 1 76.12 150 SER B CA 1
ATOM 2620 C C . SER B 1 150 ? -0.828 43.219 7.605 1 76.12 150 SER B C 1
ATOM 2622 O O . SER B 1 150 ? -1.347 44.25 7.145 1 76.12 150 SER B O 1
ATOM 2624 N N . PHE B 1 151 ? -0.967 42.812 8.844 1 67.25 151 PHE B N 1
ATOM 2625 C CA . PHE B 1 151 ? -1.65 43.656 9.836 1 67.25 151 PHE B CA 1
ATOM 2626 C C . PHE B 1 151 ? -0.861 44.938 10.109 1 67.25 151 PHE B C 1
ATOM 2628 O O . PHE B 1 151 ? -1.445 46 10.32 1 67.25 151 PHE B O 1
ATOM 2635 N N . GLY B 1 152 ? 0.386 44.812 10.305 1 64.31 152 GLY B N 1
ATOM 2636 C CA . GLY B 1 152 ? 1.21 45.969 10.633 1 64.31 152 GLY B CA 1
ATOM 2637 C C . GLY B 1 152 ? 1.201 47.031 9.555 1 64.31 152 GLY B C 1
ATOM 2638 O O . GLY B 1 152 ? 1.686 48.156 9.766 1 64.31 152 GLY B O 1
ATOM 2639 N N . GLY B 1 153 ? 0.36 46.875 8.508 1 61.12 153 GLY B N 1
ATOM 2640 C CA . GLY B 1 153 ? 0.366 47.844 7.441 1 61.12 153 GLY B CA 1
ATOM 2641 C C . GLY B 1 153 ? 1.763 48.281 7.031 1 61.12 153 GLY B C 1
ATOM 2642 O O . GLY B 1 153 ? 2.643 47.438 6.84 1 61.12 153 GLY B O 1
ATOM 2643 N N . ASP B 1 154 ? 1.992 49.688 6.887 1 60.38 154 ASP B N 1
ATOM 2644 C CA . ASP B 1 154 ? 3.227 50.375 6.508 1 60.38 154 ASP B CA 1
ATOM 2645 C C . ASP B 1 154 ? 4.219 50.406 7.668 1 60.38 154 ASP B C 1
ATOM 2647 O O . ASP B 1 154 ? 5.328 50.938 7.535 1 60.38 154 ASP B O 1
ATOM 2651 N N . VAL B 1 155 ? 3.758 49.875 8.82 1 60.03 155 VAL B N 1
ATOM 2652 C CA . VAL B 1 155 ? 4.641 49.969 9.977 1 60.03 155 VAL B CA 1
ATOM 2653 C C . VAL B 1 155 ? 5.617 48.812 9.992 1 60.03 155 VAL B C 1
ATOM 2655 O O . VAL B 1 155 ? 5.215 47.656 9.82 1 60.03 155 VAL B O 1
ATOM 2658 N N . LYS B 1 156 ? 6.793 49.094 9.773 1 67.69 156 LYS B N 1
ATOM 2659 C CA . LYS B 1 156 ? 7.855 48.125 9.883 1 67.69 156 LYS B CA 1
ATOM 2660 C C . LYS B 1 156 ? 7.758 47.344 11.203 1 67.69 156 LYS B C 1
ATOM 2662 O O . LYS B 1 156 ? 7.883 47.938 12.281 1 67.69 156 LYS B O 1
ATOM 2667 N N . LEU B 1 157 ? 7.375 46.156 11.156 1 70.69 157 LEU B N 1
ATOM 2668 C CA . LEU B 1 157 ? 7.309 45.312 12.359 1 70.69 157 LEU B CA 1
ATOM 2669 C C . LEU B 1 157 ? 8.688 45.156 12.977 1 70.69 157 LEU B C 1
ATOM 2671 O O . LEU B 1 157 ? 9.656 44.844 12.281 1 70.69 157 LEU B O 1
ATOM 2675 N N . THR B 1 158 ? 8.828 45.781 14.125 1 76.25 158 THR B N 1
ATOM 2676 C CA . THR B 1 158 ? 10.039 45.594 14.922 1 76.25 158 THR B CA 1
ATOM 2677 C C . THR B 1 158 ? 9.805 44.594 16.047 1 76.25 158 THR B C 1
ATOM 2679 O O . THR B 1 158 ? 8.656 44.281 16.375 1 76.25 158 THR B O 1
ATOM 2682 N N . PRO B 1 159 ? 10.695 43.938 16.484 1 77.38 159 PRO B N 1
ATOM 2683 C CA . PRO B 1 159 ? 10.57 43 17.594 1 77.38 159 PRO B CA 1
ATOM 2684 C C . PRO B 1 159 ? 9.789 43.562 18.766 1 77.38 159 PRO B C 1
ATOM 2686 O O . PRO B 1 159 ? 9.219 42.812 19.562 1 77.38 159 PRO B O 1
ATOM 2689 N N . GLU B 1 160 ? 9.648 44.875 18.812 1 79.12 160 GLU B N 1
ATOM 2690 C CA . GLU B 1 160 ? 9 45.531 19.953 1 79.12 160 GLU B CA 1
ATOM 2691 C C . GLU B 1 160 ? 7.543 45.844 19.641 1 79.12 160 GLU B C 1
ATOM 2693 O O . GLU B 1 160 ? 6.805 46.312 20.516 1 79.12 160 GLU B O 1
ATOM 2698 N N . THR B 1 161 ? 7.211 45.594 18.422 1 78.69 161 THR B N 1
ATOM 2699 C CA . THR B 1 161 ? 5.852 45.938 18.047 1 78.69 161 THR B CA 1
ATOM 2700 C C . THR B 1 161 ? 4.836 45.125 18.812 1 78.69 161 THR B C 1
ATOM 2702 O O . THR B 1 161 ? 4.871 43.875 18.766 1 78.69 161 THR B O 1
ATOM 2705 N N . PRO B 1 162 ? 4.043 45.781 19.641 1 79.94 162 PRO B N 1
ATOM 2706 C CA . PRO B 1 162 ? 3.025 45.031 20.391 1 79.94 162 PRO B CA 1
ATOM 2707 C C . PRO B 1 162 ? 1.877 44.531 19.5 1 79.94 162 PRO B C 1
ATOM 2709 O O . PRO B 1 162 ? 1.327 45.312 18.719 1 79.94 162 PRO B O 1
ATOM 2712 N N . ILE B 1 163 ? 1.667 43.281 19.516 1 79.75 163 ILE B N 1
ATOM 2713 C CA . ILE B 1 163 ? 0.554 42.719 18.781 1 79.75 163 ILE B CA 1
ATOM 2714 C C . ILE B 1 163 ? -0.489 42.156 19.75 1 79.75 163 ILE B C 1
ATOM 2716 O O . ILE B 1 163 ? -0.181 41.312 20.578 1 79.75 163 ILE B O 1
ATOM 2720 N N . PRO B 1 164 ? -1.657 42.75 19.641 1 82.19 164 PRO B N 1
ATOM 2721 C CA . PRO B 1 164 ? -2.705 42.219 20.5 1 82.19 164 PRO B CA 1
ATOM 2722 C C . PRO B 1 164 ? -2.957 40.719 20.25 1 82.19 164 PRO B C 1
ATOM 2724 O O . PRO B 1 164 ? -2.867 40.25 19.109 1 82.19 164 PRO B O 1
ATOM 2727 N N . LEU B 1 165 ? -3.289 40 21.281 1 81.38 165 LEU B N 1
ATOM 2728 C CA . LEU B 1 165 ? -3.568 38.594 21.188 1 81.38 165 LEU B CA 1
ATOM 2729 C C . LEU B 1 165 ? -4.73 38.312 20.234 1 81.38 165 LEU B C 1
ATOM 2731 O O . LEU B 1 165 ? -4.781 37.281 19.594 1 81.38 165 LEU B O 1
ATOM 2735 N N . SER B 1 166 ? -5.59 39.281 20.109 1 83.94 166 SER B N 1
ATOM 2736 C CA . SER B 1 166 ? -6.766 39.156 19.25 1 83.94 166 SER B CA 1
ATOM 2737 C C . SER B 1 166 ? -6.371 38.969 17.797 1 83.94 166 SER B C 1
ATOM 2739 O O . SER B 1 166 ? -7.117 38.375 17.016 1 83.94 166 SER B O 1
ATOM 2741 N N . VAL B 1 167 ? -5.227 39.5 17.453 1 82.12 167 VAL B N 1
ATOM 2742 C CA . VAL B 1 167 ? -4.746 39.344 16.078 1 82.12 167 VAL B CA 1
ATOM 2743 C C . VAL B 1 167 ? -4.438 37.875 15.781 1 82.12 167 VAL B C 1
ATOM 2745 O O . VAL B 1 167 ? -4.77 37.375 14.703 1 82.12 167 VAL B O 1
ATOM 2748 N N . PHE B 1 168 ? -3.961 37.25 16.75 1 79.5 168 PHE B N 1
ATOM 2749 C CA . PHE B 1 168 ? -3.66 35.844 16.609 1 79.5 168 PHE B CA 1
ATOM 2750 C C . PHE B 1 168 ? -4.941 35 16.531 1 79.5 168 PHE B C 1
ATOM 2752 O O . PHE B 1 168 ? -5.031 34.062 15.758 1 79.5 168 PHE B O 1
ATOM 2759 N N . GLN B 1 169 ? -5.781 35.375 17.359 1 81.81 169 GLN B N 1
ATOM 2760 C CA . GLN B 1 169 ? -7.059 34.656 17.375 1 81.81 169 GLN B CA 1
ATOM 2761 C C . GLN B 1 169 ? -7.777 34.812 16.031 1 81.81 169 GLN B C 1
ATOM 2763 O O . GLN B 1 169 ? -8.367 33.844 15.531 1 81.81 169 GLN B O 1
ATOM 2768 N N . ARG B 1 170 ? -7.711 35.969 15.547 1 87 170 ARG B N 1
ATOM 2769 C CA . ARG B 1 170 ? -8.328 36.188 14.242 1 87 170 ARG B CA 1
ATOM 2770 C C . ARG B 1 170 ? -7.641 35.375 13.148 1 87 170 ARG B C 1
ATOM 2772 O O . ARG B 1 170 ? -8.297 34.812 12.281 1 87 170 ARG B O 1
ATOM 2779 N N . TRP B 1 171 ? -6.371 35.438 13.18 1 86.44 171 TRP B N 1
ATOM 2780 C CA . TRP B 1 171 ? -5.617 34.656 12.219 1 86.44 171 TRP B CA 1
ATOM 2781 C C . TRP B 1 171 ? -6.012 33.188 12.305 1 86.44 171 TRP B C 1
ATOM 2783 O O . TRP B 1 171 ? -6.227 32.531 11.273 1 86.44 171 TRP B O 1
ATOM 2793 N N . PHE B 1 172 ? -6.07 32.656 13.516 1 82.56 172 PHE B N 1
ATOM 2794 C CA . PHE B 1 172 ? -6.375 31.25 13.719 1 82.56 172 PHE B CA 1
ATOM 2795 C C . PHE B 1 172 ? -7.75 30.906 13.156 1 82.56 172 PHE B C 1
ATOM 2797 O O . PHE B 1 172 ? -7.926 29.875 12.516 1 82.56 172 PHE B O 1
ATOM 2804 N N . ASP B 1 173 ? -8.609 31.781 13.5 1 85.75 173 ASP B N 1
ATOM 2805 C CA . ASP B 1 173 ? -9.961 31.578 12.992 1 85.75 173 ASP B CA 1
ATOM 2806 C C . ASP B 1 173 ? -9.977 31.547 11.461 1 85.75 173 ASP B C 1
ATOM 2808 O O . ASP B 1 173 ? -10.633 30.703 10.859 1 85.75 173 ASP B O 1
ATOM 2812 N N . ASN B 1 174 ? -9.305 32.562 10.922 1 84.25 174 ASN B N 1
ATOM 2813 C CA . ASN B 1 174 ? -9.203 32.625 9.469 1 84.25 174 ASN B CA 1
ATOM 2814 C C . ASN B 1 174 ? -8.516 31.375 8.906 1 84.25 174 ASN B C 1
ATOM 2816 O O . ASN B 1 174 ? -8.961 30.828 7.895 1 84.25 174 ASN B O 1
ATOM 2820 N N . PHE B 1 175 ? -7.523 31.031 9.5 1 81.88 175 PHE B N 1
ATOM 2821 C CA . PHE B 1 175 ? -6.742 29.859 9.094 1 81.88 175 PHE B CA 1
ATOM 2822 C C . PHE B 1 175 ? -7.594 28.609 9.133 1 81.88 175 PHE B C 1
ATOM 2824 O O . PHE B 1 175 ? -7.574 27.797 8.195 1 81.88 175 PHE B O 1
ATOM 2831 N N . ASN B 1 176 ? -8.281 28.453 10.242 1 77.94 176 ASN B N 1
ATOM 2832 C CA . ASN B 1 176 ? -9.148 27.297 10.406 1 77.94 176 ASN B CA 1
ATOM 2833 C C . ASN B 1 176 ? -10.242 27.25 9.336 1 77.94 176 ASN B C 1
ATOM 2835 O O . ASN B 1 176 ? -10.594 26.172 8.844 1 77.94 176 ASN B O 1
ATOM 2839 N N . ARG B 1 177 ? -10.695 28.344 9.102 1 80.62 177 ARG B N 1
ATOM 2840 C CA . ARG B 1 177 ? -11.711 28.438 8.062 1 80.62 177 ARG B CA 1
ATOM 2841 C C . ARG B 1 177 ? -11.148 28.031 6.703 1 80.62 177 ARG B C 1
ATOM 2843 O O . ARG B 1 177 ? -11.805 27.344 5.934 1 80.62 177 ARG B O 1
ATOM 2850 N N . LYS B 1 178 ? -9.961 28.562 6.473 1 77.75 178 LYS B N 1
ATOM 2851 C CA . LYS B 1 178 ? -9.312 28.234 5.207 1 77.75 178 LYS B CA 1
ATOM 2852 C C . LYS B 1 178 ? -9.047 26.734 5.094 1 77.75 178 LYS B C 1
ATOM 2854 O O . LYS B 1 178 ? -9.234 26.141 4.031 1 77.75 178 LYS B O 1
ATOM 2859 N N . ILE B 1 179 ? -8.633 26.172 6.129 1 72.88 179 ILE B N 1
ATOM 2860 C CA . ILE B 1 179 ? -8.352 24.734 6.172 1 72.88 179 ILE B CA 1
ATOM 2861 C C . ILE B 1 179 ? -9.641 23.953 5.926 1 72.88 179 ILE B C 1
ATOM 2863 O O . ILE B 1 179 ? -9.633 22.938 5.223 1 72.88 179 ILE B O 1
ATOM 2867 N N . ALA B 1 180 ? -10.648 24.5 6.602 1 69.94 180 ALA B N 1
ATOM 2868 C CA . ALA B 1 180 ? -11.938 23.828 6.48 1 69.94 180 ALA B CA 1
ATOM 2869 C C . ALA B 1 180 ? -12.484 23.938 5.059 1 69.94 180 ALA B C 1
ATOM 2871 O O . ALA B 1 180 ? -13.117 23.016 4.555 1 69.94 180 ALA B O 1
ATOM 2872 N N . ASN B 1 181 ? -12.383 25.156 4.582 1 66.5 181 ASN B N 1
ATOM 2873 C CA . ASN B 1 181 ? -12.953 25.422 3.268 1 66.5 181 ASN B CA 1
ATOM 2874 C C . ASN B 1 181 ? -12.078 24.875 2.148 1 66.5 181 ASN B C 1
ATOM 2876 O O . ASN B 1 181 ? -12.578 24.516 1.08 1 66.5 181 ASN B O 1
ATOM 2880 N N . ASP B 1 182 ? -10.82 25.219 2.219 1 57.25 182 ASP B N 1
ATOM 2881 C CA . ASP B 1 182 ? -9.93 24.891 1.104 1 57.25 182 ASP B CA 1
ATOM 2882 C C . ASP B 1 182 ? -9.367 23.484 1.241 1 57.25 182 ASP B C 1
ATOM 2884 O O . ASP B 1 182 ? -9.203 22.984 2.355 1 57.25 182 ASP B O 1
ATOM 2888 N N . SER B 1 183 ? -9.609 22.766 0.242 1 53.38 183 SER B N 1
ATOM 2889 C CA . SER B 1 183 ? -9.188 21.391 0.005 1 53.38 183 SER B CA 1
ATOM 2890 C C . SER B 1 183 ? -7.828 21.109 0.634 1 53.38 183 SER B C 1
ATOM 2892 O O . SER B 1 183 ? -6.859 20.828 -0.072 1 53.38 183 SER B O 1
ATOM 2894 N N . GLY B 1 184 ? -7.602 21.328 1.938 1 55.09 184 GLY B N 1
ATOM 2895 C CA . GLY B 1 184 ? -6.379 20.922 2.613 1 55.09 184 GLY B CA 1
ATOM 2896 C C . GLY B 1 184 ? -5.379 22.062 2.768 1 55.09 184 GLY B C 1
ATOM 2897 O O . GLY B 1 184 ? -5.766 23.203 2.99 1 55.09 184 GLY B O 1
ATOM 2898 N N . ALA B 1 185 ? -4.094 21.828 2.902 1 57.84 185 ALA B N 1
ATOM 2899 C CA . ALA B 1 185 ? -2.971 22.75 3.125 1 57.84 185 ALA B CA 1
ATOM 2900 C C . ALA B 1 185 ? -2.486 23.344 1.81 1 57.84 185 ALA B C 1
ATOM 2902 O O . ALA B 1 185 ? -1.366 23.859 1.728 1 57.84 185 ALA B O 1
ATOM 2903 N N . ALA B 1 186 ? -3.398 23.141 0.874 1 58.59 186 ALA B N 1
ATOM 2904 C CA . ALA B 1 186 ? -2.93 23.625 -0.424 1 58.59 186 ALA B CA 1
ATOM 2905 C C . ALA B 1 186 ? -2.646 25.125 -0.385 1 58.59 186 ALA B C 1
ATOM 2907 O O . ALA B 1 186 ? -1.743 25.609 -1.07 1 58.59 186 ALA B O 1
ATOM 2908 N N . PHE B 1 187 ? -3.5 25.828 0.359 1 61.53 187 PHE B N 1
ATOM 2909 C CA . PHE B 1 187 ? -3.289 27.266 0.444 1 61.53 187 PHE B CA 1
ATOM 2910 C C . PHE B 1 187 ? -1.945 27.578 1.09 1 61.53 187 PHE B C 1
ATOM 2912 O O . PHE B 1 187 ? -1.354 28.625 0.827 1 61.53 187 PHE B O 1
ATOM 2919 N N . LEU B 1 188 ? -1.54 26.656 1.876 1 61.72 188 LEU B N 1
ATOM 2920 C CA . LEU B 1 188 ? -0.225 26.844 2.48 1 61.72 188 LEU B CA 1
ATOM 2921 C C . LEU B 1 188 ? 0.876 26.719 1.431 1 61.72 188 LEU B C 1
ATOM 2923 O O . LEU B 1 188 ? 1.956 27.297 1.592 1 61.72 188 LEU B O 1
ATOM 2927 N N . ASP B 1 189 ? 0.482 25.922 0.397 1 59.81 189 ASP B N 1
ATOM 2928 C CA . ASP B 1 189 ? 1.462 25.734 -0.669 1 59.81 189 ASP B CA 1
ATOM 2929 C C . ASP B 1 189 ? 1.519 26.969 -1.58 1 59.81 189 ASP B C 1
ATOM 2931 O O . ASP B 1 189 ? 2.531 27.203 -2.238 1 59.81 189 ASP B O 1
ATOM 2935 N N . ARG B 1 190 ? 0.438 27.609 -1.693 1 53.62 190 ARG B N 1
ATOM 2936 C CA . ARG B 1 190 ? 0.372 28.797 -2.555 1 53.62 190 ARG B CA 1
ATOM 2937 C C . ARG B 1 190 ? 1.059 29.984 -1.901 1 53.62 190 ARG B C 1
ATOM 2939 O O . ARG B 1 190 ? 1.451 30.938 -2.586 1 53.62 190 ARG B O 1
ATOM 2946 N N . GLU B 1 191 ? 0.999 29.969 -0.727 1 46.5 191 GLU B N 1
ATOM 2947 C CA . GLU B 1 191 ? 1.561 31.156 -0.075 1 46.5 191 GLU B CA 1
ATOM 2948 C C . GLU B 1 191 ? 3.086 31.141 -0.124 1 46.5 191 GLU B C 1
ATOM 2950 O O . GLU B 1 191 ? 3.738 32.031 0.411 1 46.5 191 GLU B O 1
ATOM 2955 N N . ASP B 1 192 ? 3.674 30.062 -0.744 1 42.84 192 ASP B N 1
ATOM 2956 C CA . ASP B 1 192 ? 5.105 30.203 -0.999 1 42.84 192 ASP B CA 1
ATOM 2957 C C . ASP B 1 192 ? 5.359 31.141 -2.186 1 42.84 192 ASP B C 1
ATOM 2959 O O . ASP B 1 192 ? 4.613 31.109 -3.166 1 42.84 192 ASP B O 1
#

pLDDT: mean 85.19, std 13.71, range [42.62, 98.56]

Radius of gyration: 26.15 Å; Cα contacts (8 Å, |Δi|>4): 659; chains: 2; bounding box: 48×78×64 Å

Secondary structure (DSSP, 8-state):
-EEEEETTS--B---EE-SSSEEEEEESSGGG--EEEEEE-SSSPPPTTEEEEEEEE-TT---EEEEEE-SSS-EEEEE-GGGPPTTPPTTPPPSS-EEEEEEEEEHHHHHHHHHHHHHHHHHHHHHHHHHHHHHHHHHHHHHHHHHHHHHSTTS---TT-EEEHHHHHHHHHHHHHHHHHTTSTHHHHHT-/-EEEEETTS--B---EE-SSSEEEEEESSGGG--EEEEEE-SSSPPPTTEEEEEEEE-TT---EEEEEE-SSS-EEEEE-GGGPPTTPPTTPPPSS-EEEEEEEEEHHHHHHHHHHHHHHHHHHHHHHHHHHHHHHHHHHHHHHHHHHHHHTTTS---TT-EEEHHHHHHHHHHHHHHHHHTTSTHHHHHT-

Organism: NCBI:txid879819

InterPro domains:
  IPR008493 Hikeshi-like, N-terminal domain [PF05603] (5-117)
  IPR031318 OPI10 family [PTHR12925] (1-190)
  IPR048364 Hikeshi-like, C-terminal domain [PF21057] (133-189)

Sequence (384 aa):
MFGAIVAGRLVQTNMQRIDDTHFVFTLERPYDINYLTVFLTGEMPFPEGYGATVHFAWPGGEYFLLGTLTNARPSAIYKVRGHLPPGVAPGTVANAPAQIGIEVATIGAVETAAQASAEKTGKGREVAQRVDVGLVAQKIVKNLFNYLHSFGGDVKLTPETPIPLSVFQRWFDNFNRKIANDSGAAFLDREDMFGAIVAGRLVQTNMQRIDDTHFVFTLERPYDINYLTVFLTGEMPFPEGYGATVHFAWPGGEYFLLGTLTNARPSAIYKVRGHLPPGVAPGTVANAPAQIGIEVATIGAVETAAQASAEKTGKGREVAQRVDVGLVAQKIVKNLFNYLHSFGGDVKLTPETPIPLSVFQRWFDNFNRKIANDSGAAFLDRED

Foldseek 3Di:
DKWKDQPPDDIDPPWDDPDDFKIKDWAALALQGFKMKMFDPPPDFDDPQKWKWKWKADVVGDTDTQAIAHPVRGMDMGTDNVVDDPPDHRPDHDPGTMMMMMGMDGPVVRVVSRVVNVVVVVVVVVVVVVVVVVVLVVLVVVLLVVQVCVVCPPDPDDPPDDDDVVSVVVSVVVVVVCCVPPVHCVVSVVVD/DKWKDQPPDDIDPPWDDPDDFKIKDWAALALQGFKMKMFDPPPDFDPPQKWKWKWKADVVGDIDTQAIAHSVRGMDMGTDNVVDDPPDHRPDHDPGTMMMMMGMDGVVVRVVSRVVNVVVVVVVVVVVVVVVVVVLVVLVVVQLVVQVVVVCPPNDDDPPDDDDVVSVVVSVVVVVVCCVPPPHCVVSVVVD

Solvent-accessible surface area (backbone atoms only — not comparable to full-atom values): 20226 Å² total; per-residue (Å²): 97,54,33,38,29,47,64,32,36,60,59,41,67,80,57,44,72,79,52,98,42,34,36,34,40,78,35,72,64,42,49,64,46,46,39,37,37,41,30,36,63,69,82,54,76,60,58,89,66,32,23,22,38,33,28,37,21,53,57,93,50,68,74,40,79,71,37,56,36,32,77,86,27,24,18,40,72,43,78,48,49,87,64,55,58,86,94,62,53,76,70,49,85,60,95,47,48,16,35,38,40,37,36,53,40,48,40,69,60,28,51,56,48,38,54,53,37,50,52,50,50,52,52,48,50,36,50,51,49,19,52,52,46,50,52,48,50,51,37,51,50,50,50,50,51,51,50,52,50,64,68,47,55,93,50,79,83,45,55,72,42,62,38,39,39,42,57,53,52,48,48,46,53,52,48,51,47,42,35,69,68,39,79,11,49,55,66,50,62,61,72,101,97,55,33,37,28,48,65,32,35,61,60,41,66,79,56,44,72,78,53,98,43,35,34,34,40,80,36,70,63,42,49,63,46,46,40,37,37,42,30,35,62,70,82,55,76,59,59,90,66,32,24,22,37,35,28,39,21,52,58,95,50,68,72,42,79,70,39,55,35,32,77,83,27,24,17,39,72,42,77,48,48,88,64,57,58,88,93,61,54,75,69,49,84,62,96,47,48,19,36,38,39,35,35,54,40,47,39,69,60,28,50,55,46,39,53,54,37,51,53,51,50,51,52,46,52,47,50,52,53,13,53,53,42,37,52,49,50,51,39,51,49,50,49,51,52,51,51,55,53,60,68,44,56,93,48,77,82,43,55,72,40,63,40,40,42,44,58,54,52,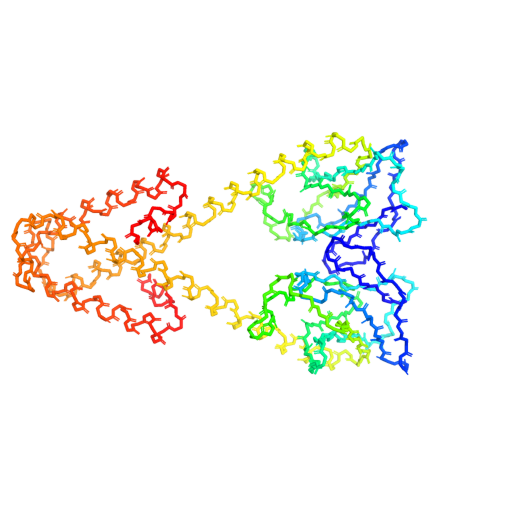49,48,47,52,51,49,50,47,43,41,69,68,38,80,15,58,53,66,53,59,61,73,103

Nearest PDB structures (foldseek):
  3ww0-assembly1_B  TM=6.089E-01  e=2.756E-15  Homo sapiens
  3wvz-assembly1_B  TM=5.862E-01  e=2.133E-14  Homo sapiens
  3wvz-assembly1_A  TM=5.753E-01  e=1.780E-14  Homo sapiens
  3ww0-assembly1_A  TM=5.761E-01  e=2.405E-14  Homo sapiens
  8vvb-assembly2_C  TM=3.492E-01  e=1.714E+00  Homo sapiens